Protein AF-A0A1H8AZF9-F1 (afdb_monomer_lite)

Structure (mmCIF, N/CA/C/O backbone):
data_AF-A0A1H8AZF9-F1
#
_entry.id   AF-A0A1H8AZF9-F1
#
loop_
_atom_site.group_PDB
_atom_site.id
_atom_site.type_symbol
_atom_site.label_atom_id
_atom_site.label_alt_id
_atom_site.label_comp_id
_atom_site.label_asym_id
_atom_site.label_entity_id
_atom_site.label_seq_id
_atom_site.pdbx_PDB_ins_code
_atom_site.Cartn_x
_atom_site.Cartn_y
_atom_site.Cartn_z
_atom_site.occupancy
_atom_site.B_iso_or_equiv
_atom_site.auth_seq_id
_atom_site.auth_comp_id
_atom_site.auth_asym_id
_atom_site.auth_atom_id
_atom_site.pdbx_PDB_model_num
ATOM 1 N N . MET A 1 1 ? -31.827 -8.122 -35.858 1.00 31.12 1 MET A N 1
ATOM 2 C CA . MET A 1 1 ? -30.675 -7.730 -35.025 1.00 31.12 1 MET A CA 1
ATOM 3 C C . MET A 1 1 ? -30.604 -6.220 -35.091 1.00 31.12 1 MET A C 1
ATOM 5 O O . MET A 1 1 ? -30.321 -5.699 -36.161 1.00 31.12 1 MET A O 1
ATOM 9 N N . LEU A 1 2 ? -31.030 -5.536 -34.030 1.00 26.11 2 LEU A N 1
ATOM 10 C CA . LEU A 1 2 ? -30.895 -4.084 -33.925 1.00 26.11 2 LEU A CA 1
ATOM 11 C C . LEU A 1 2 ? -29.420 -3.795 -33.635 1.00 26.11 2 LEU A C 1
ATOM 13 O O . LEU A 1 2 ? -28.835 -4.418 -32.756 1.00 26.11 2 LEU A O 1
ATOM 17 N N . TYR A 1 3 ? -28.828 -2.949 -34.466 1.00 33.41 3 TYR A N 1
ATOM 18 C CA . TYR A 1 3 ? -27.451 -2.486 -34.378 1.00 33.41 3 TYR A CA 1
ATOM 19 C C . TYR A 1 3 ? -27.296 -1.668 -33.091 1.00 33.41 3 TYR A C 1
ATOM 21 O O . TYR A 1 3 ? -28.018 -0.686 -32.938 1.00 33.41 3 TYR A O 1
ATOM 29 N N . ASP A 1 4 ? -26.430 -2.099 -32.170 1.00 44.19 4 ASP A N 1
ATOM 30 C CA . ASP A 1 4 ? -26.100 -1.350 -30.953 1.00 44.19 4 ASP A CA 1
ATOM 31 C C . ASP A 1 4 ? -24.909 -0.426 -31.255 1.00 44.19 4 ASP A C 1
ATOM 33 O O . ASP A 1 4 ? -23.780 -0.911 -31.389 1.00 44.19 4 ASP A O 1
ATOM 37 N N . PRO A 1 5 ? -25.127 0.890 -31.420 1.00 41.91 5 PRO A N 1
ATOM 38 C CA . PRO A 1 5 ? -24.061 1.809 -31.786 1.00 41.91 5 PRO A CA 1
ATOM 39 C C . PRO A 1 5 ? -23.052 2.019 -30.645 1.00 41.91 5 PRO A C 1
ATOM 41 O O . PRO A 1 5 ? -21.943 2.470 -30.918 1.00 41.91 5 PRO A O 1
ATOM 44 N N . ALA A 1 6 ? -23.391 1.678 -29.394 1.00 48.41 6 ALA A N 1
ATOM 45 C CA . ALA A 1 6 ? -22.496 1.842 -28.248 1.00 48.41 6 ALA A CA 1
ATOM 46 C C . ALA A 1 6 ? -21.347 0.819 -28.239 1.00 48.41 6 ALA A C 1
ATOM 48 O O . ALA A 1 6 ? -20.285 1.091 -27.686 1.00 48.41 6 ALA A O 1
ATOM 49 N N . ALA A 1 7 ? -21.520 -0.334 -28.894 1.00 50.53 7 ALA A N 1
ATOM 50 C CA . ALA A 1 7 ? -20.521 -1.404 -28.910 1.00 50.53 7 ALA A CA 1
ATOM 51 C C . ALA A 1 7 ? -19.232 -1.053 -29.686 1.00 50.53 7 ALA A C 1
ATOM 53 O O . ALA A 1 7 ? -18.202 -1.682 -29.459 1.00 50.53 7 ALA A O 1
ATOM 54 N N . ASN A 1 8 ? -19.283 -0.052 -30.575 1.00 52.22 8 ASN A N 1
ATOM 55 C CA . ASN A 1 8 ? -18.155 0.387 -31.412 1.00 52.22 8 ASN A CA 1
ATOM 56 C C . ASN A 1 8 ? -17.677 1.815 -31.081 1.00 52.22 8 ASN A C 1
ATOM 58 O O . ASN A 1 8 ? -16.959 2.423 -31.881 1.00 52.22 8 ASN A O 1
ATOM 62 N N . LEU A 1 9 ? -18.115 2.365 -29.943 1.00 53.88 9 LEU A N 1
ATOM 63 C CA . LEU A 1 9 ? -17.734 3.691 -29.465 1.00 53.88 9 LEU A CA 1
ATOM 64 C C . LEU A 1 9 ? -16.522 3.572 -28.526 1.00 53.88 9 LEU A C 1
ATOM 66 O O . LEU A 1 9 ? -16.617 2.977 -27.454 1.00 53.88 9 LEU A O 1
ATOM 70 N N . GLU A 1 10 ? -15.387 4.145 -28.917 1.00 58.00 10 GLU A N 1
ATOM 71 C CA . GLU A 1 10 ? -14.153 4.166 -28.130 1.00 58.00 10 GLU A CA 1
ATOM 72 C C . GLU A 1 10 ? -13.894 5.578 -27.588 1.00 58.00 10 GLU A C 1
ATOM 74 O O . GLU A 1 10 ? -13.834 6.552 -28.336 1.00 58.00 10 GLU A O 1
ATOM 79 N N . PHE A 1 11 ? -13.740 5.713 -26.272 1.00 46.06 11 PHE A N 1
ATOM 80 C CA . PHE A 1 11 ? -13.428 6.996 -25.644 1.00 46.06 11 PHE A CA 1
ATOM 81 C C . PHE A 1 11 ? -11.937 7.298 -25.795 1.00 46.06 11 PHE A C 1
ATOM 83 O O . PHE A 1 11 ? -11.096 6.546 -25.305 1.00 46.06 11 PHE A O 1
ATOM 90 N N . HIS A 1 12 ? -11.607 8.397 -26.472 1.00 48.69 12 HIS A N 1
ATOM 91 C CA . HIS A 1 12 ? -10.226 8.742 -26.791 1.00 48.69 12 HIS A CA 1
ATOM 92 C C . HIS A 1 12 ? -9.598 9.688 -25.763 1.00 48.69 12 HIS A C 1
ATOM 94 O O . HIS A 1 12 ? -8.475 9.456 -25.314 1.00 48.69 12 HIS A O 1
ATOM 100 N N . SER A 1 13 ? -10.313 10.750 -25.385 1.00 50.00 13 SER A N 1
ATOM 101 C CA . SER A 1 13 ? -9.824 11.753 -24.433 1.00 50.00 13 SER A CA 1
ATOM 102 C C . SER A 1 13 ? -10.966 12.536 -23.784 1.00 50.00 13 SER A C 1
ATOM 104 O O . SER A 1 13 ? -12.079 12.575 -24.306 1.00 50.00 13 SER A O 1
ATOM 106 N N . TYR A 1 14 ? -10.674 13.186 -22.658 1.00 47.38 14 TYR A N 1
ATOM 107 C CA . TYR A 1 14 ? -11.583 14.095 -21.961 1.00 47.38 14 TYR A CA 1
ATOM 108 C C . TYR A 1 14 ? -10.924 15.466 -21.809 1.00 47.38 14 TYR A C 1
ATOM 110 O O . TYR A 1 14 ? -9.783 15.554 -21.352 1.00 47.38 14 TYR A O 1
ATOM 118 N N . ASP A 1 15 ? -11.641 16.515 -22.196 1.00 51.09 15 ASP A N 1
ATOM 119 C CA . ASP A 1 15 ? -11.257 17.906 -21.979 1.00 51.09 15 ASP A CA 1
ATOM 120 C C . ASP A 1 15 ? -11.995 18.435 -20.744 1.00 51.09 15 ASP A C 1
ATOM 122 O O . ASP A 1 15 ? -13.211 18.650 -20.765 1.00 51.09 15 ASP A O 1
ATOM 126 N N . ALA A 1 16 ? -11.241 18.630 -19.661 1.00 37.12 16 ALA A N 1
ATOM 127 C CA . ALA A 1 16 ? -11.769 19.076 -18.380 1.00 37.12 16 ALA A CA 1
ATOM 128 C C . ALA A 1 16 ? -12.192 20.555 -18.369 1.00 37.12 16 ALA A C 1
ATOM 130 O O . ALA A 1 16 ? -13.074 20.907 -17.587 1.00 37.12 16 ALA A O 1
ATOM 131 N N . GLU A 1 17 ? -11.616 21.413 -19.220 1.00 45.00 17 GLU A N 1
ATOM 132 C CA . GLU A 1 17 ? -12.004 22.831 -19.287 1.00 45.00 17 GLU A CA 1
ATOM 133 C C . GLU A 1 17 ? -13.377 22.991 -19.941 1.00 45.00 17 GLU A C 1
ATOM 135 O O . GLU A 1 17 ? -14.200 23.784 -19.484 1.00 45.00 17 GLU A O 1
ATOM 140 N N . ASN A 1 18 ? -13.647 22.195 -20.977 1.00 50.03 18 ASN A N 1
ATOM 141 C CA . ASN A 1 18 ? -14.894 22.262 -21.741 1.00 50.03 18 ASN A CA 1
ATOM 142 C C . ASN A 1 18 ? -15.919 21.190 -21.344 1.00 50.03 18 ASN A C 1
ATOM 144 O O . ASN A 1 18 ? -17.005 21.142 -21.919 1.00 50.03 18 ASN A O 1
ATOM 148 N N . SER A 1 19 ? -15.587 20.334 -20.370 1.00 49.56 19 SER A N 1
ATOM 149 C CA . SER A 1 19 ? -16.420 19.215 -19.904 1.00 49.56 19 SER A CA 1
ATOM 150 C C . SER A 1 19 ? -16.948 18.353 -21.055 1.00 49.56 19 SER A C 1
ATOM 152 O O . SER A 1 19 ? -18.137 18.044 -21.131 1.00 49.56 19 SER A O 1
ATOM 154 N N . SER A 1 20 ? -16.064 17.993 -21.989 1.00 53.97 20 SER A N 1
ATOM 155 C CA . SER A 1 20 ? -16.436 17.269 -23.209 1.00 53.97 20 SER A CA 1
ATOM 156 C C . SER A 1 20 ? -15.528 16.071 -23.467 1.00 53.97 20 SER A C 1
ATOM 158 O O . SER A 1 20 ? -14.345 16.066 -23.122 1.00 53.97 20 SER A O 1
ATOM 160 N N . PHE A 1 21 ? -16.100 15.026 -24.057 1.00 55.09 21 PHE A N 1
ATOM 161 C CA . PHE A 1 21 ? -15.401 13.807 -24.432 1.00 55.09 21 PHE A CA 1
ATOM 162 C C . PHE A 1 21 ? -15.146 13.795 -25.929 1.00 55.09 21 PHE A C 1
ATOM 164 O O . PHE A 1 21 ? -16.057 14.039 -26.719 1.00 55.09 21 PHE A O 1
ATOM 171 N N . THR A 1 22 ? -13.937 13.409 -26.315 1.00 63.44 22 THR A N 1
ATOM 172 C CA . THR A 1 22 ? -13.641 13.016 -27.688 1.00 63.44 22 THR A CA 1
ATOM 173 C C . THR A 1 22 ? -13.821 11.511 -27.807 1.00 63.44 22 THR A C 1
ATOM 175 O O . THR A 1 22 ? -13.131 10.733 -27.140 1.00 63.44 22 THR A O 1
ATOM 178 N N . VAL A 1 23 ? -14.757 11.098 -28.652 1.00 62.88 23 VAL A N 1
ATOM 179 C CA . VAL A 1 23 ? -15.103 9.698 -28.904 1.00 62.88 23 VAL A CA 1
ATOM 180 C C . VAL A 1 23 ? -14.803 9.331 -30.349 1.00 62.88 23 VAL A C 1
ATOM 182 O O . VAL A 1 23 ? -14.933 10.149 -31.259 1.00 62.88 23 VAL A O 1
ATOM 185 N N . ARG A 1 24 ? -14.394 8.084 -30.563 1.00 67.94 24 ARG A N 1
ATOM 186 C CA . ARG A 1 24 ? -14.117 7.504 -31.873 1.00 67.94 24 ARG A CA 1
ATOM 187 C C . ARG A 1 24 ? -15.128 6.423 -32.176 1.00 67.94 24 ARG A C 1
ATOM 189 O O . ARG A 1 24 ? -15.410 5.568 -31.343 1.00 67.94 24 ARG A O 1
ATOM 196 N N . TYR A 1 25 ? -15.661 6.461 -33.383 1.00 59.75 25 TYR A N 1
ATOM 197 C CA . TYR A 1 25 ? -16.605 5.475 -33.870 1.00 59.75 25 TYR A CA 1
ATOM 198 C C . TYR A 1 25 ? -15.962 4.631 -34.961 1.00 59.75 25 TYR A C 1
ATOM 200 O O . TYR A 1 25 ? -15.642 5.162 -36.025 1.00 59.75 25 TYR A O 1
ATOM 208 N N . HIS A 1 26 ? -15.778 3.335 -34.710 1.00 53.84 26 HIS A N 1
ATOM 209 C CA . HIS A 1 26 ? -15.074 2.444 -35.632 1.00 53.84 26 HIS A CA 1
ATOM 210 C C . HIS A 1 26 ? -16.028 1.753 -36.618 1.00 53.84 26 HIS A C 1
ATOM 212 O O . HIS A 1 26 ? -16.939 1.021 -36.225 1.00 53.84 26 HIS A O 1
ATOM 218 N N . GLY A 1 27 ? -15.782 1.951 -37.918 1.00 46.25 27 GLY A N 1
ATOM 219 C CA . GLY A 1 27 ? -16.432 1.220 -39.017 1.00 46.25 27 GLY A CA 1
ATOM 220 C C . GLY A 1 27 ? -15.642 -0.007 -39.499 1.00 46.25 27 GLY A C 1
ATOM 221 O O . GLY A 1 27 ? -16.143 -0.787 -40.309 1.00 46.25 27 GLY A O 1
ATOM 222 N N . GLY A 1 28 ? -14.415 -0.188 -39.000 1.00 40.50 28 GLY A N 1
ATOM 223 C CA . GLY A 1 28 ? -13.481 -1.263 -39.343 1.00 40.50 28 GLY A CA 1
ATOM 224 C C . GLY A 1 28 ? -12.122 -1.079 -38.641 1.00 40.50 28 GLY A C 1
ATOM 225 O O . GLY A 1 28 ? -11.966 -0.116 -37.890 1.00 40.50 28 GLY A O 1
ATOM 226 N N . PRO A 1 29 ? -11.135 -1.975 -38.868 1.00 41.53 29 PRO A N 1
ATOM 227 C CA . PRO A 1 29 ? -9.858 -1.989 -38.137 1.00 41.53 29 PRO A CA 1
ATOM 228 C C . PRO A 1 29 ? -9.042 -0.693 -38.235 1.00 41.53 29 PRO A C 1
ATOM 230 O O . PRO A 1 29 ? -8.302 -0.388 -37.308 1.00 41.53 29 PRO A O 1
ATOM 233 N N . ASP A 1 30 ? -9.218 0.069 -39.320 1.00 43.22 30 ASP A N 1
ATOM 234 C CA . ASP A 1 30 ? -8.417 1.260 -39.630 1.00 43.22 30 ASP A CA 1
ATOM 235 C C . ASP A 1 30 ? -9.265 2.499 -39.992 1.00 43.22 30 ASP A C 1
ATOM 237 O O . ASP A 1 30 ? -8.717 3.493 -40.461 1.00 43.22 30 ASP A O 1
ATOM 241 N N . ASP A 1 31 ? -10.591 2.459 -39.800 1.00 47.38 31 ASP A N 1
ATOM 242 C CA . ASP A 1 31 ? -11.502 3.536 -40.221 1.00 47.38 31 ASP A CA 1
ATOM 243 C C . ASP A 1 31 ? -12.360 3.997 -39.033 1.00 47.38 31 ASP A C 1
ATOM 245 O O . ASP A 1 31 ? -13.184 3.228 -38.516 1.00 47.38 31 ASP A O 1
ATOM 249 N N . TYR A 1 32 ? -12.134 5.233 -38.566 1.00 55.91 32 TYR A N 1
ATOM 250 C CA . TYR A 1 32 ? -12.894 5.827 -37.467 1.00 55.91 32 TYR A CA 1
ATOM 251 C C . TYR A 1 32 ? -13.266 7.291 -37.700 1.00 55.91 32 TYR A C 1
ATOM 253 O O . TYR A 1 32 ? -12.518 8.061 -38.302 1.00 55.91 32 TYR A O 1
ATOM 261 N N . ILE A 1 33 ? -14.430 7.674 -37.175 1.00 55.94 33 ILE A N 1
ATOM 262 C CA . ILE A 1 33 ? -14.895 9.064 -37.119 1.00 55.94 33 ILE A CA 1
ATOM 263 C C . ILE A 1 33 ? -14.707 9.560 -35.689 1.00 55.94 33 ILE A C 1
ATOM 265 O O . ILE A 1 33 ? -15.164 8.912 -34.750 1.00 55.94 33 ILE A O 1
ATOM 269 N N . GLU A 1 34 ? -14.019 10.686 -35.531 1.00 70.31 34 GLU A N 1
ATOM 270 C CA . GLU A 1 34 ? -13.784 11.327 -34.239 1.00 70.31 34 GLU A CA 1
ATOM 271 C C . GLU A 1 34 ? -14.770 12.485 -34.048 1.00 70.31 34 GLU A C 1
ATOM 273 O O . GLU A 1 34 ? -14.902 13.347 -34.919 1.00 70.31 34 GLU A O 1
ATOM 278 N N . GLU A 1 35 ? -15.477 12.494 -32.922 1.00 69.25 35 GLU A N 1
ATOM 279 C CA . GLU A 1 35 ? -16.423 13.547 -32.549 1.00 69.25 35 GLU A CA 1
ATOM 280 C C . GLU A 1 35 ? -16.166 13.989 -31.103 1.00 69.25 35 GLU A C 1
ATOM 282 O O . GLU A 1 35 ? -15.834 13.169 -30.247 1.00 69.25 35 GLU A O 1
ATOM 287 N N . THR A 1 36 ? -16.364 15.278 -30.819 1.00 75.06 36 THR A N 1
ATOM 288 C CA . THR A 1 36 ? -16.323 15.830 -29.458 1.00 75.06 36 THR A CA 1
ATOM 289 C C . THR A 1 36 ? -17.739 16.179 -29.014 1.00 75.06 36 THR A C 1
ATOM 291 O O . THR A 1 36 ? -18.427 16.936 -29.698 1.00 75.06 36 THR A O 1
ATOM 294 N N . LEU A 1 37 ? -18.183 15.604 -27.897 1.00 66.62 37 LEU A N 1
ATOM 295 C CA . LEU A 1 37 ? -19.558 15.686 -27.394 1.00 66.62 37 LEU A CA 1
ATOM 296 C C . LEU A 1 37 ? -19.561 15.874 -25.873 1.00 66.62 37 LEU A C 1
ATOM 298 O O . LEU A 1 37 ? -18.682 15.354 -25.178 1.00 66.62 37 LEU A O 1
ATOM 302 N N . THR A 1 38 ? -20.560 16.571 -25.332 1.00 63.16 38 THR A N 1
ATOM 303 C CA . THR A 1 38 ? -20.752 16.626 -23.872 1.00 63.16 38 THR A CA 1
ATOM 304 C C . THR A 1 38 ? -21.322 15.301 -23.332 1.00 63.16 38 THR A C 1
ATOM 306 O O . THR A 1 38 ? -21.885 14.505 -24.096 1.00 63.16 38 THR A O 1
ATOM 309 N N . PRO A 1 39 ? -21.216 15.030 -22.015 1.00 52.00 39 PRO A N 1
ATOM 310 C CA . PRO A 1 39 ? -21.803 13.840 -21.398 1.00 52.00 39 PRO A CA 1
ATOM 311 C C . PRO A 1 39 ? -23.314 13.708 -21.659 1.00 52.00 39 PRO A C 1
ATOM 313 O O . PRO A 1 39 ? -23.783 12.613 -21.975 1.00 52.00 39 PRO A O 1
ATOM 316 N N . GLU A 1 40 ? -24.080 14.808 -21.596 1.00 53.91 40 GLU A N 1
ATOM 317 C CA . GLU A 1 40 ? -25.520 14.779 -21.896 1.00 53.91 40 GLU A CA 1
ATOM 318 C C . GLU A 1 40 ? -25.820 14.490 -23.377 1.00 53.91 40 GLU A C 1
ATOM 320 O O . GLU A 1 40 ? -26.809 13.823 -23.694 1.00 53.91 40 GLU A O 1
ATOM 325 N N . GLU A 1 41 ? -24.984 14.965 -24.303 1.00 62.66 41 GLU A N 1
ATOM 326 C CA . GLU A 1 41 ? -25.144 14.713 -25.741 1.00 62.66 41 GLU A CA 1
ATOM 327 C C . GLU A 1 41 ? -24.823 13.261 -26.107 1.00 62.66 41 GLU A C 1
ATOM 329 O O . GLU A 1 41 ? -25.537 12.652 -26.912 1.00 62.66 41 GLU A O 1
ATOM 334 N N . LEU A 1 42 ? -23.792 12.691 -25.480 1.00 61.53 42 LEU A N 1
ATOM 335 C CA . LEU A 1 42 ? -23.432 11.280 -25.594 1.00 61.53 42 LEU A CA 1
ATOM 336 C C . LEU A 1 42 ? -24.552 10.371 -25.089 1.00 61.53 42 LEU A C 1
ATOM 338 O O . LEU A 1 4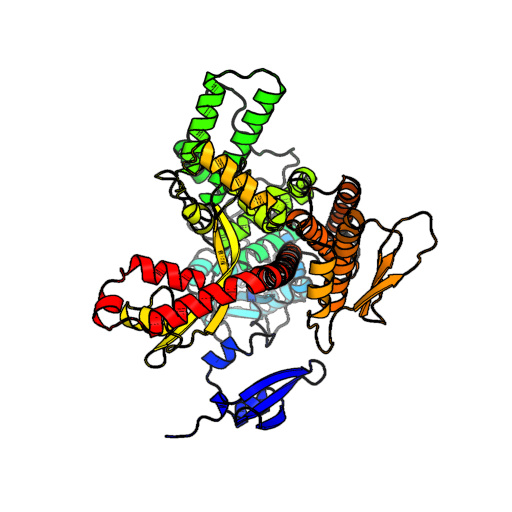2 ? -24.955 9.438 -25.784 1.00 61.53 42 LEU A O 1
ATOM 342 N N . ASP A 1 43 ? -25.098 10.675 -23.916 1.00 55.19 43 ASP A N 1
ATOM 343 C CA . ASP A 1 43 ? -26.184 9.908 -23.313 1.00 55.19 43 ASP A CA 1
ATOM 344 C C . ASP A 1 43 ? -27.459 9.940 -24.162 1.00 55.19 43 ASP A C 1
ATOM 346 O O . ASP A 1 43 ? -28.043 8.903 -24.483 1.00 55.19 43 ASP A O 1
ATOM 350 N N . LYS A 1 44 ? -27.840 11.127 -24.640 1.00 61.81 44 LYS A N 1
ATOM 351 C CA . LYS A 1 44 ? -29.004 11.301 -25.514 1.00 61.81 44 LYS A CA 1
ATOM 352 C C . LYS A 1 44 ? -28.861 10.559 -26.846 1.00 61.81 44 LYS A C 1
ATOM 354 O O . LYS A 1 44 ? -29.867 10.132 -27.415 1.00 61.81 44 LYS A O 1
ATOM 359 N N . ARG A 1 45 ? -27.639 10.434 -27.370 1.00 61.06 45 ARG A N 1
ATOM 360 C CA . ARG A 1 45 ? -27.371 9.852 -28.694 1.00 61.06 45 ARG A CA 1
ATOM 361 C C . ARG A 1 45 ? -27.170 8.340 -28.658 1.00 61.06 45 ARG A C 1
ATOM 363 O O . ARG A 1 45 ? -27.602 7.669 -29.594 1.00 61.06 45 ARG A O 1
ATOM 370 N N . TYR A 1 46 ? -26.561 7.813 -27.598 1.00 57.53 46 TYR A N 1
ATOM 371 C CA . TYR A 1 46 ? -26.180 6.400 -27.501 1.00 57.53 46 TYR A CA 1
ATOM 372 C C . TYR A 1 46 ? -26.956 5.613 -26.433 1.00 57.53 46 TYR A C 1
ATOM 374 O O . TYR A 1 46 ? -26.840 4.394 -26.399 1.00 57.53 46 TYR A O 1
ATOM 382 N N . SER A 1 47 ? -27.817 6.274 -25.645 1.00 49.78 47 SER A N 1
ATOM 383 C CA . SER A 1 47 ? -28.783 5.647 -24.722 1.00 49.78 47 SER A CA 1
ATOM 384 C C . SER A 1 47 ? -28.146 4.626 -23.765 1.00 49.78 47 SER A C 1
ATOM 386 O O . SER A 1 47 ? -28.530 3.455 -23.747 1.00 49.78 47 SER A O 1
ATOM 388 N N . PHE A 1 48 ? -27.153 5.056 -22.979 1.00 51.09 48 PHE A N 1
ATOM 389 C CA . PHE A 1 48 ? -26.395 4.170 -22.087 1.00 51.09 48 PHE A CA 1
ATOM 390 C C . PHE A 1 48 ? -27.247 3.615 -20.931 1.00 51.09 48 PHE A C 1
ATOM 392 O O . PHE A 1 48 ? -28.103 4.305 -20.379 1.00 51.09 48 PHE A O 1
ATOM 399 N N . SER A 1 49 ? -26.983 2.369 -20.517 1.00 46.06 49 SER A N 1
ATOM 400 C CA . SER A 1 49 ? -27.614 1.773 -19.330 1.00 46.06 49 SER A CA 1
ATOM 401 C C . SER A 1 49 ? -27.050 2.357 -18.026 1.00 46.06 49 SER A C 1
ATOM 403 O O . SER A 1 49 ? -25.891 2.772 -17.981 1.00 46.06 49 SER A O 1
ATOM 405 N N . GLU A 1 50 ? -27.836 2.347 -16.939 1.00 41.38 50 GLU A N 1
ATOM 406 C CA . GLU A 1 50 ? -27.384 2.815 -15.612 1.00 41.38 50 GLU A CA 1
ATOM 407 C C . GLU A 1 50 ? -26.108 2.100 -15.132 1.00 41.38 50 GLU A C 1
ATOM 409 O O . GLU A 1 50 ? -25.200 2.741 -14.605 1.00 41.38 50 GLU A O 1
ATOM 414 N N . ASP A 1 51 ? -25.982 0.800 -15.409 1.00 39.34 51 ASP A N 1
ATOM 415 C CA . ASP A 1 51 ? -24.795 0.009 -15.064 1.00 39.34 51 ASP A CA 1
ATOM 416 C C . ASP A 1 51 ? -23.542 0.436 -15.851 1.00 39.34 51 ASP A C 1
ATOM 418 O O . ASP A 1 51 ? -22.432 0.424 -15.314 1.00 39.34 51 ASP A O 1
ATOM 422 N N . PHE A 1 52 ? -23.700 0.839 -17.119 1.00 39.34 52 PHE A N 1
ATOM 423 C CA . PHE A 1 52 ? -22.590 1.344 -17.933 1.00 39.34 52 PHE A CA 1
ATOM 424 C C . PHE A 1 52 ? -22.163 2.742 -17.471 1.00 39.34 52 PHE A C 1
ATOM 426 O O . PHE A 1 52 ? -20.968 3.043 -17.434 1.00 39.34 52 PHE A O 1
ATOM 433 N N . ARG A 1 53 ? -23.118 3.569 -17.019 1.00 44.38 53 ARG A N 1
ATOM 434 C CA . ARG A 1 53 ? -22.817 4.882 -16.431 1.00 44.38 53 ARG A CA 1
ATOM 435 C C . ARG A 1 53 ? -21.964 4.756 -15.171 1.00 44.38 53 ARG A C 1
ATOM 437 O O . ARG A 1 53 ? -20.993 5.494 -15.028 1.00 44.38 53 ARG A O 1
ATOM 444 N N . ALA A 1 54 ? -22.282 3.788 -14.315 1.00 42.22 54 ALA A N 1
ATOM 445 C CA . ALA A 1 54 ? -21.540 3.513 -13.086 1.00 42.22 54 ALA A CA 1
ATOM 446 C C . ALA A 1 54 ? -20.119 2.972 -13.329 1.00 42.22 54 ALA A C 1
ATOM 448 O O . ALA A 1 54 ? -19.252 3.135 -12.480 1.00 42.22 54 ALA A O 1
ATOM 449 N N . GLN A 1 55 ? -19.863 2.322 -14.470 1.00 39.22 55 GLN A N 1
ATOM 450 C CA . GLN A 1 55 ? -18.540 1.770 -14.787 1.00 39.22 55 GLN A CA 1
ATOM 451 C C . GLN A 1 55 ? -17.600 2.757 -15.483 1.00 39.22 55 GLN A C 1
ATOM 453 O O . GLN A 1 55 ? -16.387 2.625 -15.333 1.00 39.22 55 GLN A O 1
ATOM 458 N N . PHE A 1 56 ? -18.135 3.706 -16.257 1.00 35.50 56 PHE A N 1
ATOM 459 C CA . PHE A 1 56 ? -17.324 4.546 -17.147 1.00 35.50 56 PHE A CA 1
ATOM 460 C C . PHE A 1 56 ? -17.364 6.045 -16.835 1.00 35.50 56 PHE A C 1
ATOM 462 O O . PHE A 1 56 ? -16.384 6.727 -17.123 1.00 35.50 56 PHE A O 1
ATOM 469 N N . PHE A 1 57 ? -18.425 6.564 -16.207 1.00 41.72 57 PHE A N 1
ATOM 470 C CA . PHE A 1 57 ? -18.479 7.969 -15.773 1.00 41.72 57 PHE A CA 1
ATOM 471 C C . PHE A 1 57 ? -18.049 8.167 -14.311 1.00 41.72 57 PHE A C 1
ATOM 473 O O . PHE A 1 57 ? -18.180 9.264 -13.773 1.00 41.72 57 PHE A O 1
ATOM 480 N N . ASP A 1 58 ? -17.453 7.147 -13.682 1.00 37.38 58 ASP A N 1
ATOM 481 C CA . ASP A 1 58 ? -16.890 7.214 -12.322 1.00 37.38 58 ASP A CA 1
ATOM 482 C C . ASP A 1 58 ? -15.503 7.903 -12.281 1.00 37.38 58 ASP A C 1
ATOM 484 O O . ASP A 1 58 ? -14.587 7.532 -11.550 1.00 37.38 58 ASP A O 1
ATOM 488 N N . MET A 1 59 ? -15.349 8.936 -13.111 1.00 31.64 59 MET A N 1
ATOM 489 C CA . MET A 1 59 ? -14.376 10.013 -12.969 1.00 31.64 59 MET A CA 1
ATOM 490 C C . MET A 1 59 ? -15.192 11.280 -12.680 1.00 31.64 59 MET A C 1
ATOM 492 O O . MET A 1 59 ? -15.600 11.994 -13.589 1.00 31.64 59 MET A O 1
ATOM 496 N N . ASN A 1 60 ? -15.463 11.528 -11.396 1.00 34.75 60 ASN A N 1
ATOM 497 C CA . ASN A 1 60 ? -16.005 12.784 -10.860 1.00 34.75 60 ASN A CA 1
ATOM 498 C C . ASN A 1 60 ? -17.288 13.349 -11.510 1.00 34.75 60 ASN A C 1
ATOM 500 O O . ASN A 1 60 ? -17.391 14.558 -11.702 1.00 34.75 60 ASN A O 1
ATOM 504 N N . TYR A 1 61 ? -18.333 12.540 -11.692 1.00 30.28 61 TYR A N 1
ATOM 505 C CA . TYR A 1 61 ? -19.697 13.070 -11.548 1.00 30.28 61 TYR A CA 1
ATOM 506 C C . TYR A 1 61 ? -20.192 12.791 -10.125 1.00 30.28 61 TYR A C 1
ATOM 508 O O . TYR A 1 61 ? -20.840 11.789 -9.863 1.00 30.28 61 TYR A O 1
ATOM 516 N N . ILE A 1 62 ? -19.797 13.683 -9.206 1.00 36.84 62 ILE A N 1
ATOM 517 C CA . ILE A 1 62 ? -20.318 13.882 -7.842 1.00 36.84 62 ILE A CA 1
ATOM 518 C C . ILE A 1 62 ? -20.740 12.576 -7.148 1.00 36.84 62 ILE A C 1
ATOM 520 O O . ILE A 1 62 ? -21.911 12.201 -7.160 1.00 36.84 62 ILE A O 1
ATOM 524 N N . ASN A 1 63 ? -19.801 11.931 -6.448 1.00 40.09 63 ASN A N 1
ATOM 525 C CA . ASN A 1 63 ? -20.165 11.025 -5.359 1.00 40.09 63 ASN A CA 1
ATOM 526 C C . ASN A 1 63 ? -21.141 11.812 -4.456 1.00 40.09 63 ASN A C 1
ATOM 528 O O . ASN A 1 63 ? -20.746 12.887 -3.984 1.00 40.09 63 ASN A O 1
ATOM 532 N N . PRO A 1 64 ? -22.420 11.407 -4.298 1.00 53.75 64 PRO A N 1
ATOM 533 C CA . PRO A 1 64 ? -23.374 12.214 -3.554 1.00 53.75 64 PRO A CA 1
ATOM 534 C C . PRO A 1 64 ? -22.800 12.418 -2.159 1.00 53.75 64 PRO A C 1
ATOM 536 O O . PRO A 1 64 ? -22.413 11.442 -1.509 1.00 53.75 64 PRO A O 1
ATOM 539 N N . LYS A 1 65 ? -22.689 13.688 -1.744 1.00 68.75 65 LYS A N 1
ATOM 540 C CA . LYS A 1 65 ? -22.103 14.058 -0.454 1.00 68.75 65 LYS A CA 1
ATOM 541 C C . LYS A 1 65 ? -22.660 13.144 0.632 1.00 68.75 65 LYS A C 1
ATOM 543 O O . LYS A 1 65 ? -23.866 12.886 0.673 1.00 68.75 65 LYS A O 1
ATOM 548 N N . GLN A 1 66 ? -21.787 12.626 1.491 1.00 86.81 66 GLN A N 1
ATOM 549 C CA . GLN A 1 66 ? -22.261 11.899 2.664 1.00 86.81 66 GLN A CA 1
ATOM 550 C C . GLN A 1 66 ? -23.080 12.870 3.512 1.00 86.81 66 GLN A C 1
ATOM 552 O O . GLN A 1 66 ? -22.659 14.009 3.694 1.00 86.81 66 GLN A O 1
ATOM 557 N N . ARG A 1 67 ? -24.234 12.451 4.032 1.00 94.12 67 ARG A N 1
ATOM 558 C CA . ARG A 1 67 ? -25.074 13.340 4.841 1.00 94.12 67 ARG A CA 1
ATOM 559 C C . ARG A 1 67 ? -24.910 13.024 6.320 1.00 94.12 67 ARG A C 1
ATOM 561 O O . ARG A 1 67 ? -25.085 11.876 6.735 1.00 94.12 67 ARG A O 1
ATOM 568 N N . LEU A 1 68 ? -24.585 14.044 7.105 1.00 97.19 68 LEU A N 1
ATOM 569 C CA . LEU A 1 68 ? -24.582 13.999 8.562 1.00 97.19 68 LEU A CA 1
ATOM 570 C C . LEU A 1 68 ? -25.811 14.741 9.081 1.00 97.19 68 LEU A C 1
ATOM 572 O O . LEU A 1 68 ? -25.906 15.957 8.960 1.00 97.19 68 LEU A O 1
ATOM 576 N N . PHE A 1 69 ? -26.730 14.014 9.697 1.00 97.94 69 PHE A N 1
ATOM 577 C CA . PHE A 1 69 ? -27.875 14.566 10.403 1.00 97.94 69 PHE A CA 1
ATOM 578 C C . PHE A 1 69 ? -27.513 14.725 11.877 1.00 97.94 69 PHE A C 1
ATOM 580 O O . PHE A 1 69 ? -27.078 13.771 12.520 1.00 97.94 69 PHE A O 1
ATOM 587 N N . VAL A 1 70 ? -27.680 15.927 12.414 1.00 97.56 70 VAL A N 1
ATOM 588 C CA . VAL A 1 70 ? -27.307 16.270 13.787 1.00 97.56 70 VAL A CA 1
ATOM 589 C C . VAL A 1 70 ? -28.561 16.648 14.560 1.00 97.56 70 VAL A C 1
ATOM 591 O O . VAL A 1 70 ? -29.309 17.542 14.156 1.00 97.56 70 VAL A O 1
ATOM 594 N N . ASP A 1 71 ? -28.808 15.957 15.667 1.00 96.62 71 ASP A N 1
ATOM 595 C CA . ASP A 1 71 ? -29.877 16.328 16.586 1.00 96.62 71 ASP A CA 1
ATOM 596 C C . ASP A 1 71 ? -29.551 17.625 17.354 1.00 96.62 71 ASP A C 1
ATOM 598 O O . ASP A 1 71 ? -28.399 18.050 17.443 1.00 96.62 71 ASP A O 1
ATOM 602 N N . GLN A 1 72 ? -30.571 18.281 17.909 1.00 93.38 72 GLN A N 1
ATOM 603 C CA . GLN A 1 72 ? -30.392 19.521 18.665 1.00 93.38 72 GLN A CA 1
ATOM 604 C C . GLN A 1 72 ? -30.382 19.295 20.178 1.00 93.38 72 GLN A C 1
ATOM 606 O O . GLN A 1 72 ? -29.401 19.643 20.836 1.00 93.38 72 GLN A O 1
ATOM 611 N N . ASP A 1 73 ? -31.460 18.753 20.745 1.00 90.00 73 ASP A N 1
ATOM 612 C CA . ASP A 1 73 ? -31.681 18.772 22.192 1.00 90.00 73 ASP A CA 1
ATOM 613 C C . ASP A 1 73 ? -30.983 17.578 22.845 1.00 90.00 73 ASP A C 1
ATOM 615 O O . ASP A 1 73 ? -31.325 16.438 22.578 1.00 90.00 73 ASP A O 1
ATOM 619 N N . GLY A 1 74 ? -30.017 17.824 23.726 1.00 87.19 74 GLY A N 1
ATOM 620 C CA . GLY A 1 74 ? -29.169 16.764 24.278 1.00 87.19 74 GLY A CA 1
ATOM 621 C C . GLY A 1 74 ? -27.952 16.441 23.410 1.00 87.19 74 GLY A C 1
ATOM 622 O O . GLY A 1 74 ? -27.112 15.653 23.853 1.00 87.19 74 GLY A O 1
ATOM 623 N N . THR A 1 75 ? -27.829 17.096 22.246 1.00 93.12 75 THR A N 1
ATOM 624 C CA . THR A 1 75 ? -26.735 16.930 21.277 1.00 93.12 75 THR A CA 1
ATOM 625 C C . THR A 1 75 ? -25.981 18.242 21.016 1.00 93.12 75 THR A C 1
ATOM 627 O O . THR A 1 75 ? -24.827 18.373 21.411 1.00 93.12 75 THR A O 1
ATOM 630 N N . LEU A 1 76 ? -26.609 19.242 20.384 1.00 93.19 76 LEU A N 1
ATOM 631 C CA . LEU A 1 76 ? -26.014 20.574 20.168 1.00 93.19 76 LEU A CA 1
ATOM 632 C C . LEU A 1 76 ? -26.219 21.510 21.359 1.00 93.19 76 LEU A C 1
ATOM 634 O O . LEU A 1 76 ? -25.400 22.396 21.603 1.00 93.19 76 LEU A O 1
ATOM 638 N N . VAL A 1 77 ? -27.312 21.332 22.096 1.00 90.44 77 VAL A N 1
ATOM 639 C CA . VAL A 1 77 ? -27.626 22.074 23.320 1.00 90.44 77 VAL A CA 1
ATOM 640 C C . VAL A 1 77 ? -27.912 21.101 24.455 1.00 90.44 77 VAL A C 1
ATOM 642 O O . VAL A 1 77 ? -28.332 19.970 24.226 1.00 90.44 77 VAL A O 1
ATOM 645 N N . GLU A 1 78 ? -27.689 21.522 25.694 1.00 85.88 78 GLU A N 1
ATOM 646 C CA . GLU A 1 78 ? -28.007 20.717 26.875 1.00 85.88 78 GLU A CA 1
ATOM 647 C C . GLU A 1 78 ? -29.495 20.337 26.903 1.00 85.88 78 GLU A C 1
ATOM 649 O O . GLU A 1 78 ? -30.365 21.195 26.745 1.00 85.88 78 GLU A O 1
ATOM 654 N N . PHE A 1 79 ? -29.799 19.067 27.186 1.00 77.00 79 PHE A N 1
ATOM 655 C CA . PHE A 1 79 ? -31.155 18.663 27.544 1.00 77.00 79 PHE A CA 1
ATOM 656 C C . PHE A 1 79 ? -31.345 18.817 29.053 1.00 77.00 79 PHE A C 1
ATOM 658 O O . PHE A 1 79 ? -30.707 18.123 29.848 1.00 77.00 79 PHE A O 1
ATOM 665 N N . LYS A 1 80 ? -32.230 19.726 29.466 1.00 72.25 80 LYS A N 1
ATOM 666 C CA . LYS A 1 80 ? -32.622 19.862 30.872 1.00 72.25 80 LYS A CA 1
ATOM 667 C C . LYS A 1 80 ? -33.828 18.974 31.133 1.00 72.25 80 LYS A C 1
ATOM 669 O O . LYS A 1 80 ? -34.851 19.107 30.472 1.00 72.25 80 LYS A O 1
ATOM 674 N N . HIS A 1 81 ? -33.706 18.068 32.100 1.00 64.25 81 HIS A N 1
ATOM 675 C CA . HIS A 1 81 ? -34.850 17.279 32.539 1.00 64.25 81 HIS A CA 1
ATOM 676 C C . HIS A 1 81 ? -35.926 18.220 33.090 1.00 64.25 81 HIS A C 1
ATOM 678 O O . HIS A 1 81 ? -35.633 19.066 33.936 1.00 64.25 81 HIS A O 1
ATOM 684 N N . VAL A 1 82 ? -37.156 18.065 32.609 1.00 67.31 82 VAL A N 1
ATOM 685 C CA . VAL A 1 82 ? -38.324 18.795 33.102 1.00 67.31 82 VAL A CA 1
ATOM 686 C C . VAL A 1 82 ? -39.205 17.850 33.905 1.00 67.31 82 VAL A C 1
ATOM 688 O O . VAL A 1 82 ? -39.432 16.708 33.509 1.00 67.31 82 VAL A O 1
ATOM 691 N N . ASP A 1 83 ? -39.692 18.319 35.050 1.00 55.88 83 ASP A N 1
ATOM 692 C CA . ASP A 1 83 ? -40.562 17.521 35.920 1.00 55.88 83 ASP A CA 1
ATOM 693 C C . ASP A 1 83 ? -42.007 17.464 35.394 1.00 55.88 83 ASP A C 1
ATOM 695 O O . ASP A 1 83 ? -42.749 16.532 35.711 1.00 55.88 83 ASP A O 1
ATOM 699 N N . CYS A 1 84 ? -42.405 18.424 34.550 1.00 67.94 84 CYS A N 1
ATOM 700 C CA . CYS A 1 84 ? -43.671 18.415 33.824 1.00 67.94 84 CYS A CA 1
ATOM 701 C C . CYS A 1 84 ? -43.481 18.797 32.347 1.00 67.94 84 CYS A C 1
ATOM 703 O O . CYS A 1 84 ? -42.615 19.595 31.992 1.00 67.94 84 CYS A O 1
ATOM 705 N N . LEU A 1 85 ? -44.318 18.227 31.474 1.00 68.12 85 LEU A N 1
ATOM 706 C CA . LEU A 1 85 ? -44.297 18.532 30.039 1.00 68.12 85 LEU A CA 1
ATOM 707 C C . LEU A 1 85 ? -44.681 19.990 29.742 1.00 68.12 85 LEU A C 1
ATOM 709 O O . LEU A 1 85 ? -44.197 20.538 28.757 1.00 68.12 85 LEU A O 1
ATOM 713 N N . ASP A 1 86 ? -45.489 20.626 30.600 1.00 74.12 86 ASP A N 1
ATOM 714 C CA . ASP A 1 86 ? -45.929 22.020 30.434 1.00 74.12 86 ASP A CA 1
ATOM 715 C C . ASP A 1 86 ? -44.747 23.004 30.385 1.00 74.12 86 ASP A C 1
ATOM 717 O O . ASP A 1 86 ? -44.802 23.986 29.649 1.00 74.12 86 ASP A O 1
ATOM 721 N N . THR A 1 87 ? -43.638 22.707 31.076 1.00 77.25 87 THR A N 1
ATOM 722 C CA . THR A 1 87 ? -42.416 23.530 31.043 1.00 77.25 87 THR A CA 1
ATOM 723 C C . THR A 1 87 ? -41.807 23.628 29.640 1.00 77.25 87 THR A C 1
ATOM 725 O O . THR A 1 87 ? -41.210 24.646 29.302 1.00 77.25 87 THR A O 1
ATOM 728 N N . LEU A 1 88 ? -41.994 22.620 28.778 1.00 77.44 88 LEU A N 1
ATOM 729 C CA . LEU A 1 88 ? -41.516 22.667 27.389 1.00 77.44 88 LEU A CA 1
ATOM 730 C C . LEU A 1 88 ? -42.329 23.635 26.507 1.00 77.44 88 LEU A C 1
ATOM 732 O O . LEU A 1 88 ? -41.894 23.971 25.406 1.00 77.44 88 LEU A O 1
ATOM 736 N N . TYR A 1 89 ? -43.507 24.074 26.965 1.00 81.19 89 TYR A N 1
ATOM 737 C CA . TYR A 1 89 ? -44.356 25.052 26.274 1.00 81.19 89 TYR A CA 1
ATOM 738 C C . TYR A 1 89 ? -44.112 26.492 26.745 1.00 81.19 89 TYR A C 1
ATOM 740 O O . TYR A 1 89 ? -44.671 27.424 26.160 1.00 81.19 89 TYR A O 1
ATOM 748 N N . GLU A 1 90 ? -43.298 26.692 27.785 1.00 84.06 90 GLU A N 1
ATOM 749 C CA . GLU A 1 90 ? -43.008 28.019 28.321 1.00 84.06 90 GLU A CA 1
ATOM 750 C C . GLU A 1 90 ? -42.145 28.841 27.346 1.00 84.06 90 GLU A C 1
ATOM 752 O O . GLU A 1 90 ? -41.139 28.338 26.832 1.00 84.06 90 GLU A O 1
ATOM 757 N N . PRO A 1 91 ? -42.490 30.122 27.104 1.00 86.69 91 PRO A N 1
ATOM 758 C CA . PRO A 1 91 ? -41.659 31.009 26.302 1.00 86.69 91 PRO A CA 1
ATOM 759 C C . PRO A 1 91 ? -40.246 31.131 26.880 1.00 86.69 91 PRO A C 1
ATOM 761 O O . PRO A 1 91 ? -40.054 31.396 28.068 1.00 86.69 91 PRO A O 1
ATOM 764 N N . GLY A 1 92 ? -39.251 30.998 26.017 1.00 84.81 92 GLY A N 1
ATOM 765 C CA . GLY A 1 92 ? -37.834 31.080 26.325 1.00 84.81 92 GLY A CA 1
ATOM 766 C C . GLY A 1 92 ? -37.207 29.757 26.757 1.00 84.81 92 GLY A C 1
ATOM 767 O O . GLY A 1 92 ? -36.004 29.748 27.021 1.00 84.81 92 GLY A O 1
ATOM 768 N N . TYR A 1 93 ? -37.955 28.654 26.851 1.00 87.06 93 TYR A N 1
ATOM 769 C CA . TYR A 1 93 ? -37.380 27.370 27.255 1.00 87.06 93 TYR A CA 1
ATOM 770 C C . TYR A 1 93 ? -36.258 26.928 26.302 1.00 87.06 93 TYR A C 1
ATOM 772 O O . TYR A 1 93 ? -35.117 26.748 26.737 1.00 87.06 93 TYR A O 1
ATOM 780 N N . PHE A 1 94 ? -36.550 26.814 25.002 1.00 86.31 94 PHE A N 1
ATOM 781 C CA . PHE A 1 94 ? -35.583 26.339 24.006 1.00 86.31 94 PHE A CA 1
ATOM 782 C C . PHE A 1 94 ? -34.520 27.400 23.699 1.00 86.31 94 PHE A C 1
ATOM 784 O O . PHE A 1 94 ? -33.357 27.059 23.481 1.00 86.31 94 PHE A O 1
ATOM 791 N N . ALA A 1 95 ? -34.883 28.686 23.752 1.00 84.69 95 ALA A N 1
ATOM 792 C CA . ALA A 1 95 ? -33.944 29.788 23.520 1.00 84.69 95 ALA A CA 1
ATOM 793 C C . ALA A 1 95 ? -32.843 29.894 24.596 1.00 84.69 95 ALA A C 1
ATOM 795 O O . ALA A 1 95 ? -31.751 30.392 24.315 1.00 84.69 95 ALA A O 1
ATOM 796 N N . ASN A 1 96 ? -33.116 29.435 25.824 1.00 85.56 96 ASN A N 1
ATOM 797 C CA . ASN A 1 96 ? -32.199 29.533 26.965 1.00 85.56 96 ASN A CA 1
ATOM 798 C C . ASN A 1 96 ? -31.389 28.250 27.234 1.00 85.56 96 ASN A C 1
ATOM 800 O O . ASN A 1 96 ? -30.647 28.188 28.227 1.00 85.56 96 ASN A O 1
ATOM 804 N N . LEU A 1 97 ? -31.522 27.214 26.399 1.00 87.12 97 LEU A N 1
ATOM 805 C CA . LEU A 1 97 ? -30.671 26.027 26.493 1.00 87.12 97 LEU A CA 1
ATOM 806 C C . LEU A 1 97 ? -29.227 26.400 26.145 1.00 87.12 97 LEU A C 1
ATOM 808 O O . LEU A 1 97 ? -28.963 27.141 25.198 1.00 87.12 97 LEU A O 1
ATOM 812 N N . LYS A 1 98 ? -28.280 25.916 26.951 1.00 89.44 98 LYS A N 1
ATOM 813 C CA . LYS A 1 98 ? -26.863 26.220 26.746 1.00 89.44 98 LYS A CA 1
ATOM 814 C C . LYS A 1 98 ? -26.307 25.343 25.624 1.00 89.44 98 LYS A C 1
ATOM 816 O O . LYS A 1 98 ? -26.621 24.153 25.606 1.00 89.44 98 LYS A O 1
ATOM 821 N N . PRO A 1 99 ? -25.473 25.885 24.724 1.00 92.12 99 PRO A N 1
ATOM 822 C CA . PRO A 1 99 ? -24.808 25.080 23.711 1.00 92.12 99 PRO A CA 1
ATOM 823 C C . PRO A 1 99 ? -23.806 24.112 24.350 1.00 92.12 99 PRO A C 1
ATOM 825 O O . PRO A 1 99 ? -23.083 24.470 25.282 1.00 92.12 99 PRO A O 1
ATOM 828 N N . MET A 1 100 ? -23.718 22.902 23.803 1.00 90.44 100 MET A N 1
ATOM 829 C CA . MET A 1 100 ? -22.584 22.012 24.025 1.00 90.44 100 MET A CA 1
ATOM 830 C C . MET A 1 100 ? -21.427 22.504 23.154 1.00 90.44 100 MET A C 1
ATOM 832 O O . MET A 1 100 ? -21.286 22.090 22.005 1.00 90.44 100 MET A O 1
ATOM 836 N N . GLU A 1 101 ? -20.626 23.434 23.682 1.00 91.31 101 GLU A N 1
ATOM 837 C CA . GLU A 1 101 ? -19.658 24.211 22.890 1.00 91.31 101 GLU A CA 1
ATOM 838 C C . GLU A 1 101 ? -18.709 23.328 22.064 1.00 91.31 101 GLU A C 1
ATOM 840 O O . GLU A 1 101 ? -18.523 23.575 20.877 1.00 91.31 101 GLU A O 1
ATOM 845 N N . ASN A 1 102 ? -18.184 22.243 22.641 1.00 88.69 102 ASN A N 1
ATOM 846 C CA . ASN A 1 102 ? -17.315 21.312 21.916 1.00 88.69 102 ASN A CA 1
ATOM 847 C C . ASN A 1 102 ? -18.017 20.650 20.723 1.00 88.69 102 ASN A C 1
ATOM 849 O O . ASN A 1 102 ? -17.405 20.492 19.670 1.00 88.69 102 ASN A O 1
ATOM 853 N N . VAL A 1 103 ? -19.297 20.293 20.865 1.00 93.94 103 VAL A N 1
ATOM 854 C CA . VAL A 1 103 ? -20.097 19.679 19.796 1.00 93.94 103 VAL A CA 1
ATOM 855 C C . VAL A 1 103 ? -20.398 20.710 18.713 1.00 93.94 103 VAL A C 1
ATOM 857 O O . VAL A 1 103 ? -20.178 20.438 17.538 1.00 93.94 103 VAL A O 1
ATOM 860 N N . VAL A 1 104 ? -20.822 21.919 19.091 1.00 96.06 104 VAL A N 1
ATOM 861 C CA . VAL A 1 104 ? -21.079 23.015 18.141 1.00 96.06 104 VAL A CA 1
ATOM 862 C C . VAL A 1 104 ? -19.822 23.337 17.332 1.00 96.06 104 VAL A C 1
ATOM 864 O O . VAL A 1 104 ? -19.884 23.407 16.105 1.00 96.06 104 VAL A O 1
ATOM 867 N N . GLN A 1 105 ? -18.672 23.488 17.991 1.00 92.88 105 GLN A N 1
ATOM 868 C CA . GLN A 1 105 ? -17.404 23.752 17.311 1.00 92.88 105 GLN A CA 1
ATOM 869 C C . GLN A 1 105 ? -16.955 22.564 16.452 1.00 92.88 105 GLN A C 1
ATOM 871 O O . GLN A 1 105 ? -16.448 22.780 15.355 1.00 92.88 105 GLN A O 1
ATOM 876 N N . ALA A 1 106 ? -17.204 21.323 16.881 1.00 90.94 106 ALA A N 1
ATOM 877 C CA . ALA A 1 106 ? -16.932 20.140 16.069 1.00 90.94 106 ALA A CA 1
ATOM 878 C C . ALA A 1 106 ? -17.773 20.112 14.784 1.00 90.94 106 ALA A C 1
ATOM 880 O O . ALA A 1 106 ? -17.254 19.813 13.713 1.00 90.94 106 ALA A O 1
ATOM 881 N N . ILE A 1 107 ? -19.058 20.468 14.854 1.00 97.31 107 ILE A N 1
ATOM 882 C CA . ILE A 1 107 ? -19.901 20.546 13.656 1.00 97.31 107 ILE A CA 1
ATOM 883 C C . ILE A 1 107 ? -19.450 21.686 12.735 1.00 97.31 107 ILE A C 1
ATOM 885 O O . ILE A 1 107 ? -19.376 21.485 11.524 1.00 97.31 107 ILE A O 1
ATOM 889 N N . LYS A 1 108 ? -19.070 22.850 13.279 1.00 94.31 108 LYS A N 1
ATOM 890 C CA . LYS A 1 108 ? -18.466 23.937 12.482 1.00 94.31 108 LYS A CA 1
ATOM 891 C C . LYS A 1 108 ? -17.200 23.486 11.770 1.00 94.31 108 LYS A C 1
ATOM 893 O O . LYS A 1 108 ? -17.001 23.828 10.608 1.00 94.31 108 LYS A O 1
ATOM 898 N N . GLU A 1 109 ? -16.366 22.722 12.463 1.00 90.50 109 GLU A N 1
ATOM 899 C CA . GLU A 1 109 ? -15.146 22.142 11.914 1.00 90.50 109 GLU A CA 1
ATOM 900 C C . GLU A 1 109 ? -15.460 21.174 10.764 1.00 90.50 109 GLU A C 1
ATOM 902 O O . GLU A 1 109 ? -14.862 21.286 9.695 1.00 90.50 109 GLU A O 1
ATOM 907 N N . ILE A 1 110 ? -16.465 20.303 10.921 1.00 91.00 110 ILE A N 1
ATOM 908 C CA . ILE A 1 110 ? -16.928 19.401 9.853 1.00 91.00 110 ILE A CA 1
ATOM 909 C C . ILE A 1 110 ? -17.417 20.192 8.637 1.00 91.00 110 ILE A C 1
ATOM 911 O O . ILE A 1 110 ? -16.943 19.951 7.528 1.00 91.00 110 ILE A O 1
ATOM 915 N N . ILE A 1 111 ? -18.314 21.164 8.835 1.00 89.88 111 ILE A N 1
ATOM 916 C CA . ILE A 1 111 ? -18.864 21.987 7.744 1.00 89.88 111 ILE A CA 1
ATOM 917 C C . ILE A 1 111 ? -17.744 22.732 7.005 1.00 89.88 111 ILE A C 1
ATOM 919 O O . ILE A 1 111 ? -17.764 22.835 5.779 1.00 89.88 111 ILE A O 1
ATOM 923 N N . ARG A 1 112 ? -16.755 23.248 7.743 1.00 84.06 112 ARG A N 1
ATOM 924 C CA . ARG A 1 112 ? -15.660 24.043 7.180 1.00 84.06 112 ARG A CA 1
ATOM 925 C C . ARG A 1 112 ? -14.632 23.192 6.435 1.00 84.06 112 ARG A C 1
ATOM 927 O O . ARG A 1 112 ? -14.188 23.600 5.363 1.00 84.06 112 ARG A O 1
ATOM 934 N N . ASN A 1 113 ? -14.248 22.046 6.996 1.00 73.94 113 ASN A N 1
ATOM 935 C CA . ASN A 1 113 ? -13.063 21.300 6.559 1.00 73.94 113 ASN A CA 1
ATOM 936 C C . ASN A 1 113 ? -13.384 19.990 5.826 1.00 73.94 113 ASN A C 1
ATOM 938 O O . ASN A 1 113 ? -12.494 19.409 5.205 1.00 73.94 113 ASN A O 1
ATOM 942 N N . HIS A 1 114 ? -14.646 19.551 5.815 1.00 77.94 114 HIS A N 1
ATOM 943 C CA . HIS A 1 114 ? -15.083 18.335 5.128 1.00 77.94 114 HIS A CA 1
ATOM 944 C C . HIS A 1 114 ? -16.239 18.622 4.150 1.00 77.94 114 HIS A C 1
ATOM 946 O O . HIS A 1 114 ? -17.347 18.137 4.352 1.00 77.94 114 HIS A O 1
ATOM 952 N N . PRO A 1 115 ? -16.006 19.347 3.034 1.00 80.12 115 PRO A N 1
ATOM 953 C CA . PRO A 1 115 ? -17.066 19.775 2.104 1.00 80.12 115 PRO A CA 1
ATOM 954 C C . PRO A 1 115 ? -17.773 18.628 1.358 1.00 80.12 115 PRO A C 1
ATOM 956 O O . PRO A 1 115 ? -18.820 18.841 0.737 1.00 80.12 115 PRO A O 1
ATOM 959 N N . ALA A 1 116 ? -17.198 17.421 1.404 1.00 78.50 116 ALA A N 1
ATOM 960 C CA . ALA A 1 116 ? -17.809 16.181 0.927 1.00 78.50 116 ALA A CA 1
ATOM 961 C C . ALA A 1 116 ? -18.889 15.633 1.883 1.00 78.50 116 ALA A C 1
ATOM 963 O O . ALA A 1 116 ? -19.615 14.710 1.511 1.00 78.50 116 ALA A O 1
ATOM 964 N N . ILE A 1 117 ? -18.993 16.193 3.093 1.00 89.19 117 ILE A N 1
ATOM 965 C CA . ILE A 1 117 ? -20.042 15.917 4.069 1.00 89.19 117 ILE A CA 1
ATOM 966 C C . ILE A 1 117 ? -21.028 17.085 4.058 1.00 89.19 117 ILE A C 1
ATOM 968 O O . ILE A 1 117 ? -20.668 18.238 4.280 1.00 89.19 117 ILE A O 1
ATOM 972 N N . GLU A 1 118 ? -22.287 16.780 3.788 1.00 93.94 118 GLU A N 1
ATOM 973 C CA . GLU A 1 118 ? -23.394 17.719 3.884 1.00 93.94 118 GLU A CA 1
ATOM 974 C C . GLU A 1 118 ? -24.047 17.578 5.260 1.00 93.94 118 GLU A C 1
ATOM 976 O O . GLU A 1 118 ? -24.439 16.479 5.657 1.00 93.94 118 GLU A O 1
ATOM 981 N N . VAL A 1 119 ? -24.128 18.673 6.016 1.00 96.69 119 VAL A N 1
ATOM 982 C CA . VAL A 1 119 ? -24.622 18.645 7.396 1.00 96.69 119 VAL A CA 1
ATOM 983 C C . VAL A 1 119 ? -26.040 19.195 7.459 1.00 96.69 119 VAL A C 1
ATOM 985 O O . VAL A 1 119 ? -26.295 20.329 7.063 1.00 96.69 119 VAL A O 1
ATOM 988 N N . PHE A 1 120 ? -26.944 18.396 8.013 1.00 97.44 120 PHE A N 1
ATOM 989 C CA . PHE A 1 120 ? -28.333 18.746 8.264 1.00 97.44 120 PHE A CA 1
ATOM 990 C C . PHE A 1 120 ? -28.596 18.795 9.763 1.00 97.44 120 PHE A C 1
ATOM 992 O O . PHE A 1 120 ? -28.115 17.954 10.523 1.00 97.44 120 PHE A O 1
ATOM 999 N N . LEU A 1 121 ? -29.443 19.724 10.188 1.00 97.50 121 LEU A N 1
ATOM 1000 C CA . LEU A 1 121 ? -30.116 19.605 11.474 1.00 97.50 121 LEU A CA 1
ATOM 1001 C C . LEU A 1 121 ? -31.312 18.661 11.321 1.00 97.50 121 LEU A C 1
ATOM 1003 O O . LEU A 1 121 ? -32.092 18.801 10.379 1.00 97.50 121 LEU A O 1
ATOM 1007 N N . LEU A 1 122 ? -31.500 17.757 12.282 1.00 96.62 122 LEU A N 1
ATOM 1008 C CA . LEU A 1 122 ? -32.670 16.888 12.364 1.00 96.62 122 LEU A CA 1
ATOM 1009 C C . LEU A 1 122 ? -33.207 16.839 13.798 1.00 96.62 122 LEU A C 1
ATOM 1011 O O . LEU A 1 122 ? -32.840 15.959 14.579 1.00 96.62 122 LEU A O 1
ATOM 1015 N N . SER A 1 123 ? -34.079 17.789 14.147 1.00 94.62 123 SER A N 1
ATOM 1016 C CA . SER A 1 123 ? -34.554 18.000 15.523 1.00 94.62 123 SER A CA 1
ATOM 1017 C C . SER A 1 123 ? -36.058 17.783 15.662 1.00 94.62 123 SER A C 1
ATOM 1019 O O . SER A 1 123 ? -36.843 18.226 14.823 1.00 94.62 123 SER A O 1
ATOM 1021 N N . ALA A 1 124 ? -36.479 17.135 16.750 1.00 90.38 124 ALA A N 1
ATOM 1022 C CA . ALA A 1 124 ? -37.891 17.072 17.104 1.00 90.38 124 ALA A CA 1
ATOM 1023 C C . ALA A 1 124 ? -38.387 18.414 17.678 1.00 90.38 124 ALA A C 1
ATOM 1025 O O . ALA A 1 124 ? -37.647 19.123 18.362 1.00 90.38 124 ALA A O 1
ATOM 1026 N N . TYR A 1 125 ? -39.654 18.758 17.444 1.00 89.31 125 TYR A N 1
ATOM 1027 C CA . TYR A 1 125 ? -40.290 19.934 18.040 1.00 89.31 125 TYR A CA 1
ATOM 1028 C C . TYR A 1 125 ? -41.753 19.674 18.413 1.00 89.31 125 TYR A C 1
ATOM 1030 O O . TYR A 1 125 ? -42.436 18.837 17.819 1.00 89.31 125 TYR A O 1
ATOM 1038 N N . LEU A 1 126 ? -42.240 20.411 19.413 1.00 85.56 126 LEU A N 1
ATOM 1039 C CA . LEU A 1 126 ? -43.645 20.398 19.816 1.00 85.56 126 LEU A CA 1
ATOM 1040 C C . LEU A 1 126 ? -44.466 21.161 18.773 1.00 85.56 126 LEU A C 1
ATOM 1042 O O . LEU A 1 126 ? -44.455 22.391 18.748 1.00 85.56 126 LEU A O 1
ATOM 1046 N N . SER A 1 127 ? -45.140 20.431 17.882 1.00 85.88 127 SER A N 1
ATOM 1047 C CA . SER A 1 127 ? -45.864 21.008 16.739 1.00 85.88 127 SER A CA 1
ATOM 1048 C C . SER A 1 127 ? -47.057 21.887 17.123 1.00 85.88 127 SER A C 1
ATOM 1050 O O . SER A 1 127 ? -47.535 22.667 16.306 1.00 85.88 127 SER A O 1
ATOM 1052 N N . ASP A 1 128 ? -47.541 21.753 18.352 1.00 86.88 128 ASP A N 1
ATOM 1053 C CA . ASP A 1 128 ? -48.613 22.529 18.976 1.00 86.88 128 ASP A CA 1
ATOM 1054 C C . ASP A 1 128 ? -48.099 23.670 19.878 1.00 86.88 128 ASP A C 1
ATOM 1056 O O . ASP A 1 128 ? -48.894 24.474 20.372 1.00 86.88 128 ASP A O 1
ATOM 1060 N N . SER A 1 129 ? -46.778 23.804 20.051 1.00 87.12 129 SER A N 1
ATOM 1061 C CA . SER A 1 129 ? -46.170 24.951 20.728 1.00 87.12 129 SER A CA 1
ATOM 1062 C C . SER A 1 129 ? -46.046 26.147 19.784 1.00 87.12 129 SER A C 1
ATOM 1064 O O . SER A 1 129 ? -45.532 26.043 18.672 1.00 87.12 129 SER A O 1
ATOM 1066 N N . LYS A 1 130 ? -46.453 27.328 20.265 1.00 87.44 130 LYS A N 1
ATOM 1067 C CA . LYS A 1 130 ? -46.326 28.600 19.530 1.00 87.44 130 LYS A CA 1
ATOM 1068 C C . LYS A 1 130 ? -44.901 29.160 19.505 1.00 87.44 130 LYS A C 1
ATOM 1070 O O . LYS A 1 130 ? -44.672 30.151 18.824 1.00 87.44 130 LYS A O 1
ATOM 1075 N N . HIS A 1 131 ? -43.987 28.580 20.281 1.00 88.38 131 HIS A N 1
ATOM 1076 C CA . HIS A 1 131 ? -42.667 29.160 20.542 1.00 88.38 131 HIS A CA 1
ATOM 1077 C C . HIS A 1 131 ? -41.516 28.210 20.190 1.00 88.38 131 HIS A C 1
ATOM 1079 O O . HIS A 1 131 ? -40.461 28.664 19.759 1.00 88.38 131 HIS A O 1
ATOM 1085 N N . ALA A 1 132 ? -41.720 26.891 20.305 1.00 86.44 132 ALA A N 1
ATOM 1086 C CA . ALA A 1 132 ? -40.640 25.907 20.208 1.00 86.44 132 ALA A CA 1
ATOM 1087 C C . ALA A 1 132 ? -39.854 25.961 18.886 1.00 86.44 132 ALA A C 1
ATOM 1089 O O . ALA A 1 132 ? -38.627 25.906 18.902 1.00 86.44 132 ALA A O 1
ATOM 1090 N N . LEU A 1 133 ? -40.542 26.077 17.745 1.00 92.12 133 LEU A N 1
ATOM 1091 C CA . LEU A 1 133 ? -39.889 26.110 16.432 1.00 92.12 133 LEU A CA 1
ATOM 1092 C C . LEU A 1 133 ? -39.069 27.394 16.226 1.00 92.12 133 LEU A C 1
ATOM 1094 O O . LEU A 1 133 ? -37.928 27.331 15.766 1.00 92.12 133 LEU A O 1
ATOM 1098 N N . ASP A 1 134 ? -39.637 28.546 16.587 1.00 93.00 134 ASP A N 1
ATOM 1099 C CA . ASP A 1 134 ? -38.981 29.848 16.436 1.00 93.00 134 ASP A CA 1
ATOM 1100 C C . ASP A 1 134 ? -37.746 29.942 17.335 1.00 93.00 134 ASP A C 1
ATOM 1102 O O . ASP A 1 134 ? -36.675 30.353 16.892 1.00 93.00 134 ASP A O 1
ATOM 1106 N N . GLU A 1 135 ? -37.858 29.495 18.584 1.00 93.50 135 GLU A N 1
ATOM 1107 C CA . GLU A 1 135 ? -36.751 29.504 19.539 1.00 93.50 135 GLU A CA 1
ATOM 1108 C C . GLU A 1 135 ? -35.619 28.552 19.146 1.00 93.50 135 GLU A C 1
ATOM 1110 O O . GLU A 1 135 ? -34.442 28.899 19.283 1.00 93.50 135 GLU A O 1
ATOM 1115 N N . LYS A 1 136 ? -35.948 27.370 18.611 1.00 93.56 136 LYS A N 1
ATOM 1116 C CA . LYS A 1 136 ? -34.944 26.436 18.082 1.00 93.56 136 LYS A CA 1
ATOM 1117 C C . LYS A 1 136 ? -34.176 27.040 16.911 1.00 93.56 136 LYS A C 1
ATOM 1119 O O . LYS A 1 136 ? -32.953 26.917 16.879 1.00 93.56 136 LYS A O 1
ATOM 1124 N N . ASN A 1 137 ? -34.865 27.728 15.999 1.00 94.12 137 ASN A N 1
ATOM 1125 C CA . ASN A 1 137 ? -34.217 28.440 14.896 1.00 94.12 137 ASN A CA 1
ATOM 1126 C C . ASN A 1 137 ? -33.336 29.590 15.393 1.00 94.12 137 ASN A C 1
ATOM 1128 O O . ASN A 1 137 ? -32.183 29.671 14.984 1.00 94.12 137 ASN A O 1
ATOM 1132 N N . GLN A 1 138 ? -33.818 30.409 16.332 1.00 92.44 138 GLN A N 1
ATOM 1133 C CA . GLN A 1 138 ? -33.023 31.492 16.928 1.00 92.44 138 GLN A CA 1
ATOM 1134 C C . GLN A 1 138 ? -31.755 30.973 17.617 1.00 92.44 138 GLN A C 1
ATOM 1136 O O . GLN A 1 138 ? -30.695 31.594 17.527 1.00 92.44 138 GLN A O 1
ATOM 1141 N N . SER A 1 139 ? -31.848 29.827 18.296 1.00 90.44 139 SER A N 1
ATOM 1142 C CA . SER A 1 139 ? -30.695 29.170 18.915 1.00 90.44 139 SER A CA 1
ATOM 1143 C C . SER A 1 139 ? -29.651 28.761 17.867 1.00 90.44 139 SER A C 1
ATOM 1145 O O . SER A 1 139 ? -28.462 29.033 18.040 1.00 90.44 139 SER A O 1
ATOM 1147 N N . LEU A 1 140 ? -30.085 28.197 16.736 1.00 93.25 140 LEU A N 1
ATOM 1148 C CA . LEU A 1 140 ? -29.192 27.830 15.633 1.00 93.25 140 LEU A CA 1
ATOM 1149 C C . LEU A 1 140 ? -28.585 29.047 14.944 1.00 93.25 140 LEU A C 1
ATOM 1151 O O . LEU A 1 140 ? -27.377 29.074 14.746 1.00 93.25 140 LEU A O 1
ATOM 1155 N N . ASP A 1 141 ? -29.371 30.083 14.665 1.00 93.81 141 ASP A N 1
ATOM 1156 C CA . ASP A 1 141 ? -28.866 31.326 14.068 1.00 93.81 141 ASP A CA 1
ATOM 1157 C C . ASP A 1 141 ? -27.782 31.975 14.938 1.00 93.81 141 ASP A C 1
ATOM 1159 O O . ASP A 1 141 ? -26.839 32.586 14.435 1.00 93.81 141 ASP A O 1
ATOM 1163 N N . LYS A 1 142 ? -27.891 31.816 16.260 1.00 91.88 142 LYS A N 1
ATOM 1164 C CA . LYS A 1 142 ? -26.914 32.328 17.218 1.00 91.88 142 LYS A CA 1
ATOM 1165 C C . LYS A 1 142 ? -25.660 31.459 17.323 1.00 91.88 142 LYS A C 1
ATOM 1167 O O . LYS A 1 142 ? -24.563 32.000 17.455 1.00 91.88 142 LYS A O 1
ATOM 1172 N N . HIS A 1 143 ? -25.810 30.135 17.343 1.00 90.44 143 HIS A N 1
ATOM 1173 C CA . HIS A 1 143 ? -24.729 29.223 17.729 1.00 90.44 143 HIS A CA 1
ATOM 1174 C C . HIS A 1 143 ? -24.112 28.446 16.562 1.00 90.44 143 HIS A C 1
ATOM 1176 O O . HIS A 1 143 ? -22.912 28.175 16.612 1.00 90.44 143 HIS A O 1
ATOM 1182 N N . LEU A 1 144 ? -24.877 28.134 15.517 1.00 93.62 144 LEU A N 1
ATOM 1183 C CA . LEU A 1 144 ? -24.460 27.354 14.346 1.00 93.62 144 LEU A CA 1
ATOM 1184 C C . LEU A 1 144 ? -25.129 27.886 13.050 1.00 93.62 144 LEU A C 1
ATOM 1186 O O . LEU A 1 144 ? -25.868 27.148 12.391 1.00 93.62 144 LEU A O 1
ATOM 1190 N N . PRO A 1 145 ? -24.917 29.171 12.686 1.00 94.00 145 PRO A N 1
ATOM 1191 C CA . PRO A 1 145 ? -25.529 29.787 11.502 1.00 94.00 145 PRO A CA 1
ATOM 1192 C C . PRO A 1 145 ? -25.069 29.169 10.173 1.00 94.00 145 PRO A C 1
ATOM 1194 O O . PRO A 1 145 ? -25.665 29.445 9.136 1.00 94.00 145 PRO A O 1
ATOM 1197 N N . GLU A 1 146 ? -24.019 28.346 10.188 1.00 93.62 146 GLU A N 1
ATOM 1198 C CA . GLU A 1 146 ? -23.502 27.628 9.024 1.00 93.62 146 GLU A CA 1
ATOM 1199 C C . GLU A 1 146 ? -24.488 26.581 8.471 1.00 93.62 146 GLU A C 1
ATOM 1201 O O . GLU A 1 146 ? -24.386 26.221 7.301 1.00 93.62 146 GLU A O 1
ATOM 1206 N N . ILE A 1 147 ? -25.455 26.120 9.278 1.00 94.19 147 ILE A N 1
ATOM 1207 C CA . ILE A 1 147 ? -26.582 25.308 8.796 1.00 94.19 147 ILE A CA 1
ATOM 1208 C C . ILE A 1 147 ? -27.717 26.256 8.407 1.00 94.19 147 ILE A C 1
ATOM 1210 O O . ILE A 1 147 ? -28.425 26.794 9.268 1.00 94.19 147 ILE A O 1
ATOM 1214 N N . ASP A 1 148 ? -27.893 26.465 7.104 1.00 92.00 148 ASP A N 1
ATOM 1215 C CA . ASP A 1 148 ? -28.950 27.323 6.571 1.00 92.00 148 ASP A CA 1
ATOM 1216 C C . ASP A 1 148 ? -30.359 26.733 6.786 1.00 92.00 148 ASP A C 1
ATOM 1218 O O . ASP A 1 148 ? -30.532 25.590 7.206 1.00 92.00 148 ASP A O 1
ATOM 1222 N N . ALA A 1 149 ? -31.396 27.517 6.485 1.00 91.44 149 ALA A N 1
ATOM 1223 C CA . ALA A 1 149 ? -32.783 27.099 6.678 1.00 91.44 149 ALA A CA 1
ATOM 1224 C C . ALA A 1 149 ? -33.206 25.885 5.825 1.00 91.44 149 ALA A C 1
ATOM 1226 O O . ALA A 1 149 ? -34.091 25.143 6.246 1.00 91.44 149 ALA A O 1
ATOM 1227 N N . ALA A 1 150 ? -32.597 25.663 4.656 1.00 91.56 150 ALA A N 1
ATOM 1228 C CA . ALA A 1 150 ? -32.916 24.524 3.792 1.00 91.56 150 ALA A CA 1
ATOM 1229 C C . ALA A 1 150 ? -32.353 23.206 4.348 1.00 91.56 150 ALA A C 1
ATOM 1231 O O . ALA A 1 150 ? -32.918 22.141 4.102 1.00 91.56 150 ALA A O 1
ATOM 1232 N N . HIS A 1 151 ? -31.292 23.284 5.152 1.00 94.88 151 HIS A N 1
ATOM 1233 C CA . HIS A 1 151 ? -30.675 22.143 5.827 1.00 94.88 151 HIS A CA 1
ATOM 1234 C C . HIS A 1 151 ? -31.228 21.904 7.243 1.00 94.88 151 HIS A C 1
ATOM 1236 O O . HIS A 1 151 ? -30.705 21.065 7.981 1.00 94.88 151 HIS A O 1
ATOM 1242 N N . ARG A 1 152 ? -32.294 22.612 7.646 1.00 96.88 152 ARG A N 1
ATOM 1243 C CA . ARG A 1 152 ? -32.958 22.430 8.945 1.00 96.88 152 ARG A CA 1
ATOM 1244 C C . ARG A 1 152 ? -34.243 21.628 8.811 1.00 96.88 152 ARG A C 1
ATOM 1246 O O . ARG A 1 152 ? -35.251 22.124 8.317 1.00 96.88 152 ARG A O 1
ATOM 1253 N N . ILE A 1 153 ? -34.221 20.398 9.315 1.00 96.25 153 ILE A N 1
ATOM 1254 C CA . ILE A 1 153 ? -35.363 19.487 9.281 1.00 96.25 153 ILE A CA 1
ATOM 1255 C C . ILE A 1 153 ? -35.952 19.384 10.688 1.00 96.25 153 ILE A C 1
ATOM 1257 O O . ILE A 1 153 ? -35.328 18.860 11.615 1.00 96.25 153 ILE A O 1
ATOM 1261 N N . PHE A 1 154 ? -37.178 19.882 10.842 1.00 95.19 154 PHE A N 1
ATOM 1262 C CA . PHE A 1 154 ? -37.927 19.815 12.092 1.00 95.19 154 PHE A CA 1
ATOM 1263 C C . PHE A 1 154 ? -39.012 18.740 12.024 1.00 95.19 154 PHE A C 1
ATOM 1265 O O . PHE A 1 154 ? -39.855 18.736 11.128 1.00 95.19 154 PHE A O 1
ATOM 1272 N N . VAL A 1 155 ? -38.992 17.834 12.998 1.00 92.75 155 VAL A N 1
ATOM 1273 C CA . VAL A 1 155 ? -39.854 16.649 13.058 1.00 92.75 155 VAL A CA 1
ATOM 1274 C C . VAL A 1 155 ? -40.895 16.831 14.167 1.00 92.75 155 VAL A C 1
ATOM 1276 O O . VAL A 1 155 ? -40.512 17.102 15.305 1.00 92.75 155 VAL A O 1
ATOM 1279 N N . PRO A 1 156 ? -42.205 16.688 13.906 1.00 89.62 156 PRO A N 1
ATOM 1280 C CA . PRO A 1 156 ? -43.206 16.731 14.966 1.00 89.62 156 PRO A CA 1
ATOM 1281 C C . PRO A 1 156 ? -42.916 15.689 16.052 1.00 89.62 156 PRO A C 1
ATOM 1283 O O . PRO A 1 156 ? -42.608 14.534 15.750 1.00 89.62 156 PRO A O 1
ATOM 1286 N N . TYR A 1 157 ? -43.020 16.091 17.317 1.00 84.06 157 TYR A N 1
ATOM 1287 C CA . TYR A 1 157 ? -42.745 15.225 18.460 1.00 84.06 157 TYR A CA 1
ATOM 1288 C C . TYR A 1 157 ? -43.495 13.882 18.370 1.00 84.06 157 TYR A C 1
ATOM 1290 O O . TYR A 1 157 ? -44.689 13.831 18.073 1.00 84.06 157 TYR A O 1
ATOM 1298 N N . GLY A 1 158 ? -42.778 12.786 18.632 1.00 79.12 158 GLY A N 1
ATOM 1299 C CA . GLY A 1 158 ? -43.316 11.422 18.594 1.00 79.12 158 GLY A CA 1
ATOM 1300 C C . GLY A 1 158 ? -43.361 10.769 17.207 1.00 79.12 158 GLY A C 1
ATOM 1301 O O . GLY A 1 158 ? -43.794 9.622 17.104 1.00 79.12 158 GLY A O 1
ATOM 1302 N N . ARG A 1 159 ? -42.916 11.458 16.149 1.00 88.06 159 ARG A N 1
ATOM 1303 C CA . ARG A 1 159 ? -42.776 10.891 14.798 1.00 88.06 159 ARG A CA 1
ATOM 1304 C C . ARG A 1 159 ? -41.363 10.371 14.546 1.00 88.06 159 ARG A C 1
ATOM 1306 O O . ARG A 1 159 ? -40.404 10.860 15.138 1.00 88.06 159 ARG A O 1
ATOM 1313 N N . ASP A 1 160 ? -41.244 9.389 13.653 1.00 87.81 160 ASP A N 1
ATOM 1314 C CA . ASP A 1 160 ? -39.948 8.860 13.226 1.00 87.81 160 ASP A CA 1
ATOM 1315 C C . ASP A 1 160 ? -39.210 9.906 12.374 1.00 87.81 160 ASP A C 1
ATOM 1317 O O . ASP A 1 160 ? -39.758 10.449 11.410 1.00 87.81 160 ASP A O 1
ATOM 1321 N N . LYS A 1 161 ? -37.950 10.179 12.727 1.00 92.31 161 LYS A N 1
ATOM 1322 C CA . LYS A 1 161 ? -37.091 11.148 12.038 1.00 92.31 161 LYS A CA 1
ATOM 1323 C C . LYS A 1 161 ? -36.905 10.826 10.552 1.00 92.31 161 LYS A C 1
ATOM 1325 O O . LYS A 1 161 ? -36.783 11.747 9.746 1.00 92.31 161 LYS A O 1
ATOM 1330 N N . LYS A 1 162 ? -36.923 9.546 10.166 1.00 90.50 162 LYS A N 1
ATOM 1331 C CA . LYS A 1 162 ? -36.737 9.111 8.771 1.00 90.50 162 LYS A CA 1
ATOM 1332 C C . LYS A 1 162 ? -37.827 9.601 7.829 1.00 90.50 162 LYS A C 1
ATOM 1334 O O . LYS A 1 162 ? -37.552 9.813 6.653 1.00 90.50 162 LYS A O 1
ATOM 1339 N N . GLU A 1 163 ? -39.051 9.768 8.332 1.00 89.88 163 GLU A N 1
ATOM 1340 C CA . GLU A 1 163 ? -40.215 10.161 7.524 1.00 89.88 163 GLU A CA 1
ATOM 1341 C C . GLU A 1 163 ? -40.077 11.572 6.931 1.00 89.88 163 GLU A C 1
ATOM 1343 O O . GLU A 1 163 ? -40.794 11.917 5.995 1.00 89.88 163 GLU A O 1
ATOM 1348 N N . PHE A 1 164 ? -39.165 12.383 7.474 1.00 90.81 164 PHE A N 1
ATOM 1349 C CA . PHE A 1 164 ? -39.009 13.800 7.146 1.00 90.81 164 PHE A CA 1
ATOM 1350 C C . PHE A 1 164 ? -37.701 14.108 6.409 1.00 90.81 164 PHE A C 1
ATOM 1352 O O . PHE A 1 164 ? -37.453 15.265 6.075 1.00 90.81 164 PHE A O 1
ATOM 1359 N N . VAL A 1 165 ? -36.870 13.097 6.135 1.00 91.62 165 VAL A N 1
ATOM 1360 C CA . VAL A 1 165 ? -35.643 13.258 5.346 1.00 91.62 165 VAL A CA 1
ATOM 1361 C C . VAL A 1 165 ? -36.004 13.328 3.856 1.00 91.62 165 VAL A C 1
ATOM 1363 O O . VAL A 1 165 ? -36.571 12.362 3.335 1.00 91.62 165 VAL A O 1
ATOM 1366 N N . PRO A 1 166 ? -35.664 14.420 3.142 1.00 79.50 166 PRO A N 1
ATOM 1367 C CA . PRO A 1 166 ? -35.874 14.507 1.700 1.00 79.50 166 PRO A CA 1
ATOM 1368 C C . PRO A 1 166 ? -35.178 13.359 0.957 1.00 79.50 166 PRO A C 1
ATOM 1370 O O . PRO A 1 166 ? -34.025 13.020 1.246 1.00 79.50 166 PRO A O 1
ATOM 1373 N N . ASP A 1 167 ? -35.908 12.749 0.019 1.00 80.69 167 ASP A N 1
ATOM 1374 C CA . ASP A 1 167 ? -35.503 11.580 -0.779 1.00 80.69 167 ASP A CA 1
ATOM 1375 C C . ASP A 1 167 ? -35.202 10.303 0.026 1.00 80.69 167 ASP A C 1
ATOM 1377 O O . ASP A 1 167 ? -34.612 9.352 -0.492 1.00 80.69 167 ASP A O 1
ATOM 1381 N N . GLY A 1 168 ? -35.635 10.263 1.290 1.00 86.38 168 GLY A N 1
ATOM 1382 C CA . GLY A 1 168 ? -35.426 9.137 2.190 1.00 86.38 168 GLY A CA 1
ATOM 1383 C C . GLY A 1 168 ? -33.976 8.983 2.655 1.00 86.38 168 GLY A C 1
ATOM 1384 O O . GLY A 1 168 ? -33.059 9.690 2.229 1.00 86.38 168 GLY A O 1
ATOM 1385 N N . ILE A 1 169 ? -33.774 8.039 3.574 1.00 89.88 169 ILE A N 1
ATOM 1386 C CA . ILE A 1 169 ? -32.451 7.727 4.123 1.00 89.88 169 ILE A CA 1
ATOM 1387 C C . ILE A 1 169 ? -31.681 6.722 3.254 1.00 89.88 169 ILE A C 1
ATOM 1389 O O . ILE A 1 169 ? -32.256 5.798 2.674 1.00 89.88 169 ILE A O 1
ATOM 1393 N N . ARG A 1 170 ? -30.360 6.881 3.203 1.00 87.81 170 ARG A N 1
ATOM 1394 C CA . ARG A 1 170 ? -29.414 6.129 2.367 1.00 87.81 170 ARG A CA 1
ATOM 1395 C C . ARG A 1 170 ? -28.413 5.347 3.232 1.00 87.81 170 ARG A C 1
ATOM 1397 O O . ARG A 1 170 ? -28.177 5.718 4.380 1.00 87.81 170 ARG A O 1
ATOM 1404 N N . PRO A 1 171 ? -27.764 4.292 2.700 1.00 83.56 171 PRO A N 1
ATOM 1405 C CA . PRO A 1 171 ? -26.776 3.510 3.456 1.00 83.56 171 PRO A CA 1
ATOM 1406 C C . PRO A 1 171 ? -25.540 4.286 3.948 1.00 83.56 171 PRO A C 1
ATOM 1408 O O . PRO A 1 171 ? -24.839 3.826 4.849 1.00 83.56 171 PRO A O 1
ATOM 1411 N N . ASN A 1 172 ? -25.246 5.437 3.337 1.00 83.44 172 ASN A N 1
ATOM 1412 C CA . ASN A 1 172 ? -24.136 6.327 3.680 1.00 83.44 172 ASN A CA 1
ATOM 1413 C C . ASN A 1 172 ? -24.573 7.571 4.480 1.00 83.44 172 ASN A C 1
ATOM 1415 O O . ASN A 1 172 ? -23.762 8.481 4.643 1.00 83.44 172 ASN A O 1
ATOM 1419 N N . ASP A 1 173 ? -25.817 7.614 4.968 1.00 93.00 173 ASP A N 1
ATOM 1420 C CA . ASP A 1 173 ? -26.290 8.666 5.870 1.00 93.00 173 ASP A CA 1
ATOM 1421 C C . ASP A 1 173 ? -25.979 8.326 7.328 1.00 93.00 173 ASP A C 1
ATOM 1423 O O . ASP A 1 173 ? -26.095 7.171 7.760 1.00 93.00 173 ASP A O 1
ATOM 1427 N N . TYR A 1 174 ? -25.658 9.357 8.105 1.00 96.00 174 TYR A N 1
ATOM 1428 C CA . TYR A 1 174 ? -25.295 9.231 9.511 1.00 96.00 174 TYR A CA 1
ATOM 1429 C C . TYR A 1 174 ? -26.145 10.138 10.394 1.00 96.00 174 TYR A C 1
ATOM 1431 O O . TYR A 1 174 ? -26.401 11.280 10.030 1.00 96.00 174 TYR A O 1
ATOM 1439 N N . LEU A 1 175 ? -26.560 9.642 11.559 1.00 97.44 175 LEU A N 1
ATOM 1440 C CA . LEU A 1 175 ? -27.283 10.414 12.572 1.00 97.44 175 LEU A CA 1
ATOM 1441 C C . LEU A 1 175 ? -26.444 10.541 13.845 1.00 97.44 175 LEU A C 1
ATOM 1443 O O . LEU A 1 175 ? -26.184 9.531 14.493 1.00 97.44 175 LEU A O 1
ATOM 1447 N N . LEU A 1 176 ? -26.062 11.763 14.222 1.00 97.31 176 LEU A N 1
ATOM 1448 C CA . LEU A 1 176 ? -25.501 12.085 15.535 1.00 97.31 176 LEU A CA 1
ATOM 1449 C C . LEU A 1 176 ? -26.636 12.479 16.485 1.00 97.31 176 LEU A C 1
ATOM 1451 O O . LEU A 1 176 ? -27.251 13.531 16.311 1.00 97.31 176 LEU A O 1
ATOM 1455 N N . ASP A 1 177 ? -26.920 11.626 17.467 1.00 95.81 177 ASP A N 1
ATOM 1456 C CA . ASP A 1 177 ? -28.074 11.785 18.361 1.00 95.81 177 ASP A CA 1
ATOM 1457 C C . ASP A 1 177 ? -27.774 11.193 19.746 1.00 95.81 177 ASP A C 1
ATOM 1459 O O . ASP A 1 177 ? -27.049 10.200 19.890 1.00 95.81 177 ASP A O 1
ATOM 1463 N N . ASP A 1 178 ? -28.314 11.801 20.795 1.00 92.19 178 ASP A N 1
ATOM 1464 C CA . ASP A 1 178 ? -28.131 11.356 22.171 1.00 92.19 178 ASP A CA 1
ATOM 1465 C C . ASP A 1 178 ? -29.186 10.308 22.588 1.00 92.19 178 ASP A C 1
ATOM 1467 O O . ASP A 1 178 ? -28.965 9.529 23.527 1.00 92.19 178 ASP A O 1
ATOM 1471 N N . TYR A 1 179 ? -30.305 10.199 21.871 1.00 90.12 179 TYR A N 1
ATOM 1472 C CA . TYR A 1 179 ? -31.427 9.334 22.205 1.00 90.12 179 TYR A CA 1
ATOM 1473 C C . TYR A 1 179 ? -31.373 7.992 21.466 1.00 90.12 179 TYR A C 1
ATOM 1475 O O . TYR A 1 179 ? -31.487 7.879 20.248 1.00 90.12 179 TYR A O 1
ATOM 1483 N N . THR A 1 180 ? -31.242 6.906 22.234 1.00 88.75 180 THR A N 1
ATOM 1484 C CA . THR A 1 180 ? -31.027 5.557 21.678 1.00 88.75 180 THR A CA 1
ATOM 1485 C C . THR A 1 180 ? -32.164 5.080 20.769 1.00 88.75 180 THR A C 1
ATOM 1487 O O . THR A 1 180 ? -31.899 4.351 19.819 1.00 88.75 180 THR A O 1
ATOM 1490 N N . GLN A 1 181 ? -33.416 5.464 21.040 1.00 88.56 181 GLN A N 1
ATOM 1491 C CA . GLN A 1 181 ? -34.549 5.031 20.217 1.00 88.56 181 GLN A CA 1
ATOM 1492 C C . GLN A 1 181 ? -34.466 5.612 18.800 1.00 88.56 181 GLN A C 1
ATOM 1494 O O . GLN A 1 181 ? -34.737 4.881 17.852 1.00 88.56 181 GLN A O 1
ATOM 1499 N N . ASN A 1 182 ? -34.029 6.871 18.658 1.00 92.44 182 ASN A N 1
ATOM 1500 C CA . ASN A 1 182 ? -33.823 7.502 17.353 1.00 92.44 182 ASN A CA 1
ATOM 1501 C C . ASN A 1 182 ? -32.757 6.748 16.559 1.00 92.44 182 ASN A C 1
ATOM 1503 O O . ASN A 1 182 ? -32.969 6.441 15.394 1.00 92.44 182 ASN A O 1
ATOM 1507 N N . LEU A 1 183 ? -31.646 6.381 17.204 1.00 93.31 183 LEU A N 1
ATOM 1508 C CA . LEU A 1 183 ? -30.561 5.636 16.563 1.00 93.31 183 LEU A CA 1
ATOM 1509 C C . LEU A 1 183 ? -30.991 4.220 16.144 1.00 93.31 183 LEU A C 1
ATOM 1511 O O . LEU A 1 183 ? -30.687 3.794 15.035 1.00 93.31 183 LEU A O 1
ATOM 1515 N N . ILE A 1 184 ? -31.736 3.501 16.997 1.00 89.56 184 ILE A N 1
ATOM 1516 C CA . ILE A 1 184 ? -32.289 2.174 16.661 1.00 89.56 184 ILE A CA 1
ATOM 1517 C C . ILE A 1 184 ? -33.270 2.283 15.503 1.00 89.56 184 ILE A C 1
ATOM 1519 O O . ILE A 1 184 ? -33.269 1.429 14.628 1.00 89.56 184 ILE A O 1
ATOM 1523 N N . GLN A 1 185 ? -34.122 3.308 15.505 1.00 90.88 185 GLN A N 1
ATOM 1524 C CA . GLN A 1 185 ? -35.023 3.533 14.390 1.00 90.88 185 GLN A CA 1
ATOM 1525 C C . GLN A 1 185 ? -34.231 3.848 13.137 1.00 90.88 185 GLN A C 1
ATOM 1527 O O . GLN A 1 185 ? -34.597 3.288 12.116 1.00 90.88 185 GLN A O 1
ATOM 1532 N N . TRP A 1 186 ? -33.151 4.644 13.218 1.00 93.31 186 TRP A N 1
ATOM 1533 C CA . TRP A 1 186 ? -32.267 5.057 12.117 1.00 93.31 186 TRP A CA 1
ATOM 1534 C C . TRP A 1 186 ? -31.623 3.884 11.359 1.00 93.31 186 TRP A C 1
ATOM 1536 O O . TRP A 1 186 ? -31.582 3.896 10.124 1.00 93.31 186 TRP A O 1
ATOM 1546 N N . GLU A 1 187 ? -31.225 2.824 12.061 1.00 87.69 187 GLU A N 1
ATOM 1547 C CA . GLU A 1 187 ? -30.601 1.633 11.468 1.00 87.69 187 GLU A CA 1
ATOM 1548 C C . GLU A 1 187 ? -31.596 0.472 11.258 1.00 87.69 187 GLU A C 1
ATOM 1550 O O . GLU A 1 187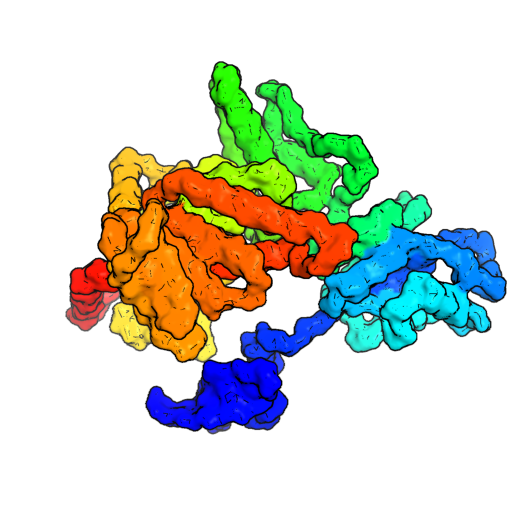 ? -32.389 0.186 12.154 1.00 87.69 187 GLU A O 1
ATOM 1555 N N . PRO A 1 188 ? -31.541 -0.299 10.148 1.00 80.06 188 PRO A N 1
ATOM 1556 C CA . PRO A 1 188 ? -30.915 -0.053 8.833 1.00 80.06 188 PRO A CA 1
ATOM 1557 C C . PRO A 1 188 ? -31.823 0.777 7.878 1.00 80.06 188 PRO A C 1
ATOM 1559 O O . PRO A 1 188 ? -33.005 0.973 8.183 1.00 80.06 188 PRO A O 1
ATOM 1562 N N . PRO A 1 189 ? -31.344 1.255 6.699 1.00 81.31 189 PRO A N 1
ATOM 1563 C CA . PRO A 1 189 ? -30.008 1.079 6.100 1.00 81.31 189 PRO A CA 1
ATOM 1564 C C . PRO A 1 189 ? -28.940 2.107 6.513 1.00 81.31 189 PRO A C 1
ATOM 1566 O O . PRO A 1 189 ? -27.766 1.858 6.256 1.00 81.31 189 PRO A O 1
ATOM 1569 N N . ALA A 1 190 ? -29.328 3.238 7.107 1.00 89.94 190 ALA A N 1
ATOM 1570 C CA . ALA A 1 190 ? -28.413 4.292 7.554 1.00 89.94 190 ALA A CA 1
ATOM 1571 C C . ALA A 1 190 ? -27.724 3.926 8.884 1.00 89.94 190 ALA A C 1
ATOM 1573 O O . ALA A 1 190 ? -28.008 2.863 9.441 1.00 89.94 190 ALA A O 1
ATOM 1574 N N . LYS A 1 191 ? -26.816 4.778 9.382 1.00 93.19 191 LYS A N 1
ATOM 1575 C CA . LYS A 1 191 ? -25.985 4.494 10.570 1.00 93.19 191 LYS A CA 1
ATOM 1576 C C . LYS A 1 191 ? -26.122 5.544 11.672 1.00 93.19 191 LYS A C 1
ATOM 1578 O O . LYS A 1 191 ? -26.206 6.739 11.399 1.00 93.19 191 LYS A O 1
ATOM 1583 N N . GLY A 1 192 ? -26.140 5.108 12.924 1.00 92.50 192 GLY A N 1
ATOM 1584 C CA . GLY A 1 192 ? -26.245 5.960 14.105 1.00 92.50 192 GLY A CA 1
ATOM 1585 C C . GLY A 1 192 ? -24.905 6.174 14.815 1.00 92.50 192 GLY A C 1
ATOM 1586 O O . GLY A 1 192 ? -24.109 5.250 14.981 1.00 92.50 192 GLY A O 1
ATOM 1587 N N . ILE A 1 193 ? -24.679 7.392 15.301 1.00 94.50 193 ILE A N 1
ATOM 1588 C CA . ILE A 1 193 ? -23.574 7.780 16.178 1.00 94.50 193 ILE A CA 1
ATOM 1589 C C . ILE A 1 193 ? -24.191 8.309 17.468 1.00 94.50 193 ILE A C 1
ATOM 1591 O O . ILE A 1 193 ? -24.840 9.353 17.483 1.00 94.50 193 ILE A O 1
ATOM 1595 N N . LYS A 1 194 ? -23.995 7.589 18.572 1.00 93.38 194 LYS A N 1
ATOM 1596 C CA . LYS A 1 194 ? -24.523 8.018 19.862 1.00 93.38 194 LYS A CA 1
ATOM 1597 C C . LYS A 1 194 ? -23.631 9.079 20.487 1.00 93.38 194 LYS A C 1
ATOM 1599 O O . LYS A 1 194 ? -22.477 8.783 20.798 1.00 93.38 194 LYS A O 1
ATOM 1604 N N . LEU A 1 195 ? -24.182 10.252 20.779 1.00 92.56 195 LEU A N 1
ATOM 1605 C CA . LEU A 1 195 ? -23.511 11.216 21.647 1.00 92.56 195 LEU A CA 1
ATOM 1606 C C . LEU A 1 195 ? -23.779 10.869 23.121 1.00 92.56 195 LEU A C 1
ATOM 1608 O O . LEU A 1 195 ? -24.927 10.720 23.544 1.00 92.56 195 LEU A O 1
ATOM 1612 N N . LEU A 1 196 ? -22.724 10.714 23.914 1.00 86.94 196 LEU A N 1
ATOM 1613 C CA . LEU A 1 196 ? -22.788 10.587 25.366 1.00 86.94 196 LEU A CA 1
ATOM 1614 C C . LEU A 1 196 ? -22.698 11.991 25.956 1.00 86.94 196 LEU A C 1
ATOM 1616 O O . LEU A 1 196 ? -21.679 12.649 25.791 1.00 86.94 196 LEU A O 1
ATOM 1620 N N . ASN A 1 197 ? -23.752 12.446 26.632 1.00 81.62 197 ASN A N 1
ATOM 1621 C CA . ASN A 1 197 ? -23.864 13.806 27.180 1.00 81.62 197 ASN A CA 1
ATOM 1622 C C . ASN A 1 197 ? -23.731 13.862 28.715 1.00 81.62 197 ASN A C 1
ATOM 1624 O O . ASN A 1 197 ? -24.169 14.813 29.356 1.00 81.62 197 ASN A O 1
ATOM 1628 N N . GLY A 1 198 ? -23.182 12.805 29.323 1.00 73.44 198 GLY A N 1
ATOM 1629 C CA . GLY A 1 198 ? -22.970 12.698 30.771 1.00 73.44 198 GLY A CA 1
ATOM 1630 C C . GLY A 1 198 ? -24.196 12.277 31.594 1.00 73.44 198 GLY A C 1
ATOM 1631 O O . GLY A 1 198 ? -24.030 11.866 32.740 1.00 73.44 198 GLY A O 1
ATOM 1632 N N . ILE A 1 199 ? -25.410 12.314 31.028 1.00 73.50 199 ILE A N 1
ATOM 1633 C CA . ILE A 1 199 ? -26.653 11.902 31.714 1.00 73.50 199 ILE A CA 1
ATOM 1634 C C . ILE A 1 199 ? -27.361 10.710 31.052 1.00 73.50 199 ILE A C 1
ATOM 1636 O O . ILE A 1 199 ? -28.238 10.090 31.660 1.00 73.50 199 ILE A O 1
ATOM 1640 N N . ASN A 1 200 ? -26.993 10.367 29.815 1.00 76.06 200 ASN A N 1
ATOM 1641 C CA . ASN A 1 200 ? -27.596 9.271 29.062 1.00 76.06 200 ASN A CA 1
ATOM 1642 C C . ASN A 1 200 ? -26.806 7.945 29.183 1.00 76.06 200 ASN A C 1
ATOM 1644 O O . ASN A 1 200 ? -25.865 7.805 29.957 1.00 76.06 200 ASN A O 1
ATOM 1648 N N . HIS A 1 201 ? -27.253 6.917 28.451 1.00 67.38 201 HIS A N 1
ATOM 1649 C CA . HIS A 1 201 ? -26.592 5.602 28.343 1.00 67.38 201 HIS A CA 1
ATOM 1650 C C . HIS A 1 201 ? -26.448 4.778 29.647 1.00 67.38 201 HIS A C 1
ATOM 1652 O O . HIS A 1 201 ? -25.775 3.751 29.656 1.00 67.38 201 HIS A O 1
ATOM 1658 N N . THR A 1 202 ? -27.184 5.109 30.711 1.00 61.12 202 THR A N 1
ATOM 1659 C CA . THR A 1 202 ? -27.148 4.413 32.020 1.00 61.12 202 THR A CA 1
ATOM 1660 C C . THR A 1 202 ? -27.500 2.917 31.987 1.00 61.12 202 THR A C 1
ATOM 1662 O O . THR A 1 202 ? -27.134 2.175 32.894 1.00 61.12 202 THR A O 1
ATOM 1665 N N . LYS A 1 203 ? -28.202 2.454 30.942 1.00 60.78 203 LYS A N 1
ATOM 1666 C CA . LYS A 1 203 ? -28.582 1.042 30.732 1.00 60.78 203 LYS A CA 1
ATOM 1667 C C . LYS A 1 203 ? -27.747 0.323 29.662 1.00 60.78 203 LYS A C 1
ATOM 1669 O O . LYS A 1 203 ? -28.002 -0.849 29.405 1.00 60.78 203 LYS A O 1
ATOM 1674 N N . GLY A 1 204 ? -26.807 1.009 29.001 1.00 65.31 204 GLY A N 1
ATOM 1675 C CA . GLY A 1 204 ? -25.892 0.394 28.029 1.00 65.31 204 GLY A CA 1
ATOM 1676 C C . GLY A 1 204 ? -26.546 -0.230 26.784 1.00 65.31 204 GLY A C 1
ATOM 1677 O O . GLY A 1 204 ? -25.967 -1.119 26.172 1.00 65.31 204 GLY A O 1
ATOM 1678 N N . THR A 1 205 ? -27.760 0.182 26.403 1.00 72.94 205 THR A N 1
ATOM 1679 C CA . THR A 1 205 ? -28.557 -0.516 25.373 1.00 72.94 205 THR A CA 1
ATOM 1680 C C . THR A 1 205 ? -28.071 -0.309 23.935 1.00 72.94 205 THR A C 1
ATOM 1682 O O . THR A 1 205 ? -28.362 -1.135 23.076 1.00 72.94 205 THR A O 1
ATOM 1685 N N . TRP A 1 206 ? -27.321 0.761 23.662 1.00 81.56 206 TRP A N 1
ATOM 1686 C CA . TRP A 1 206 ? -26.766 1.049 22.335 1.00 81.56 206 TRP A CA 1
ATOM 1687 C C . TRP A 1 206 ? -25.425 0.337 22.114 1.00 81.56 206 TRP A C 1
ATOM 1689 O O . TRP A 1 206 ? -24.491 0.523 22.900 1.00 81.56 206 TRP A O 1
ATOM 1699 N N . GLN A 1 207 ? -25.335 -0.443 21.035 1.00 78.50 207 GLN A N 1
ATOM 1700 C CA . GLN A 1 207 ? -24.150 -1.237 20.679 1.00 78.50 207 GLN A CA 1
ATOM 1701 C C . GLN A 1 207 ? -23.331 -0.641 19.518 1.00 78.50 207 GLN A C 1
ATOM 1703 O O . GLN A 1 207 ? -22.238 -1.127 19.256 1.00 78.50 207 GLN A O 1
ATOM 1708 N N . GLY A 1 208 ? -23.838 0.395 18.836 1.00 81.31 208 GLY A N 1
ATOM 1709 C CA . GLY A 1 208 ? -23.124 1.093 17.761 1.00 81.31 208 GLY A CA 1
ATOM 1710 C C . GLY A 1 208 ? -22.104 2.122 18.270 1.00 81.31 208 GLY A C 1
ATOM 1711 O O . GLY A 1 208 ? -21.799 2.185 19.467 1.00 81.31 208 GLY A O 1
ATOM 1712 N N . SER A 1 209 ? -21.604 2.968 17.362 1.00 84.75 209 SER A N 1
ATOM 1713 C CA . SER A 1 209 ? -20.589 3.987 17.671 1.00 84.75 209 SER A CA 1
ATOM 1714 C C . SER A 1 209 ? -21.061 4.971 18.742 1.00 84.75 209 SER A C 1
ATOM 1716 O O . SER A 1 209 ? -22.230 5.368 18.760 1.00 84.75 209 SER A O 1
ATOM 1718 N N . LYS A 1 210 ? -20.147 5.346 19.644 1.00 87.56 210 LYS A N 1
ATOM 1719 C CA . LYS A 1 210 ? -20.389 6.241 20.788 1.00 87.56 210 LYS A CA 1
ATOM 1720 C C . LYS A 1 210 ? -19.274 7.274 20.891 1.00 87.56 210 LYS A C 1
ATOM 1722 O O . LYS A 1 210 ? -18.109 6.891 20.850 1.00 87.56 210 LYS A O 1
ATOM 1727 N N . LEU A 1 211 ? -19.627 8.542 21.073 1.00 87.06 211 LEU A N 1
ATOM 1728 C CA . LEU A 1 211 ? -18.688 9.656 21.237 1.00 87.06 211 LEU A CA 1
ATOM 1729 C C . LEU A 1 211 ? -19.090 10.510 22.433 1.00 87.06 211 LEU A C 1
ATOM 1731 O O . LEU A 1 211 ? -20.278 10.726 22.649 1.00 87.06 211 LEU A O 1
ATOM 1735 N N . SER A 1 212 ? -18.118 10.987 23.207 1.00 85.38 212 SER A N 1
ATOM 1736 C CA . SER A 1 212 ? -18.394 11.813 24.383 1.00 85.38 212 SER A CA 1
ATOM 1737 C C . SER A 1 212 ? -18.418 13.298 24.029 1.00 85.38 212 SER A C 1
ATOM 1739 O O . SER A 1 212 ? -17.564 13.778 23.285 1.00 85.38 212 SER A O 1
ATOM 1741 N N . TYR A 1 213 ? -19.392 14.032 24.567 1.00 85.81 213 TYR A N 1
ATOM 1742 C CA . TYR A 1 213 ? -19.559 15.471 24.332 1.00 85.81 213 TYR A CA 1
ATOM 1743 C C . TYR A 1 213 ? -18.400 16.328 24.877 1.00 85.81 213 TYR A C 1
ATOM 1745 O O . TYR A 1 213 ? -18.191 17.451 24.421 1.00 85.81 213 TYR A O 1
ATOM 1753 N N . ASP A 1 214 ? -17.658 15.813 25.860 1.00 81.38 214 ASP A N 1
ATOM 1754 C CA . ASP A 1 214 ? -16.550 16.498 26.532 1.00 81.38 214 ASP A CA 1
ATOM 1755 C C . ASP A 1 214 ? -15.202 16.340 25.808 1.00 81.38 214 ASP A C 1
ATOM 1757 O O . ASP A 1 214 ? -14.221 16.981 26.191 1.00 81.38 214 ASP A O 1
ATOM 1761 N N . MET A 1 215 ? -15.158 15.563 24.720 1.00 79.75 215 MET A N 1
ATOM 1762 C CA . MET A 1 215 ? -14.024 15.542 23.795 1.00 79.75 215 MET A CA 1
ATOM 1763 C C . MET A 1 215 ? -13.742 16.953 23.269 1.00 79.75 215 MET A C 1
ATOM 1765 O O . MET A 1 215 ? -14.662 17.741 23.054 1.00 79.75 215 MET A O 1
ATOM 1769 N N . SER A 1 216 ? -12.470 17.275 23.011 1.00 83.19 216 SER A N 1
ATOM 1770 C CA . SER A 1 216 ? -12.138 18.541 22.350 1.00 83.19 216 SER A CA 1
ATOM 1771 C C . SER A 1 216 ? -12.808 18.615 20.975 1.00 83.19 216 SER A C 1
ATOM 1773 O O . SER A 1 216 ? -12.946 17.593 20.299 1.00 83.19 216 SER A O 1
ATOM 1775 N N . ALA A 1 217 ? -13.202 19.819 20.548 1.00 76.94 217 ALA A N 1
ATOM 1776 C CA . ALA A 1 217 ? -13.939 20.029 19.299 1.00 76.94 217 ALA A CA 1
ATOM 1777 C C . ALA A 1 217 ? -13.287 19.330 18.090 1.00 76.94 217 ALA A C 1
ATOM 1779 O O . ALA A 1 217 ? -13.959 18.607 17.360 1.00 76.94 217 ALA A O 1
ATOM 1780 N N . ASN A 1 218 ? -11.964 19.449 17.942 1.00 71.25 218 ASN A N 1
ATOM 1781 C CA . ASN A 1 218 ? -11.223 18.818 16.845 1.00 71.25 218 ASN A CA 1
ATOM 1782 C C . ASN A 1 218 ? -11.236 17.286 16.944 1.00 71.25 218 ASN A C 1
ATOM 1784 O O . ASN A 1 218 ? -11.449 16.597 15.950 1.00 71.25 218 ASN A O 1
ATOM 1788 N N . SER A 1 219 ? -11.050 16.737 18.151 1.00 70.06 219 SER A N 1
ATOM 1789 C CA . SER A 1 219 ? -11.069 15.281 18.356 1.00 70.06 219 SER A CA 1
ATOM 1790 C C . SER A 1 219 ? -12.458 14.700 18.110 1.00 70.06 219 SER A C 1
ATOM 1792 O O . SER A 1 219 ? -12.580 13.602 17.564 1.00 70.06 219 SER A O 1
ATOM 1794 N N . LEU A 1 220 ? -13.503 15.429 18.505 1.00 79.88 220 LEU A N 1
ATOM 1795 C CA . LEU A 1 220 ? -14.890 15.050 18.278 1.00 79.88 220 LEU A CA 1
ATOM 1796 C C . LEU A 1 220 ? -15.244 15.115 16.787 1.00 79.88 220 LEU A C 1
ATOM 1798 O O . LEU A 1 220 ? -15.779 14.139 16.266 1.00 79.88 220 LEU A O 1
ATOM 1802 N N . ALA A 1 221 ? -14.879 16.197 16.091 1.00 82.75 221 ALA A N 1
ATOM 1803 C CA . ALA A 1 221 ? -15.069 16.349 14.647 1.00 82.75 221 ALA A CA 1
ATOM 1804 C C . ALA A 1 221 ? -14.405 15.207 13.873 1.00 82.75 221 ALA A C 1
ATOM 1806 O O . ALA A 1 221 ? -15.067 14.510 13.103 1.00 82.75 221 ALA A O 1
ATOM 1807 N N . GLN A 1 222 ? -13.124 14.950 14.156 1.00 76.31 222 GLN A N 1
ATOM 1808 C CA . GLN A 1 222 ? -12.381 13.867 13.522 1.00 76.31 222 GLN A CA 1
ATOM 1809 C C . GLN A 1 222 ? -13.022 12.506 13.809 1.00 76.31 222 GLN A C 1
ATOM 1811 O O . GLN A 1 222 ? -13.192 11.703 12.899 1.00 76.31 222 GLN A O 1
ATOM 1816 N N . SER A 1 223 ? -13.452 12.258 15.048 1.00 79.00 223 SER A N 1
ATOM 1817 C CA . SER A 1 223 ? -14.075 10.981 15.415 1.00 79.00 223 SER A CA 1
ATOM 1818 C C . SER A 1 223 ? -15.435 10.769 14.735 1.00 79.00 223 SER A C 1
ATOM 1820 O O . SER A 1 223 ? -15.749 9.646 14.345 1.00 79.00 223 SER A O 1
ATOM 1822 N N . ILE A 1 224 ? -16.236 11.825 14.546 1.00 87.75 224 ILE A N 1
ATOM 1823 C CA . ILE A 1 224 ? -17.477 11.757 13.755 1.00 87.75 224 ILE A CA 1
ATOM 1824 C C . ILE A 1 224 ? -17.142 11.379 12.307 1.00 87.75 224 ILE A C 1
ATOM 1826 O O . ILE A 1 224 ? -17.717 10.432 11.769 1.00 87.75 224 ILE A O 1
ATOM 1830 N N . VAL A 1 225 ? -16.170 12.062 11.699 1.00 84.75 225 VAL A N 1
ATOM 1831 C CA . VAL A 1 225 ? -15.725 11.803 10.320 1.00 84.75 225 VAL A CA 1
ATOM 1832 C C . VAL A 1 225 ? -15.173 10.381 10.160 1.00 84.75 225 VAL A C 1
ATOM 1834 O O . VAL A 1 225 ? -15.494 9.700 9.186 1.00 84.75 225 VAL A O 1
ATOM 1837 N N . ASP A 1 226 ? -14.401 9.885 11.126 1.00 80.00 226 ASP A N 1
ATOM 1838 C CA . ASP A 1 226 ? -13.845 8.529 11.111 1.00 80.00 226 ASP A CA 1
ATOM 1839 C C . ASP A 1 226 ? -14.953 7.464 11.104 1.00 80.00 226 ASP A C 1
ATOM 1841 O O . ASP A 1 226 ? -14.868 6.483 10.355 1.00 80.00 226 ASP A O 1
ATOM 1845 N N . VAL A 1 227 ? -16.021 7.663 11.887 1.00 82.06 227 VAL A N 1
ATOM 1846 C CA . VAL A 1 227 ? -17.208 6.785 11.877 1.00 82.06 227 VAL A CA 1
ATOM 1847 C C . VAL A 1 227 ? -17.940 6.869 10.537 1.00 82.06 227 VAL A C 1
ATOM 1849 O O . VAL A 1 227 ? -18.329 5.839 9.970 1.00 82.06 227 VAL A O 1
ATOM 1852 N N . MET A 1 228 ? -18.069 8.075 9.978 1.00 84.31 228 MET A N 1
ATOM 1853 C CA . MET A 1 228 ? -18.658 8.293 8.651 1.00 84.31 228 MET A CA 1
ATOM 1854 C C . MET A 1 228 ? -17.878 7.605 7.519 1.00 84.31 228 MET A C 1
ATOM 1856 O O . MET A 1 228 ? -18.451 7.203 6.505 1.00 84.31 228 MET A O 1
ATOM 1860 N N . ARG A 1 229 ? -16.580 7.371 7.728 1.00 78.19 229 ARG A N 1
ATOM 1861 C CA . ARG A 1 229 ? -15.686 6.633 6.821 1.00 78.19 229 ARG A CA 1
ATOM 1862 C C . ARG A 1 229 ? -15.644 5.122 7.074 1.00 78.19 229 ARG A C 1
ATOM 1864 O O . ARG A 1 229 ? -14.959 4.399 6.356 1.00 78.19 229 ARG A O 1
ATOM 1871 N N . GLY A 1 230 ? -16.406 4.623 8.049 1.00 68.81 230 GLY A N 1
ATOM 1872 C CA . GLY A 1 230 ? -16.545 3.191 8.332 1.00 68.81 230 GLY A CA 1
ATOM 1873 C C . GLY A 1 230 ? -15.695 2.668 9.490 1.00 68.81 230 GLY A C 1
ATOM 1874 O O . GLY A 1 230 ? -15.630 1.453 9.682 1.00 68.81 230 GLY A O 1
ATOM 1875 N N . SER A 1 231 ? -15.078 3.545 10.285 1.00 59.12 231 SER A N 1
ATOM 1876 C CA . SER A 1 231 ? -14.411 3.144 11.528 1.00 59.12 231 SER A CA 1
ATOM 1877 C C . SER A 1 231 ? -15.443 2.769 12.593 1.00 59.12 231 SER A C 1
ATOM 1879 O O . SER A 1 231 ? -16.407 3.496 12.822 1.00 59.12 231 SER A O 1
ATOM 1881 N N . THR A 1 232 ? -15.243 1.648 13.289 1.00 51.22 232 THR A N 1
ATOM 1882 C CA . THR A 1 232 ? -16.052 1.313 14.472 1.00 51.22 232 THR A CA 1
ATOM 1883 C C . THR A 1 232 ? -15.364 1.906 15.695 1.00 51.22 232 THR A C 1
ATOM 1885 O O . THR A 1 232 ? -14.373 1.361 16.171 1.00 51.22 232 THR A O 1
ATOM 1888 N N . ILE A 1 233 ? -15.839 3.063 16.168 1.00 51.00 233 ILE A N 1
ATOM 1889 C CA . ILE A 1 233 ? -15.347 3.652 17.419 1.00 51.00 233 ILE A CA 1
ATOM 1890 C C . ILE A 1 233 ? -16.109 3.013 18.566 1.00 51.00 233 ILE A C 1
ATOM 1892 O O . ILE A 1 233 ? -17.234 3.403 18.892 1.00 51.00 233 ILE A O 1
ATOM 1896 N N . SER A 1 234 ? -15.472 2.046 19.198 1.00 37.16 234 SER A N 1
ATOM 1897 C CA . SER A 1 234 ? -15.830 1.650 20.540 1.00 37.16 234 SER A CA 1
ATOM 1898 C C . SER A 1 234 ? -14.555 1.715 21.412 1.00 37.16 234 SER A C 1
ATOM 1900 O O . SER A 1 234 ? -13.445 1.406 20.986 1.00 37.16 234 SER A O 1
ATOM 1902 N N . GLN A 1 235 ? -14.706 2.360 22.577 1.00 38.28 235 GLN A N 1
ATOM 1903 C CA . GLN A 1 235 ? -13.684 2.662 23.596 1.00 38.28 235 GLN A CA 1
ATOM 1904 C C . GLN A 1 235 ? -12.509 3.593 23.204 1.00 38.28 235 GLN A C 1
ATOM 1906 O O . GLN A 1 235 ? -11.345 3.204 23.213 1.00 38.28 235 GLN A O 1
ATOM 1911 N N . ARG A 1 236 ? -12.800 4.894 23.030 1.00 30.69 236 ARG A N 1
ATOM 1912 C CA . ARG A 1 236 ? -11.837 6.004 23.249 1.00 30.69 236 ARG A CA 1
ATOM 1913 C C . ARG A 1 236 ? -12.001 6.667 24.633 1.00 30.69 236 ARG A C 1
ATOM 1915 O O . ARG A 1 236 ? -11.760 7.854 24.791 1.00 30.69 236 ARG A O 1
ATOM 1922 N N . GLU A 1 237 ? -12.371 5.917 25.670 1.00 30.81 237 GLU A N 1
ATOM 1923 C CA . GLU A 1 237 ? -12.504 6.463 27.038 1.00 30.81 237 GLU A CA 1
ATOM 1924 C C . GLU A 1 237 ? -11.164 6.672 27.787 1.00 30.81 237 GLU A C 1
ATOM 1926 O O . GLU A 1 237 ? -11.176 6.844 28.998 1.00 30.81 237 GLU A O 1
ATOM 1931 N N . ASN A 1 238 ? -9.993 6.704 27.130 1.00 31.08 238 ASN A N 1
ATOM 1932 C CA . ASN A 1 238 ? -8.710 6.917 27.836 1.00 31.08 238 ASN A CA 1
ATOM 1933 C C . ASN A 1 238 ? -7.624 7.707 27.078 1.00 31.08 238 ASN A C 1
ATOM 1935 O O . ASN A 1 238 ? -6.441 7.512 27.340 1.00 31.08 238 ASN A O 1
ATOM 1939 N N . ILE A 1 239 ? -7.968 8.628 26.172 1.00 33.16 239 ILE A N 1
ATOM 1940 C CA . ILE A 1 239 ? -6.950 9.495 25.544 1.00 33.16 239 ILE A CA 1
ATOM 1941 C C . ILE A 1 239 ? -7.405 10.952 25.612 1.00 33.16 239 ILE A C 1
ATOM 1943 O O . ILE A 1 239 ? -7.888 11.499 24.635 1.00 33.16 239 ILE A O 1
ATOM 1947 N N . ILE A 1 240 ? -7.363 11.511 26.821 1.00 30.23 240 ILE A N 1
ATOM 1948 C CA . ILE A 1 240 ? -6.769 12.807 27.206 1.00 30.23 240 ILE A CA 1
ATOM 1949 C C . ILE A 1 240 ? -6.660 12.709 28.739 1.00 30.23 240 ILE A C 1
ATOM 1951 O O . ILE A 1 240 ? -7.457 13.225 29.518 1.00 30.23 240 ILE A O 1
ATOM 1955 N N . ARG A 1 241 ? -5.698 11.908 29.191 1.00 26.55 241 ARG A N 1
ATOM 1956 C CA . ARG A 1 241 ? -4.990 12.176 30.439 1.00 26.55 241 ARG A CA 1
ATOM 1957 C C . ARG A 1 241 ? -3.539 12.338 30.047 1.00 26.55 241 ARG A C 1
ATOM 1959 O O . ARG A 1 241 ? -3.060 11.631 29.168 1.00 26.55 241 ARG A O 1
ATOM 1966 N N . ASP A 1 242 ? -2.919 13.315 30.677 1.00 27.97 242 ASP A N 1
ATOM 1967 C CA . ASP A 1 242 ? -1.558 13.814 30.509 1.00 27.97 242 ASP A CA 1
ATOM 1968 C C . ASP A 1 242 ? -0.489 12.772 30.906 1.00 27.97 242 ASP A C 1
ATOM 1970 O O . ASP A 1 242 ? 0.452 13.049 31.646 1.00 27.97 242 ASP A O 1
ATOM 1974 N N . ASP A 1 243 ? -0.644 11.533 30.446 1.00 27.33 243 ASP A N 1
ATOM 1975 C CA . ASP A 1 243 ? 0.213 10.413 30.778 1.00 27.33 243 ASP A CA 1
ATOM 1976 C C . ASP A 1 243 ? 0.848 9.864 29.502 1.00 27.33 243 ASP A C 1
ATOM 1978 O O . ASP A 1 243 ? 0.186 9.464 28.543 1.00 27.33 243 ASP A O 1
ATOM 1982 N N . LYS A 1 244 ? 2.181 9.817 29.544 1.00 26.27 244 LYS A N 1
ATOM 1983 C CA . LYS A 1 244 ? 3.038 8.880 28.810 1.00 26.27 244 LYS A CA 1
ATOM 1984 C C . LYS A 1 244 ? 2.298 7.586 28.442 1.00 26.27 244 LYS A C 1
ATOM 1986 O O . LYS A 1 244 ? 1.551 7.072 29.273 1.00 26.27 244 LYS A O 1
ATOM 1991 N N . PRO A 1 245 ? 2.576 7.014 27.257 1.00 27.36 245 PRO A N 1
ATOM 1992 C CA . PRO A 1 245 ? 1.757 5.986 26.628 1.00 27.36 245 PRO A CA 1
ATOM 1993 C C . PRO A 1 245 ? 1.410 4.864 27.605 1.00 27.36 245 PRO A C 1
ATOM 1995 O O . PRO A 1 245 ? 2.228 4.002 27.921 1.00 27.36 245 PRO A O 1
ATOM 1998 N N . ALA A 1 246 ? 0.159 4.864 28.057 1.00 28.73 246 ALA A N 1
ATOM 1999 C CA . ALA A 1 246 ? -0.442 3.761 28.782 1.00 28.73 246 ALA A CA 1
ATOM 2000 C C . ALA A 1 246 ? -0.938 2.703 27.786 1.00 28.73 246 ALA A C 1
ATOM 2002 O O . ALA A 1 246 ? -2.088 2.278 27.837 1.00 28.73 246 ALA A O 1
ATOM 2003 N N . ASN A 1 247 ? -0.061 2.246 26.889 1.00 33.19 247 ASN A N 1
ATOM 2004 C CA . ASN A 1 247 ? -0.197 0.901 26.357 1.00 33.19 247 ASN A CA 1
ATOM 2005 C C . ASN A 1 247 ? 0.513 0.001 27.361 1.00 33.19 247 ASN A C 1
ATOM 2007 O O . ASN A 1 247 ? 1.728 0.084 27.541 1.00 33.19 247 ASN A O 1
ATOM 2011 N N . LYS A 1 248 ? -0.257 -0.829 28.068 1.00 36.44 248 LYS A N 1
ATOM 2012 C CA . LYS A 1 248 ? 0.308 -1.958 28.800 1.00 36.44 248 LYS A CA 1
ATOM 2013 C C . LYS A 1 248 ? 1.091 -2.796 27.793 1.00 36.44 248 LYS A C 1
ATOM 2015 O O . LYS A 1 248 ? 0.509 -3.580 27.055 1.00 36.44 248 LYS A O 1
ATOM 2020 N N . THR A 1 249 ? 2.403 -2.618 27.805 1.00 41.25 249 THR A N 1
ATOM 2021 C CA . THR A 1 249 ? 3.398 -3.593 27.376 1.00 41.25 249 THR A CA 1
ATOM 2022 C C . THR A 1 249 ? 2.949 -4.961 27.900 1.00 41.25 249 THR A C 1
ATOM 2024 O O . THR A 1 249 ? 2.527 -5.046 29.065 1.00 41.25 249 THR A O 1
ATOM 2027 N N . LEU A 1 250 ? 3.043 -6.035 27.100 1.00 42.81 250 LEU A N 1
ATOM 2028 C CA . LEU A 1 250 ? 3.138 -7.393 27.655 1.00 42.81 250 LEU A CA 1
ATOM 2029 C C . LEU A 1 250 ? 4.025 -7.297 28.905 1.00 42.81 250 LEU A C 1
ATOM 2031 O O . LEU A 1 250 ? 5.110 -6.717 28.804 1.00 42.81 250 LEU A O 1
ATOM 2035 N N . PRO A 1 251 ? 3.575 -7.748 30.092 1.00 43.78 251 PRO A N 1
ATOM 2036 C CA . PRO A 1 251 ? 4.373 -7.595 31.295 1.00 43.78 251 PRO A CA 1
ATOM 2037 C C . PRO A 1 251 ? 5.755 -8.181 31.013 1.00 43.78 251 PRO A C 1
ATOM 2039 O O . PRO A 1 251 ? 5.868 -9.365 30.700 1.00 43.78 251 PRO A O 1
ATOM 2042 N N . LEU A 1 252 ? 6.787 -7.331 31.084 1.00 44.59 252 LEU A N 1
ATOM 2043 C CA . LEU A 1 252 ? 8.201 -7.676 30.927 1.00 44.59 252 LEU A CA 1
ATOM 2044 C C . LEU A 1 252 ? 8.666 -8.515 32.131 1.00 44.59 252 LEU A C 1
ATOM 2046 O O . LEU A 1 252 ? 9.605 -8.163 32.840 1.00 44.59 252 LEU A O 1
ATOM 2050 N N . SER A 1 253 ? 7.983 -9.628 32.399 1.00 48.31 253 SER A N 1
ATOM 2051 C CA . SER A 1 253 ? 8.511 -10.727 33.184 1.00 48.31 253 SER A CA 1
ATOM 2052 C C . SER A 1 253 ? 8.682 -11.927 32.241 1.00 48.31 253 SER A C 1
ATOM 2054 O O . SER A 1 253 ? 7.699 -12.451 31.711 1.00 48.31 253 SER A O 1
ATOM 2056 N N . PRO A 1 254 ? 9.925 -12.390 32.023 1.00 46.44 254 PRO A N 1
ATOM 2057 C CA . PRO A 1 254 ? 10.264 -13.591 31.252 1.00 46.44 254 PRO A CA 1
ATOM 2058 C C . PRO A 1 254 ? 9.503 -14.880 31.613 1.00 46.44 254 PRO A C 1
ATOM 2060 O O . PRO A 1 254 ? 9.686 -15.911 30.977 1.00 46.44 254 PRO A O 1
ATOM 2063 N N . GLU A 1 255 ? 8.658 -14.867 32.642 1.00 52.50 255 GLU A N 1
ATOM 2064 C CA . GLU A 1 255 ? 8.112 -16.068 33.259 1.00 52.50 255 GLU A CA 1
ATOM 2065 C C . GLU A 1 255 ? 6.660 -16.388 32.852 1.00 52.50 255 GLU A C 1
ATOM 2067 O O . GLU A 1 255 ? 6.187 -17.471 33.201 1.00 52.50 255 GLU A O 1
ATOM 2072 N N . LYS A 1 256 ? 5.939 -15.530 32.098 1.00 64.62 256 LYS A N 1
ATOM 2073 C CA . LYS A 1 256 ? 4.541 -15.804 31.664 1.00 64.62 256 LYS A CA 1
ATOM 2074 C C . LYS A 1 256 ? 4.125 -15.173 30.317 1.00 64.62 256 LYS A C 1
ATOM 2076 O O . LYS A 1 256 ? 3.127 -14.459 30.264 1.00 64.62 256 LYS A O 1
ATOM 2081 N N . ILE A 1 257 ? 4.833 -15.454 29.217 1.00 72.44 257 ILE A N 1
ATOM 2082 C CA . ILE A 1 257 ? 4.360 -15.079 27.864 1.00 72.44 257 ILE A CA 1
ATOM 2083 C C . ILE A 1 257 ? 3.055 -15.849 27.562 1.00 72.44 257 ILE A C 1
ATOM 2085 O O . ILE A 1 257 ? 3.088 -17.083 27.529 1.00 72.44 257 ILE A O 1
ATOM 2089 N N . PRO A 1 258 ? 1.900 -15.178 27.369 1.00 79.94 258 PRO A N 1
ATOM 2090 C CA . PRO A 1 258 ? 0.646 -15.859 27.062 1.00 79.94 258 PRO A CA 1
ATOM 2091 C C . PRO A 1 258 ? 0.677 -16.380 25.628 1.00 79.94 258 PRO A C 1
ATOM 2093 O O . PRO A 1 258 ? 1.224 -15.718 24.752 1.00 79.94 258 PRO A O 1
ATOM 2096 N N . MET A 1 259 ? 0.046 -17.524 25.364 1.00 85.38 259 MET A N 1
ATOM 2097 C CA . MET A 1 259 ? -0.212 -17.964 23.989 1.00 85.38 259 MET A CA 1
ATOM 2098 C C . MET A 1 259 ? -1.210 -17.018 23.315 1.00 85.38 259 MET A C 1
ATOM 2100 O O . MET A 1 259 ? -2.052 -16.413 23.987 1.00 85.38 259 MET A O 1
ATOM 2104 N N . PHE A 1 260 ? -1.172 -16.930 21.983 1.00 85.06 260 PHE A N 1
ATOM 2105 C CA . PHE A 1 260 ? -2.000 -15.975 21.245 1.00 85.06 260 PHE A CA 1
ATOM 2106 C C . PHE A 1 260 ? -3.502 -16.105 21.549 1.00 85.06 260 PHE A C 1
ATOM 2108 O O . PHE A 1 260 ? -4.198 -15.103 21.674 1.00 85.06 260 PHE A O 1
ATOM 2115 N N . SER A 1 261 ? -4.009 -17.327 21.746 1.00 83.56 261 SER A N 1
ATOM 2116 C CA . SER A 1 261 ? -5.417 -17.557 22.099 1.00 83.56 261 SER A CA 1
ATOM 2117 C C . SER A 1 261 ? -5.833 -16.902 23.416 1.00 83.56 261 SER A C 1
ATOM 2119 O O . SER A 1 261 ? -6.983 -16.490 23.555 1.00 83.56 261 SER A O 1
ATOM 2121 N N . ASP A 1 262 ? -4.923 -16.829 24.387 1.00 81.44 262 ASP A N 1
ATOM 2122 C CA . ASP A 1 262 ? -5.200 -16.249 25.701 1.00 81.44 262 ASP A CA 1
ATOM 2123 C C . ASP A 1 262 ? -5.031 -14.731 25.672 1.00 81.44 262 ASP A C 1
ATOM 2125 O O . ASP A 1 262 ? -5.849 -14.019 26.253 1.00 81.44 262 ASP A O 1
ATOM 2129 N N . TYR A 1 263 ? -4.042 -14.230 24.923 1.00 82.88 263 TYR A N 1
ATOM 2130 C CA . TYR A 1 263 ? -3.918 -12.803 24.624 1.00 82.88 263 TYR A CA 1
ATOM 2131 C C . TYR A 1 263 ? -5.181 -12.277 23.929 1.00 82.88 263 TYR A C 1
ATOM 2133 O O . TYR A 1 263 ? -5.811 -11.345 24.422 1.00 82.88 263 TYR A O 1
ATOM 2141 N N . LEU A 1 264 ? -5.621 -12.935 22.850 1.00 81.06 264 LEU A N 1
ATOM 2142 C CA . LEU A 1 264 ? -6.794 -12.529 22.075 1.00 81.06 264 LEU A CA 1
ATOM 2143 C C . LEU A 1 264 ? -8.061 -12.467 22.941 1.00 81.06 264 LEU A C 1
ATOM 2145 O O . LEU A 1 264 ? -8.782 -11.475 22.896 1.00 81.06 264 LEU A O 1
ATOM 2149 N N . LYS A 1 265 ? -8.297 -13.475 23.793 1.00 81.00 265 LYS A N 1
ATOM 2150 C CA . LYS A 1 265 ? -9.428 -13.483 24.741 1.00 81.00 265 LYS A CA 1
ATOM 2151 C C . LYS A 1 265 ? -9.387 -12.334 25.746 1.00 81.00 265 LYS A C 1
ATOM 2153 O O . LYS A 1 265 ? -10.443 -11.922 26.219 1.00 81.00 265 LYS A O 1
ATOM 2158 N N . ASN A 1 266 ? -8.200 -11.881 26.140 1.00 73.44 266 ASN A N 1
ATOM 2159 C CA . ASN A 1 266 ? -8.051 -10.781 27.089 1.00 73.44 266 ASN A CA 1
ATOM 2160 C C . ASN A 1 266 ? -8.277 -9.434 26.408 1.00 73.44 266 ASN A C 1
ATOM 2162 O O . ASN A 1 266 ? -8.979 -8.591 26.959 1.00 73.44 266 ASN A O 1
ATOM 2166 N N . VAL A 1 267 ? -7.740 -9.259 25.202 1.00 67.50 267 VAL A N 1
ATOM 2167 C CA . VAL A 1 267 ? -7.848 -7.998 24.467 1.00 67.50 267 VAL A CA 1
ATOM 2168 C C . VAL A 1 267 ? -9.261 -7.782 23.919 1.00 67.50 267 VAL A C 1
ATOM 2170 O O . VAL A 1 267 ? -9.819 -6.709 24.110 1.00 67.50 267 VAL A O 1
ATOM 2173 N N . GLN A 1 268 ? -9.927 -8.826 23.414 1.00 65.62 268 GLN A N 1
ATOM 2174 C CA . GLN A 1 268 ? -11.341 -8.755 23.001 1.00 65.62 268 GLN A CA 1
ATOM 2175 C C . GLN A 1 268 ? -12.318 -8.427 24.147 1.00 65.62 268 GLN A C 1
ATOM 2177 O O . GLN A 1 268 ? -13.471 -8.096 23.895 1.00 65.62 268 GLN A O 1
ATOM 2182 N N . LYS A 1 269 ? -11.894 -8.538 25.414 1.00 60.06 269 LYS A N 1
ATOM 2183 C CA . LYS A 1 269 ? -12.695 -8.111 26.575 1.00 60.06 269 LYS A CA 1
ATOM 2184 C C . LYS A 1 269 ? -12.502 -6.636 26.932 1.00 60.06 269 LYS A C 1
ATOM 2186 O O . LYS A 1 269 ? -13.253 -6.132 27.761 1.00 60.06 269 LYS A O 1
ATOM 2191 N N . GLN A 1 270 ? -11.463 -5.993 26.403 1.00 47.31 270 GLN A N 1
ATOM 2192 C CA . GLN A 1 270 ? -10.947 -4.705 26.876 1.00 47.31 270 GLN A CA 1
ATOM 2193 C C . GLN A 1 270 ? -10.852 -3.639 25.778 1.00 47.31 270 GLN A C 1
ATOM 2195 O O . GLN A 1 270 ? -10.602 -2.488 26.110 1.00 47.31 270 GLN A O 1
ATOM 2200 N N . SER A 1 271 ? -11.021 -3.993 24.503 1.00 54.31 271 SER A N 1
ATOM 2201 C CA . SER A 1 271 ? -10.949 -3.042 23.394 1.00 54.31 271 SER A CA 1
ATOM 2202 C C . SER A 1 271 ? -11.714 -3.524 22.162 1.00 54.31 271 SER A C 1
ATOM 2204 O O . SER A 1 271 ? -11.973 -4.715 21.990 1.00 54.31 271 SER A O 1
ATOM 2206 N N . ASP A 1 272 ? -12.034 -2.582 21.279 1.00 58.47 272 ASP A N 1
ATOM 2207 C CA . ASP A 1 272 ? -12.731 -2.812 20.010 1.00 58.47 272 ASP A CA 1
ATOM 2208 C C . ASP A 1 272 ? -11.780 -3.011 18.825 1.00 58.47 272 ASP A C 1
ATOM 2210 O O . ASP A 1 272 ? -12.112 -2.738 17.671 1.00 58.47 272 ASP A O 1
ATOM 2214 N N . ILE A 1 273 ? -10.570 -3.497 19.106 1.00 65.50 273 ILE A N 1
ATOM 2215 C CA . ILE A 1 273 ? -9.610 -3.825 18.057 1.00 65.50 273 ILE A CA 1
ATOM 2216 C C . ILE A 1 273 ? -10.018 -5.119 17.356 1.00 65.50 273 ILE A C 1
ATOM 2218 O O . ILE A 1 273 ? -10.511 -6.073 17.972 1.00 65.50 273 ILE A O 1
ATOM 2222 N N . THR A 1 274 ? -9.780 -5.184 16.050 1.00 76.56 274 THR A N 1
ATOM 2223 C CA . THR A 1 274 ? -10.083 -6.396 15.284 1.00 76.56 274 THR A CA 1
ATOM 2224 C C . THR A 1 274 ? -9.187 -7.556 15.732 1.00 76.56 274 THR A C 1
ATOM 2226 O O . THR A 1 274 ? -8.093 -7.366 16.269 1.00 76.56 274 THR A O 1
ATOM 2229 N N . ALA A 1 275 ? -9.604 -8.800 15.473 1.00 80.31 275 ALA A N 1
ATOM 2230 C CA . ALA A 1 275 ? -8.748 -9.960 15.745 1.00 80.31 275 ALA A CA 1
ATOM 2231 C C . ALA A 1 275 ? -7.409 -9.880 14.983 1.00 80.31 275 ALA A C 1
ATOM 2233 O O . ALA A 1 275 ? -6.387 -10.372 15.466 1.00 80.31 275 ALA A O 1
ATOM 2234 N N . PHE A 1 276 ? -7.410 -9.238 13.810 1.00 81.62 276 PHE A N 1
ATOM 2235 C CA . PHE A 1 276 ? -6.209 -8.967 13.032 1.00 81.62 276 PHE A CA 1
ATOM 2236 C C . PHE A 1 276 ? -5.275 -7.983 13.743 1.00 81.62 276 PHE A C 1
ATOM 2238 O O . PHE A 1 276 ? -4.093 -8.276 13.909 1.00 81.62 276 PHE A O 1
ATOM 2245 N N . GLU A 1 277 ? -5.805 -6.861 14.222 1.00 74.88 277 GLU A N 1
ATOM 2246 C CA . GLU A 1 277 ? -5.035 -5.855 14.962 1.00 74.88 277 GLU A CA 1
ATOM 2247 C C . GLU A 1 277 ? -4.483 -6.415 16.273 1.00 74.88 277 GLU A C 1
ATOM 2249 O O . GLU A 1 277 ? -3.308 -6.230 16.576 1.00 74.88 277 GLU A O 1
ATOM 2254 N N . ALA A 1 278 ? -5.284 -7.196 17.003 1.00 80.75 278 ALA A N 1
ATOM 2255 C CA . ALA A 1 278 ? -4.818 -7.905 18.191 1.00 80.75 278 ALA A CA 1
ATOM 2256 C C . ALA A 1 278 ? -3.639 -8.837 17.873 1.00 80.75 278 ALA A C 1
ATOM 2258 O O . ALA A 1 278 ? -2.669 -8.901 18.627 1.00 80.75 278 ALA A O 1
ATOM 2259 N N . LYS A 1 279 ? -3.695 -9.552 16.742 1.00 85.06 279 LYS A N 1
ATOM 2260 C CA . LYS A 1 279 ? -2.586 -10.394 16.277 1.00 85.06 279 LYS A CA 1
ATOM 2261 C C . LYS A 1 279 ? -1.354 -9.573 15.914 1.00 85.06 279 LYS A C 1
ATOM 2263 O O . LYS A 1 279 ? -0.257 -9.970 16.299 1.00 85.06 279 LYS A O 1
ATOM 2268 N N . ALA A 1 280 ? -1.519 -8.469 15.194 1.00 79.69 280 ALA A N 1
ATOM 2269 C CA . ALA A 1 280 ? -0.410 -7.611 14.794 1.00 79.69 280 ALA A CA 1
ATOM 2270 C C . ALA A 1 280 ? 0.309 -7.009 16.013 1.00 79.69 280 ALA A C 1
ATOM 2272 O O . ALA A 1 280 ? 1.534 -7.095 16.102 1.00 79.69 280 ALA A O 1
ATOM 2273 N N . ASN A 1 281 ? -0.450 -6.496 16.985 1.00 78.75 281 ASN A N 1
ATOM 2274 C CA . ASN A 1 281 ? 0.089 -5.951 18.233 1.00 78.75 281 ASN A CA 1
ATOM 2275 C C . ASN A 1 281 ? 0.858 -7.020 19.009 1.00 78.75 281 ASN A C 1
ATOM 2277 O O . ASN A 1 281 ? 2.034 -6.840 19.311 1.00 78.75 281 ASN A O 1
ATOM 2281 N N . TYR A 1 282 ? 0.240 -8.185 19.218 1.00 83.25 282 TYR A N 1
ATOM 2282 C CA . TYR A 1 282 ? 0.878 -9.311 19.893 1.00 83.25 282 TYR A CA 1
ATOM 2283 C C . TYR A 1 282 ? 2.198 -9.731 19.236 1.00 83.25 282 TYR A C 1
ATOM 2285 O O . TYR A 1 282 ? 3.203 -9.925 19.915 1.00 83.25 282 TYR A O 1
ATOM 2293 N N . LEU A 1 283 ? 2.214 -9.864 17.906 1.00 83.31 283 LEU A N 1
ATOM 2294 C CA . LEU A 1 283 ? 3.419 -10.221 17.160 1.00 83.31 283 LEU A CA 1
ATOM 2295 C C . LEU A 1 283 ? 4.511 -9.146 17.287 1.00 83.31 283 LEU A C 1
ATOM 2297 O O . LEU A 1 283 ? 5.681 -9.493 17.445 1.00 83.31 283 LEU A O 1
ATOM 2301 N N . SER A 1 284 ? 4.140 -7.864 17.236 1.00 77.62 284 SER A N 1
ATOM 2302 C CA . SER A 1 284 ? 5.072 -6.746 17.423 1.00 77.62 284 SER A CA 1
ATOM 2303 C C . SER A 1 284 ? 5.697 -6.761 18.819 1.00 77.62 284 SER A C 1
ATOM 2305 O O . SER A 1 284 ? 6.912 -6.627 18.947 1.00 77.62 284 SER A O 1
ATOM 2307 N N . GLU A 1 285 ? 4.889 -6.969 19.860 1.00 79.44 285 GLU A N 1
ATOM 2308 C CA . GLU A 1 285 ? 5.362 -7.024 21.246 1.00 79.44 285 GLU A CA 1
ATOM 2309 C C . GLU A 1 285 ? 6.298 -8.230 21.481 1.00 79.44 285 GLU A C 1
ATOM 2311 O O . GLU A 1 285 ? 7.316 -8.106 22.163 1.00 79.44 285 GLU A O 1
ATOM 2316 N N . LEU A 1 286 ? 6.012 -9.395 20.879 1.00 80.94 286 LEU A N 1
ATOM 2317 C CA . LEU A 1 286 ? 6.907 -10.560 20.944 1.00 80.94 286 LEU A CA 1
ATOM 2318 C C . LEU A 1 286 ? 8.283 -10.276 20.324 1.00 80.94 286 LEU A C 1
ATOM 2320 O O . LEU A 1 286 ? 9.306 -10.677 20.886 1.00 80.94 286 LEU A O 1
ATOM 2324 N N . GLU A 1 287 ? 8.314 -9.604 19.172 1.00 79.69 287 GLU A N 1
ATOM 2325 C CA . GLU A 1 287 ? 9.557 -9.255 18.476 1.00 79.69 287 GLU A CA 1
ATOM 2326 C C . GLU A 1 287 ? 10.377 -8.234 19.281 1.00 79.69 287 GLU A C 1
ATOM 2328 O O . GLU A 1 287 ? 11.599 -8.360 19.379 1.00 79.69 287 GLU A O 1
ATOM 2333 N N . GLU A 1 288 ? 9.718 -7.270 19.929 1.00 76.88 288 GLU A N 1
ATOM 2334 C CA . GLU A 1 288 ? 10.373 -6.314 20.825 1.00 76.88 288 GLU A CA 1
ATOM 2335 C C . GLU A 1 288 ? 11.060 -7.034 21.994 1.00 76.88 288 GLU A C 1
ATOM 2337 O O . GLU A 1 288 ? 12.268 -6.871 22.196 1.00 76.88 288 GLU A O 1
ATOM 2342 N N . VAL A 1 289 ? 10.344 -7.925 22.688 1.00 77.00 289 VAL A N 1
ATOM 2343 C CA . VAL A 1 289 ? 10.902 -8.745 23.780 1.00 77.00 289 VAL A CA 1
ATOM 2344 C C . VAL A 1 289 ? 12.076 -9.596 23.287 1.00 77.00 289 VAL A C 1
ATOM 2346 O O . VAL A 1 289 ? 13.127 -9.645 23.934 1.00 77.00 289 VAL A O 1
ATOM 2349 N N . LYS A 1 290 ? 11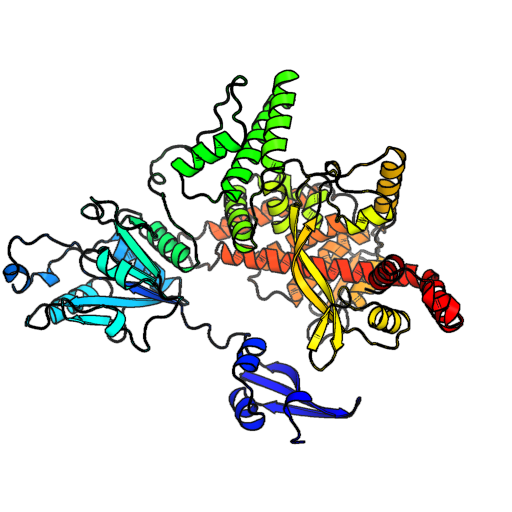.939 -10.238 22.121 1.00 79.00 290 LYS A N 1
ATOM 2350 C CA . LYS A 1 290 ? 13.008 -11.038 21.507 1.00 79.00 290 LYS A CA 1
ATOM 2351 C C . LYS A 1 290 ? 14.246 -10.186 21.219 1.00 79.00 290 LYS A C 1
ATOM 2353 O O . LYS A 1 290 ? 15.363 -10.613 21.519 1.00 79.00 290 LYS A O 1
ATOM 2358 N N . SER A 1 291 ? 14.067 -8.971 20.704 1.00 75.81 291 SER A N 1
ATOM 2359 C CA . SER A 1 291 ? 15.169 -8.052 20.404 1.00 75.81 291 SER A CA 1
ATOM 2360 C C . SER A 1 291 ? 15.937 -7.623 21.662 1.00 75.81 291 SER A C 1
ATOM 2362 O O . SER A 1 291 ? 17.169 -7.686 21.672 1.00 75.81 291 SER A O 1
ATOM 2364 N N . VAL A 1 292 ? 15.234 -7.297 22.753 1.00 74.00 292 VAL A N 1
ATOM 2365 C CA . VAL A 1 292 ? 15.839 -6.918 24.042 1.00 74.00 292 VAL A CA 1
ATOM 2366 C C . VAL A 1 292 ? 16.675 -8.067 24.608 1.00 74.00 292 VAL A C 1
ATOM 2368 O O . VAL A 1 292 ? 17.840 -7.877 24.957 1.00 74.00 292 VAL A O 1
ATOM 2371 N N . LEU A 1 293 ? 16.127 -9.286 24.626 1.00 71.81 293 LEU A N 1
ATOM 2372 C CA . LEU A 1 293 ? 16.826 -10.470 25.145 1.00 71.81 293 LEU A CA 1
ATOM 2373 C C . LEU A 1 293 ? 18.104 -10.799 24.369 1.00 71.81 293 LEU A C 1
ATOM 2375 O O . LEU A 1 293 ? 19.098 -11.233 24.958 1.00 71.81 293 LEU A O 1
ATOM 2379 N N . THR A 1 294 ? 18.070 -10.602 23.050 1.00 71.56 294 THR A N 1
ATOM 2380 C CA . THR A 1 294 ? 19.205 -10.890 22.166 1.00 71.56 294 THR A CA 1
ATOM 2381 C C . THR A 1 294 ? 20.312 -9.848 22.342 1.00 71.56 294 THR A C 1
ATOM 2383 O O . THR A 1 294 ? 21.486 -10.211 22.424 1.00 71.56 294 THR A O 1
ATOM 2386 N N . ASN A 1 295 ? 19.947 -8.568 22.473 1.00 67.94 295 ASN A N 1
ATOM 2387 C CA . ASN A 1 295 ? 20.893 -7.462 22.644 1.00 67.94 295 ASN A CA 1
ATOM 2388 C C . ASN A 1 295 ? 21.580 -7.464 24.018 1.00 67.94 295 ASN A C 1
ATOM 2390 O O . ASN A 1 295 ? 22.763 -7.148 24.110 1.00 67.94 295 ASN A O 1
ATOM 2394 N N . GLU A 1 296 ? 20.879 -7.858 25.083 1.00 67.94 296 GLU A N 1
ATOM 2395 C CA . GLU A 1 296 ? 21.443 -7.877 26.441 1.00 67.94 296 GLU A CA 1
ATOM 2396 C C . GLU A 1 296 ? 22.273 -9.136 26.760 1.00 67.94 296 GLU A C 1
ATOM 2398 O O . GLU A 1 296 ? 22.701 -9.311 27.900 1.00 67.94 296 GLU A O 1
ATOM 2403 N N . GLN A 1 297 ? 22.480 -10.047 25.797 1.00 60.22 297 GLN A N 1
ATOM 2404 C CA . GLN A 1 297 ? 23.081 -11.378 26.017 1.00 60.22 297 GLN A CA 1
ATOM 2405 C C . GLN A 1 297 ? 22.388 -12.202 27.128 1.00 60.22 297 GLN A C 1
ATOM 2407 O O . GLN A 1 297 ? 22.937 -13.188 27.618 1.00 60.22 297 GLN A O 1
ATOM 2412 N N . LYS A 1 298 ? 21.146 -11.855 27.495 1.00 59.41 298 LYS A N 1
ATOM 2413 C CA . LYS A 1 298 ? 20.302 -12.565 28.477 1.00 59.41 298 LYS A CA 1
ATOM 2414 C C . LYS A 1 298 ? 19.460 -13.665 27.819 1.00 59.41 298 LYS A C 1
ATOM 2416 O O . LYS A 1 298 ? 18.337 -13.939 28.236 1.00 59.41 298 LYS A O 1
ATOM 2421 N N . ALA A 1 299 ? 19.978 -14.276 26.758 1.00 60.66 299 ALA A N 1
ATOM 2422 C CA . ALA A 1 299 ? 19.264 -15.257 25.955 1.00 60.66 299 ALA A CA 1
ATOM 2423 C C . ALA A 1 299 ? 19.088 -16.585 26.716 1.00 60.66 299 ALA A C 1
ATOM 2425 O O . ALA A 1 299 ? 19.863 -17.528 26.549 1.00 60.66 299 ALA A O 1
ATOM 2426 N N . ASP A 1 300 ? 18.046 -16.684 27.542 1.00 73.00 300 ASP A N 1
ATOM 2427 C CA . ASP A 1 300 ? 17.575 -17.977 28.033 1.00 73.00 300 ASP A CA 1
ATOM 2428 C C . ASP A 1 300 ? 17.002 -18.770 26.846 1.00 73.00 300 ASP A C 1
ATOM 2430 O O . ASP A 1 300 ? 15.996 -18.404 26.233 1.00 73.00 300 ASP A O 1
ATOM 2434 N N . LYS A 1 301 ? 17.654 -19.887 26.512 1.00 77.56 301 LYS A N 1
ATOM 2435 C CA . LYS A 1 301 ? 17.259 -20.775 25.411 1.00 77.56 301 LYS A CA 1
ATOM 2436 C C . LYS A 1 301 ? 15.809 -21.256 25.541 1.00 77.56 301 LYS A C 1
ATOM 2438 O O . LYS A 1 301 ? 15.143 -21.445 24.525 1.00 77.56 301 LYS A O 1
ATOM 2443 N N . LYS A 1 302 ? 15.315 -21.454 26.765 1.00 77.25 302 LYS A N 1
ATOM 2444 C CA . LYS A 1 302 ? 13.934 -21.876 27.033 1.00 77.25 302 LYS A CA 1
ATOM 2445 C C . LYS A 1 302 ? 12.944 -20.744 26.757 1.00 77.25 302 LYS A C 1
ATOM 2447 O O . LYS A 1 302 ? 11.866 -20.995 26.226 1.00 77.25 302 LYS A O 1
ATOM 2452 N N . LEU A 1 303 ? 13.324 -19.508 27.066 1.00 77.06 303 LEU A N 1
ATOM 2453 C CA . LEU A 1 303 ? 12.522 -18.317 26.798 1.00 77.06 303 LEU A CA 1
ATOM 2454 C C . LEU A 1 303 ? 12.417 -18.022 25.300 1.00 77.06 303 LEU A C 1
ATOM 2456 O O . LEU A 1 303 ? 11.325 -17.767 24.803 1.00 77.06 303 LEU A O 1
ATOM 2460 N N . LEU A 1 304 ? 13.526 -18.138 24.565 1.00 79.50 304 LEU A N 1
ATOM 2461 C CA . LEU A 1 304 ? 13.524 -18.015 23.104 1.00 79.50 304 LEU A CA 1
ATOM 2462 C C . LEU A 1 304 ? 12.628 -19.076 22.446 1.00 79.50 304 LEU A C 1
ATOM 2464 O O . LEU A 1 304 ? 11.843 -18.750 21.563 1.00 79.50 304 LEU A O 1
ATOM 2468 N N . GLN A 1 305 ? 12.667 -20.320 22.935 1.00 83.12 305 GLN A N 1
ATOM 2469 C CA . GLN A 1 305 ? 11.756 -21.374 22.472 1.00 83.12 305 GLN A CA 1
ATOM 2470 C C . GLN A 1 305 ? 10.282 -21.053 22.757 1.00 83.12 305 GLN A C 1
ATOM 2472 O O . GLN A 1 305 ? 9.426 -21.346 21.924 1.00 83.12 305 GLN A O 1
ATOM 2477 N N . LEU A 1 306 ? 9.969 -20.455 23.912 1.00 82.56 306 LEU A N 1
ATOM 2478 C CA . LEU A 1 306 ? 8.606 -20.024 24.239 1.00 82.56 306 LEU A CA 1
ATOM 2479 C C . LEU A 1 306 ? 8.133 -18.875 23.341 1.00 82.56 306 LEU A C 1
ATOM 2481 O O . LEU A 1 306 ? 6.994 -18.917 22.883 1.00 82.56 306 LEU A O 1
ATOM 2485 N N . LEU A 1 307 ? 8.994 -17.896 23.050 1.00 82.69 307 LEU A N 1
ATOM 2486 C CA . LEU A 1 307 ? 8.702 -16.811 22.105 1.00 82.69 307 LEU A CA 1
ATOM 2487 C C . LEU A 1 307 ? 8.426 -17.357 20.699 1.00 82.69 307 LEU A C 1
ATOM 2489 O O . LEU A 1 307 ? 7.438 -16.971 20.077 1.00 82.69 307 LEU A O 1
ATOM 2493 N N . ASP A 1 308 ? 9.235 -18.308 20.229 1.00 84.00 308 ASP A N 1
ATOM 2494 C CA . ASP A 1 308 ? 9.035 -18.938 18.922 1.00 84.00 308 ASP A CA 1
ATOM 2495 C C . ASP A 1 308 ? 7.714 -19.733 18.871 1.00 84.00 308 ASP A C 1
ATOM 2497 O O . ASP A 1 308 ? 6.982 -19.665 17.881 1.00 84.00 308 ASP A O 1
ATOM 2501 N N . LEU A 1 309 ? 7.355 -20.451 19.944 1.00 84.50 309 LEU A N 1
ATOM 2502 C CA . LEU A 1 309 ? 6.069 -21.157 20.057 1.00 84.50 309 LEU A CA 1
ATOM 2503 C C . LEU A 1 309 ? 4.875 -20.190 20.086 1.00 84.50 309 LEU A C 1
ATOM 2505 O O . LEU A 1 309 ? 3.868 -20.422 19.410 1.00 84.50 309 LEU A O 1
ATOM 2509 N N . ALA A 1 310 ? 4.987 -19.101 20.845 1.00 84.88 310 ALA A N 1
ATOM 2510 C CA . ALA A 1 310 ? 3.995 -18.035 20.926 1.00 84.88 310 ALA A CA 1
ATOM 2511 C C . ALA A 1 310 ? 3.759 -17.396 19.546 1.00 84.88 310 ALA A C 1
ATOM 2513 O O . ALA A 1 310 ? 2.616 -17.331 19.077 1.00 84.88 310 ALA A O 1
ATOM 2514 N N . GLN A 1 311 ? 4.835 -17.046 18.841 1.00 85.12 311 GLN A N 1
ATOM 2515 C CA . GLN A 1 311 ? 4.791 -16.505 17.484 1.00 85.12 311 GLN A CA 1
ATOM 2516 C C . GLN A 1 311 ? 4.175 -17.498 16.488 1.00 85.12 311 GLN A C 1
ATOM 2518 O O . GLN A 1 311 ? 3.286 -17.136 15.713 1.00 85.12 311 GLN A O 1
ATOM 2523 N N . GLN A 1 312 ? 4.567 -18.776 16.541 1.00 82.88 312 GLN A N 1
ATOM 2524 C CA . GLN A 1 312 ? 3.963 -19.825 15.712 1.00 82.88 312 GLN A CA 1
ATOM 2525 C C . GLN A 1 312 ? 2.458 -19.961 15.964 1.00 82.88 312 GLN A C 1
ATOM 2527 O O . GLN A 1 312 ? 1.690 -20.115 15.012 1.00 82.88 312 GLN A O 1
ATOM 2532 N N . SER A 1 313 ? 2.012 -19.861 17.219 1.00 84.38 313 SER A N 1
ATOM 2533 C CA . SER A 1 313 ? 0.588 -19.945 17.555 1.00 84.38 313 SER A CA 1
ATOM 2534 C C . SER A 1 313 ? -0.233 -18.802 16.957 1.00 84.38 313 SER A C 1
ATOM 2536 O O . SER A 1 313 ? -1.313 -19.045 16.417 1.00 84.38 313 SER A O 1
ATOM 2538 N N . ALA A 1 314 ? 0.302 -17.578 16.969 1.00 84.12 314 ALA A N 1
ATOM 2539 C CA . ALA A 1 314 ? -0.310 -16.432 16.306 1.00 84.12 314 ALA A CA 1
ATOM 2540 C C . ALA A 1 314 ? -0.325 -16.614 14.782 1.00 84.12 314 ALA A C 1
ATOM 2542 O O . ALA A 1 314 ? -1.352 -16.399 14.133 1.00 84.12 314 ALA A O 1
ATOM 2543 N N . ASN A 1 315 ? 0.785 -17.070 14.196 1.00 79.19 315 ASN A N 1
ATOM 2544 C CA . ASN A 1 315 ? 0.911 -17.276 12.752 1.00 79.19 315 ASN A CA 1
ATOM 2545 C C . ASN A 1 315 ? -0.059 -18.337 12.214 1.00 79.19 315 ASN A C 1
ATOM 2547 O O . ASN A 1 315 ? -0.606 -18.162 11.125 1.00 79.19 315 ASN A O 1
ATOM 2551 N N . LEU A 1 316 ? -0.329 -19.395 12.983 1.00 78.50 316 LEU A N 1
ATOM 2552 C CA . LEU A 1 316 ? -1.256 -20.468 12.609 1.00 78.50 316 LEU A CA 1
ATOM 2553 C C . LEU A 1 316 ? -2.735 -20.135 12.867 1.00 78.50 316 LEU A C 1
ATOM 2555 O O . LEU A 1 316 ? -3.608 -20.804 12.302 1.00 78.50 316 LEU A O 1
ATOM 2559 N N . ALA A 1 317 ? -3.032 -19.117 13.682 1.00 79.50 317 ALA A N 1
ATOM 2560 C CA . ALA A 1 317 ? -4.399 -18.737 14.024 1.00 79.50 317 ALA A CA 1
ATOM 2561 C C . ALA A 1 317 ? -5.222 -18.384 12.764 1.00 79.50 317 ALA A C 1
ATOM 2563 O O . ALA A 1 317 ? -4.756 -17.610 11.919 1.00 79.50 317 ALA A O 1
ATOM 2564 N N . PRO A 1 318 ? -6.444 -18.934 12.606 1.00 74.81 318 PRO A N 1
ATOM 2565 C CA . PRO A 1 318 ? -7.275 -18.727 11.424 1.00 74.81 318 PRO A CA 1
ATOM 2566 C C . PRO A 1 318 ? -8.015 -17.387 11.507 1.00 74.81 318 PRO A C 1
ATOM 2568 O O . PRO A 1 318 ? -9.232 -17.352 11.655 1.00 74.81 318 PRO A O 1
ATOM 2571 N N . ILE A 1 319 ? -7.274 -16.285 11.426 1.00 78.25 319 ILE A N 1
ATOM 2572 C CA . ILE A 1 319 ? -7.854 -14.942 11.379 1.00 78.25 319 ILE A CA 1
ATOM 2573 C C . ILE A 1 319 ? -8.041 -14.574 9.904 1.00 78.25 319 ILE A C 1
ATOM 2575 O O . ILE A 1 319 ? -7.038 -14.471 9.191 1.00 78.25 319 ILE A O 1
ATOM 2579 N N . PRO A 1 320 ? -9.285 -14.458 9.404 1.00 72.44 320 PRO A N 1
ATOM 2580 C CA . PRO A 1 320 ? -9.516 -13.937 8.065 1.00 72.44 320 PRO A CA 1
ATOM 2581 C C . PRO A 1 320 ? -9.024 -12.489 7.999 1.00 72.44 320 PRO A C 1
ATOM 2583 O O . PRO A 1 320 ? -9.150 -11.748 8.966 1.00 72.44 320 PRO A O 1
ATOM 2586 N N . ILE A 1 321 ? -8.426 -12.122 6.867 1.00 74.38 321 ILE A N 1
ATOM 2587 C CA . ILE A 1 321 ? -7.940 -10.767 6.608 1.00 74.38 321 ILE A CA 1
ATOM 2588 C C . ILE A 1 321 ? -8.672 -10.275 5.370 1.00 74.38 321 ILE A C 1
ATOM 2590 O O . ILE A 1 321 ? -8.525 -10.853 4.287 1.00 74.38 321 ILE A O 1
ATOM 2594 N N . THR A 1 322 ? -9.477 -9.235 5.535 1.00 73.69 322 THR A N 1
ATOM 2595 C CA . THR A 1 322 ? -10.112 -8.523 4.426 1.00 73.69 322 THR A CA 1
ATOM 2596 C C . THR A 1 322 ? -9.255 -7.336 3.978 1.00 73.69 322 THR A C 1
ATOM 2598 O O . THR A 1 322 ? -8.391 -6.854 4.711 1.00 73.69 322 THR A O 1
ATOM 2601 N N . LEU A 1 323 ? -9.487 -6.852 2.752 1.00 69.12 323 LEU A N 1
ATOM 2602 C CA . LEU A 1 323 ? -8.808 -5.663 2.227 1.00 69.12 323 LEU A CA 1
ATOM 2603 C C . LEU A 1 323 ? -9.028 -4.422 3.125 1.00 69.12 323 LEU A C 1
ATOM 2605 O O . LEU A 1 323 ? -8.036 -3.760 3.422 1.00 69.12 323 LEU A O 1
ATOM 2609 N N . PRO A 1 324 ? -10.254 -4.122 3.610 1.00 69.38 324 PRO A N 1
ATOM 2610 C CA . PRO A 1 324 ? -10.471 -2.987 4.510 1.00 69.38 324 PRO A CA 1
ATOM 2611 C C 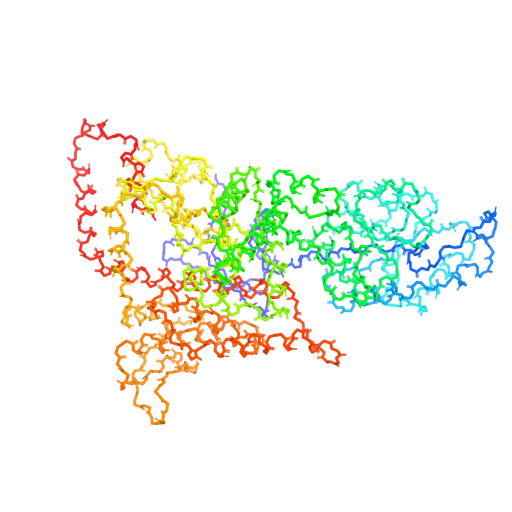. PRO A 1 324 ? -9.757 -3.130 5.858 1.00 69.38 324 PRO A C 1
ATOM 2613 O O . PRO A 1 324 ? -9.167 -2.167 6.334 1.00 69.38 324 PRO A O 1
ATOM 2616 N N . GLU A 1 325 ? -9.755 -4.323 6.463 1.00 72.94 325 GLU A N 1
ATOM 2617 C CA . GLU A 1 325 ? -9.069 -4.554 7.745 1.00 72.94 325 GLU A CA 1
ATOM 2618 C C . GLU A 1 325 ? -7.556 -4.356 7.628 1.00 72.94 325 GLU A C 1
ATOM 2620 O O . GLU A 1 325 ? -6.956 -3.689 8.471 1.00 72.94 325 GLU A O 1
ATOM 2625 N N . LEU A 1 326 ? -6.937 -4.901 6.573 1.00 77.00 326 LEU A N 1
ATOM 2626 C CA . LEU A 1 326 ? -5.505 -4.715 6.345 1.00 77.00 326 LEU A CA 1
ATOM 2627 C C . LEU A 1 326 ? -5.179 -3.244 6.076 1.00 77.00 326 LEU A C 1
ATOM 2629 O O . LEU A 1 326 ? -4.166 -2.758 6.574 1.00 77.00 326 LEU A O 1
ATOM 2633 N N . ARG A 1 327 ? -6.032 -2.534 5.324 1.00 74.75 327 ARG A N 1
ATOM 2634 C CA . ARG A 1 327 ? -5.824 -1.114 5.009 1.00 74.75 327 ARG A CA 1
ATOM 2635 C C . ARG A 1 327 ? -5.858 -0.286 6.279 1.00 74.75 327 ARG A C 1
ATOM 2637 O O . ARG A 1 327 ? -4.869 0.359 6.595 1.00 74.75 327 ARG A O 1
ATOM 2644 N N . ASN A 1 328 ? -6.919 -0.427 7.067 1.00 73.62 328 ASN A N 1
ATOM 2645 C CA . ASN A 1 328 ? -7.084 0.301 8.322 1.00 73.62 328 ASN A CA 1
ATOM 2646 C C . ASN A 1 328 ? -5.912 0.077 9.290 1.00 73.62 328 ASN A C 1
ATOM 2648 O O . ASN A 1 328 ? -5.445 1.019 9.930 1.00 73.62 328 ASN A O 1
ATOM 2652 N N . ALA A 1 329 ? -5.417 -1.158 9.397 1.00 77.00 329 ALA A N 1
ATOM 2653 C CA . ALA A 1 329 ? -4.277 -1.472 10.251 1.00 77.00 329 ALA A CA 1
ATOM 2654 C C . ALA A 1 329 ? -2.959 -0.873 9.728 1.00 77.00 329 ALA A C 1
ATOM 2656 O O . ALA A 1 329 ? -2.157 -0.378 10.520 1.00 77.00 329 ALA A O 1
ATOM 2657 N N . VAL A 1 330 ? -2.734 -0.893 8.408 1.00 79.25 330 VAL A N 1
ATOM 2658 C CA . VAL A 1 330 ? -1.567 -0.255 7.776 1.00 79.25 330 VAL A CA 1
ATOM 2659 C C . VAL A 1 330 ? -1.586 1.250 8.005 1.00 79.25 330 VAL A C 1
ATOM 2661 O O . VAL A 1 330 ? -0.571 1.798 8.424 1.00 79.25 330 VAL A O 1
ATOM 2664 N N . THR A 1 331 ? -2.731 1.896 7.804 1.00 74.81 331 THR A N 1
ATOM 2665 C CA . THR A 1 331 ? -2.914 3.337 8.007 1.00 74.81 331 THR A CA 1
ATOM 2666 C C . THR A 1 331 ? -2.566 3.758 9.423 1.00 74.81 331 THR A C 1
ATOM 2668 O O . THR A 1 331 ? -1.730 4.637 9.611 1.00 74.81 331 THR A O 1
ATOM 2671 N N . ARG A 1 332 ? -3.141 3.092 10.432 1.00 73.00 332 ARG A N 1
ATOM 2672 C CA . ARG A 1 332 ? -2.835 3.400 11.837 1.00 73.00 332 ARG A CA 1
ATOM 2673 C C . ARG A 1 332 ? -1.362 3.183 12.151 1.00 73.00 332 ARG A C 1
ATOM 2675 O O . ARG A 1 332 ? -0.749 3.995 12.828 1.00 73.00 332 ARG A O 1
ATOM 2682 N N . ARG A 1 333 ? -0.768 2.113 11.618 1.00 76.75 333 ARG A N 1
ATOM 2683 C CA . ARG A 1 333 ? 0.648 1.841 11.860 1.00 76.75 333 ARG A CA 1
ATOM 2684 C C . ARG A 1 333 ? 1.568 2.858 11.188 1.00 76.75 333 ARG A C 1
ATOM 2686 O O . ARG A 1 333 ? 2.627 3.155 11.731 1.00 76.75 333 ARG A O 1
ATOM 2693 N N . LEU A 1 334 ? 1.200 3.362 10.013 1.00 74.94 334 LEU A N 1
ATOM 2694 C CA . LEU A 1 334 ? 1.917 4.455 9.361 1.00 74.94 334 LEU A CA 1
ATOM 2695 C C . LEU A 1 334 ? 1.850 5.726 10.205 1.00 74.94 334 LEU A C 1
ATOM 2697 O O . LEU A 1 334 ? 2.885 6.359 10.373 1.00 74.94 334 LEU A O 1
ATOM 2701 N N . ASP A 1 335 ? 0.686 6.043 10.773 1.00 69.25 335 ASP A N 1
ATOM 2702 C CA . ASP A 1 335 ? 0.508 7.179 11.683 1.00 69.25 335 ASP A CA 1
ATOM 2703 C C . ASP A 1 335 ? 1.441 7.076 12.903 1.00 69.25 335 ASP A C 1
ATOM 2705 O O . ASP A 1 335 ? 2.243 7.975 13.150 1.00 69.25 335 ASP A O 1
ATOM 2709 N N . ASP A 1 336 ? 1.470 5.920 13.580 1.00 68.12 336 ASP A N 1
ATOM 2710 C CA . ASP A 1 336 ? 2.388 5.674 14.705 1.00 68.12 336 ASP A CA 1
ATOM 2711 C C . ASP A 1 336 ? 3.863 5.869 14.304 1.00 68.12 336 ASP A C 1
ATOM 2713 O O . ASP A 1 336 ? 4.644 6.528 14.992 1.00 68.12 336 ASP A O 1
ATOM 2717 N N . LEU A 1 337 ? 4.271 5.291 13.167 1.00 69.19 337 LEU A N 1
ATOM 2718 C CA . LEU A 1 337 ? 5.650 5.386 12.676 1.00 69.19 337 LEU A CA 1
ATOM 2719 C C . LEU A 1 337 ? 6.023 6.824 12.303 1.00 69.19 337 LEU A C 1
ATOM 2721 O O . LEU A 1 337 ? 7.176 7.231 12.497 1.00 69.19 337 LEU A O 1
ATOM 2725 N N . LEU A 1 338 ? 5.054 7.578 11.783 1.00 62.75 338 LEU A N 1
ATOM 2726 C CA . LEU A 1 338 ? 5.176 8.998 11.498 1.00 62.75 338 LEU A CA 1
ATOM 2727 C C . LEU A 1 338 ? 5.207 9.844 12.761 1.00 62.75 338 LEU A C 1
ATOM 2729 O O . LEU A 1 338 ? 5.779 10.920 12.692 1.00 62.75 338 LEU A O 1
ATOM 2733 N N . LEU A 1 339 ? 4.688 9.409 13.903 1.00 58.66 339 LEU A N 1
ATOM 2734 C CA . LEU A 1 339 ? 4.814 10.145 15.165 1.00 58.66 339 LEU A CA 1
ATOM 2735 C C . LEU A 1 339 ? 6.140 9.828 15.867 1.00 58.66 339 LEU A C 1
ATOM 2737 O O . LEU A 1 339 ? 6.877 10.737 16.247 1.00 58.66 339 LEU A O 1
ATOM 2741 N N . ASP A 1 340 ? 6.526 8.555 15.912 1.00 56.56 340 ASP A N 1
ATOM 2742 C CA . ASP A 1 340 ? 7.670 8.094 16.709 1.00 56.56 340 ASP A CA 1
ATOM 2743 C C . ASP A 1 340 ? 9.024 8.177 15.979 1.00 56.56 340 ASP A C 1
ATOM 2745 O O . ASP A 1 340 ? 10.076 7.961 16.580 1.00 56.56 340 ASP A O 1
ATOM 2749 N N . GLY A 1 341 ? 9.039 8.454 14.668 1.00 55.09 341 GLY A N 1
ATOM 2750 C CA . GLY A 1 341 ? 10.273 8.584 13.870 1.00 55.09 341 GLY A CA 1
ATOM 2751 C C . GLY A 1 341 ? 10.986 7.257 13.577 1.00 55.09 341 GLY A C 1
ATOM 2752 O O . GLY A 1 341 ? 12.082 7.238 13.020 1.00 55.09 341 GLY A O 1
ATOM 2753 N N . ASN A 1 342 ? 10.356 6.128 13.906 1.00 61.75 342 ASN A N 1
ATOM 2754 C CA . ASN A 1 342 ? 10.925 4.785 13.767 1.00 61.75 342 ASN A CA 1
ATOM 2755 C C . ASN A 1 342 ? 10.810 4.191 12.348 1.00 61.75 342 ASN A C 1
ATOM 2757 O O . ASN A 1 342 ? 11.219 3.049 12.116 1.00 61.75 342 ASN A O 1
ATOM 2761 N N . ILE A 1 343 ? 10.289 4.949 11.377 1.00 66.69 343 ILE A N 1
ATOM 2762 C CA . ILE A 1 343 ? 10.102 4.496 9.989 1.00 66.69 343 ILE A CA 1
ATOM 2763 C C . ILE A 1 343 ? 11.422 4.177 9.272 1.00 66.69 343 ILE A C 1
ATOM 2765 O O . ILE A 1 343 ? 11.456 3.332 8.378 1.00 66.69 343 ILE A O 1
ATOM 2769 N N . ASN A 1 344 ? 12.531 4.773 9.718 1.00 63.09 344 ASN A N 1
ATOM 2770 C CA . ASN A 1 344 ? 13.853 4.619 9.108 1.00 63.09 344 ASN A CA 1
ATOM 2771 C C . ASN A 1 344 ? 14.288 3.156 9.004 1.00 63.09 344 ASN A C 1
ATOM 2773 O O . ASN A 1 344 ? 14.831 2.742 7.983 1.00 63.09 344 ASN A O 1
ATOM 2777 N N . ARG A 1 345 ? 13.990 2.328 10.014 1.00 68.81 345 ARG A N 1
ATOM 2778 C CA . ARG A 1 345 ? 14.316 0.894 9.958 1.00 68.81 345 ARG A CA 1
ATOM 2779 C C . ARG A 1 345 ? 13.576 0.179 8.827 1.00 68.81 345 ARG A C 1
ATOM 2781 O O . ARG A 1 345 ? 14.133 -0.737 8.231 1.00 68.81 345 ARG A O 1
ATOM 2788 N N . LEU A 1 346 ? 12.339 0.584 8.546 1.00 72.25 346 LEU A N 1
ATOM 2789 C CA . LEU A 1 346 ? 11.532 0.000 7.481 1.00 72.25 346 LEU A CA 1
ATOM 2790 C C . LEU A 1 346 ? 12.006 0.470 6.104 1.00 72.25 346 LEU A C 1
ATOM 2792 O O . LEU A 1 346 ? 12.145 -0.354 5.209 1.00 72.25 346 LEU A O 1
ATOM 2796 N N . LEU A 1 347 ? 12.332 1.758 5.964 1.00 67.06 347 LEU A N 1
ATOM 2797 C CA . LEU A 1 347 ? 12.883 2.330 4.728 1.00 67.06 347 LEU A CA 1
ATOM 2798 C C . LEU A 1 347 ? 14.230 1.706 4.339 1.00 67.06 347 LEU A C 1
ATOM 2800 O O . LEU A 1 347 ? 14.539 1.573 3.158 1.00 67.06 347 LEU A O 1
ATOM 2804 N N . LEU A 1 348 ? 15.021 1.287 5.328 1.00 65.56 348 LEU A N 1
ATOM 2805 C CA . LEU A 1 348 ? 16.298 0.606 5.111 1.00 65.56 348 LEU A CA 1
ATOM 2806 C C . LEU A 1 348 ? 16.145 -0.895 4.820 1.00 65.56 348 LEU A C 1
ATOM 2808 O O . LEU A 1 348 ? 17.123 -1.560 4.461 1.00 65.56 348 LEU A O 1
ATOM 2812 N N . ASP A 1 349 ? 14.942 -1.457 4.952 1.00 75.25 349 ASP A N 1
ATOM 2813 C CA . ASP A 1 349 ? 14.710 -2.864 4.658 1.00 75.25 349 ASP A CA 1
ATOM 2814 C C . ASP A 1 349 ? 14.450 -3.102 3.172 1.00 75.25 349 ASP A C 1
ATOM 2816 O O . ASP A 1 349 ? 13.313 -3.175 2.697 1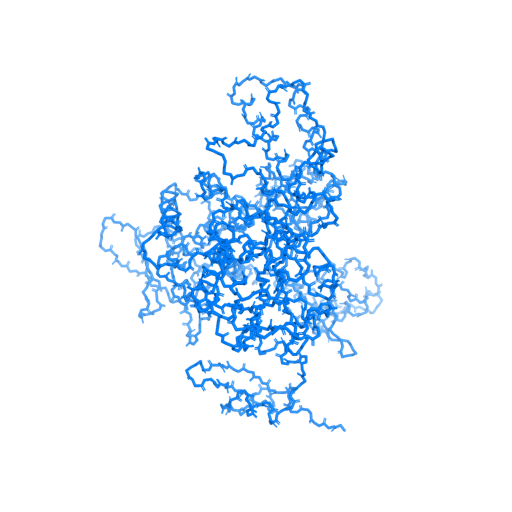.00 75.25 349 ASP A O 1
ATOM 2820 N N . LYS A 1 350 ? 15.543 -3.311 2.438 1.00 73.44 350 LYS A N 1
ATOM 2821 C CA . LYS A 1 350 ? 15.517 -3.602 1.001 1.00 73.44 350 LYS A CA 1
ATOM 2822 C C . LYS A 1 350 ? 14.613 -4.771 0.610 1.00 73.44 350 LYS A C 1
ATOM 2824 O O . LYS A 1 350 ? 14.086 -4.786 -0.498 1.00 73.44 350 LYS A O 1
ATOM 2829 N N . ASN A 1 351 ? 14.449 -5.774 1.476 1.00 79.81 351 ASN A N 1
ATOM 2830 C CA . ASN A 1 351 ? 13.682 -6.952 1.090 1.00 79.81 351 ASN A CA 1
ATOM 2831 C C . ASN A 1 351 ? 12.178 -6.674 1.093 1.00 79.81 351 ASN A C 1
ATOM 2833 O O . ASN A 1 351 ? 11.427 -7.409 0.451 1.00 79.81 351 ASN A O 1
ATOM 2837 N N . LEU A 1 352 ? 11.756 -5.632 1.813 1.00 84.56 352 LEU A N 1
ATOM 2838 C CA . LEU A 1 352 ? 10.364 -5.227 1.937 1.00 84.56 352 LEU A CA 1
ATOM 2839 C C . LEU A 1 352 ? 10.053 -3.986 1.102 1.00 84.56 352 LEU A C 1
ATOM 2841 O O . LEU A 1 352 ? 9.007 -3.940 0.462 1.00 84.56 352 LEU A O 1
ATOM 2845 N N . MET A 1 353 ? 10.968 -3.015 1.051 1.00 81.31 353 MET A N 1
ATOM 2846 C CA . MET A 1 353 ? 10.758 -1.753 0.335 1.00 81.31 353 MET A CA 1
ATOM 2847 C C . MET A 1 353 ? 10.605 -1.912 -1.175 1.00 81.31 353 MET A C 1
ATOM 2849 O O . MET A 1 353 ? 9.922 -1.094 -1.782 1.00 81.31 353 MET A O 1
ATOM 2853 N N . LYS A 1 354 ? 11.100 -3.006 -1.767 1.00 80.19 354 LYS A N 1
ATOM 2854 C CA . LYS A 1 354 ? 10.820 -3.358 -3.170 1.00 80.19 354 LYS A CA 1
ATOM 2855 C C . LYS A 1 354 ? 9.327 -3.576 -3.471 1.00 80.19 354 LYS A C 1
ATOM 2857 O O . LYS A 1 354 ? 8.917 -3.560 -4.624 1.00 80.19 354 LYS A O 1
ATOM 2862 N N . TYR A 1 355 ? 8.500 -3.790 -2.443 1.00 82.69 355 TYR A N 1
ATOM 2863 C CA . TYR A 1 355 ? 7.040 -3.876 -2.565 1.00 82.69 355 TYR A CA 1
ATOM 2864 C C . TYR A 1 355 ? 6.337 -2.529 -2.307 1.00 82.69 355 TYR A C 1
ATOM 2866 O O . TYR A 1 355 ? 5.108 -2.471 -2.363 1.00 82.69 355 TYR A O 1
ATOM 2874 N N . GLY A 1 356 ? 7.087 -1.466 -2.007 1.00 83.38 356 GLY A N 1
ATOM 2875 C CA . GLY A 1 356 ? 6.579 -0.169 -1.564 1.00 83.38 356 GLY A CA 1
ATOM 2876 C C . GLY A 1 356 ? 6.305 -0.112 -0.057 1.00 83.38 356 GLY A C 1
ATOM 2877 O O . GLY A 1 356 ? 6.113 -1.134 0.605 1.00 83.38 356 GLY A O 1
ATOM 2878 N N . LEU A 1 357 ? 6.261 1.105 0.494 1.00 81.62 357 LEU A N 1
ATOM 2879 C CA . LEU A 1 357 ? 6.125 1.339 1.939 1.00 81.62 357 LEU A CA 1
ATOM 2880 C C . LEU A 1 357 ? 4.834 0.759 2.534 1.00 81.62 357 LEU A C 1
ATOM 2882 O O . LEU A 1 357 ? 4.877 0.128 3.587 1.00 81.62 357 LEU A O 1
ATOM 2886 N N . GLU A 1 358 ? 3.698 0.936 1.855 1.00 82.81 358 GLU A N 1
ATOM 2887 C CA . GLU A 1 358 ? 2.397 0.423 2.310 1.00 82.81 358 GLU A CA 1
ATOM 2888 C C . GLU A 1 358 ? 2.439 -1.103 2.491 1.00 82.81 358 GLU A C 1
ATOM 2890 O O . GLU A 1 358 ? 2.035 -1.638 3.525 1.00 82.81 358 GLU A O 1
ATOM 2895 N N . ASN A 1 359 ? 3.025 -1.812 1.521 1.00 87.12 359 ASN A N 1
ATOM 2896 C CA . ASN A 1 359 ? 3.229 -3.251 1.621 1.00 87.12 359 ASN A CA 1
ATOM 2897 C C . ASN A 1 359 ? 4.281 -3.614 2.661 1.00 87.12 359 ASN A C 1
ATOM 2899 O O . ASN A 1 359 ? 4.089 -4.594 3.371 1.00 87.12 359 ASN A O 1
ATOM 2903 N N . ALA A 1 360 ? 5.367 -2.851 2.791 1.00 87.56 360 ALA A N 1
ATOM 2904 C CA . ALA A 1 360 ? 6.380 -3.099 3.812 1.00 87.56 360 ALA A CA 1
ATOM 2905 C C . ALA A 1 360 ? 5.763 -3.070 5.224 1.00 87.56 360 ALA A C 1
ATOM 2907 O O . ALA A 1 360 ? 6.014 -3.975 6.025 1.00 87.56 360 ALA A O 1
ATOM 2908 N N . VAL A 1 361 ? 4.880 -2.103 5.499 1.00 86.62 361 VAL A N 1
ATOM 2909 C CA . VAL A 1 361 ? 4.096 -2.049 6.744 1.00 86.62 361 VAL A CA 1
ATOM 2910 C C . VAL A 1 361 ? 3.128 -3.231 6.832 1.00 86.62 361 VAL A C 1
ATOM 2912 O O . VAL A 1 361 ? 3.117 -3.929 7.847 1.00 86.62 361 VAL A O 1
ATOM 2915 N N . ALA A 1 362 ? 2.365 -3.516 5.770 1.00 88.19 362 ALA A N 1
ATOM 2916 C CA . ALA A 1 362 ? 1.413 -4.633 5.736 1.00 88.19 362 ALA A CA 1
ATOM 2917 C C . ALA A 1 362 ? 2.079 -5.986 6.036 1.00 88.19 362 ALA A C 1
ATOM 2919 O O . ALA A 1 362 ? 1.526 -6.819 6.759 1.00 88.19 362 ALA A O 1
ATOM 2920 N N . ILE A 1 363 ? 3.281 -6.201 5.500 1.00 90.69 363 ILE A N 1
ATOM 2921 C CA . ILE A 1 363 ? 4.091 -7.398 5.714 1.00 90.69 363 ILE A CA 1
ATOM 2922 C C . ILE A 1 363 ? 4.517 -7.478 7.177 1.00 90.69 363 ILE A C 1
ATOM 2924 O O . ILE A 1 363 ? 4.306 -8.516 7.802 1.00 90.69 363 ILE A O 1
ATOM 2928 N N . ARG A 1 364 ? 5.070 -6.397 7.744 1.00 86.62 364 ARG A N 1
ATOM 2929 C CA . ARG A 1 364 ? 5.523 -6.375 9.144 1.00 86.62 364 ARG A CA 1
ATOM 2930 C C . ARG A 1 364 ? 4.380 -6.577 10.137 1.00 86.62 364 ARG A C 1
ATOM 2932 O O . ARG A 1 364 ? 4.582 -7.270 11.127 1.00 86.62 364 ARG A O 1
ATOM 2939 N N . LEU A 1 365 ? 3.187 -6.053 9.854 1.00 85.44 365 LEU A N 1
ATOM 2940 C CA . LEU A 1 365 ? 1.990 -6.289 10.673 1.00 85.44 365 LEU A CA 1
ATOM 2941 C C . LEU A 1 365 ? 1.586 -7.771 10.708 1.00 85.44 365 LEU A C 1
ATOM 2943 O O . LEU A 1 365 ? 1.136 -8.275 11.734 1.00 85.44 365 LEU A O 1
ATOM 2947 N N . GLN A 1 366 ? 1.744 -8.481 9.590 1.00 88.94 366 GLN A N 1
ATOM 2948 C CA . GLN A 1 366 ? 1.378 -9.897 9.474 1.00 88.94 366 GLN A CA 1
ATOM 2949 C C . GLN A 1 366 ? 2.487 -10.846 9.935 1.00 88.94 366 GLN A C 1
ATOM 2951 O O . GLN A 1 366 ? 2.195 -11.934 10.435 1.00 88.94 366 GLN A O 1
ATOM 2956 N N . ASN A 1 367 ? 3.744 -10.455 9.735 1.00 87.12 367 ASN A N 1
ATOM 2957 C CA . ASN A 1 367 ? 4.934 -11.202 10.110 1.00 87.12 367 ASN A CA 1
ATOM 2958 C C . ASN A 1 367 ? 6.102 -10.229 10.393 1.00 87.12 367 ASN A C 1
ATOM 2960 O O . ASN A 1 367 ? 6.836 -9.855 9.470 1.00 87.12 367 ASN A O 1
ATOM 2964 N N . PRO A 1 368 ? 6.327 -9.850 11.666 1.00 83.62 368 PRO A N 1
ATOM 2965 C CA . PRO A 1 368 ? 7.396 -8.929 12.042 1.00 83.62 368 PRO A CA 1
ATOM 2966 C C . PRO A 1 368 ? 8.796 -9.439 11.745 1.00 83.62 368 PRO A C 1
ATOM 2968 O O . PRO A 1 368 ? 9.701 -8.621 11.645 1.00 83.62 368 PRO A O 1
ATOM 2971 N N . SER A 1 369 ? 8.983 -10.747 11.567 1.00 82.12 369 SER A N 1
ATOM 2972 C CA . SER A 1 369 ? 10.280 -11.360 11.270 1.00 82.12 369 SER A CA 1
ATOM 2973 C C . SER A 1 369 ? 10.448 -11.681 9.780 1.00 82.12 369 SER A C 1
ATOM 2975 O O . SER A 1 369 ? 11.439 -12.299 9.409 1.00 82.12 369 SER A O 1
ATOM 2977 N N . ALA A 1 370 ? 9.512 -11.263 8.913 1.00 88.06 370 ALA A N 1
ATOM 2978 C CA . ALA A 1 370 ? 9.618 -11.478 7.471 1.00 88.06 370 ALA A CA 1
ATOM 2979 C C . ALA A 1 370 ? 10.951 -10.942 6.926 1.00 88.06 370 ALA A C 1
ATOM 2981 O O . ALA A 1 370 ? 11.385 -9.834 7.263 1.00 88.06 370 ALA A O 1
ATOM 2982 N N . THR A 1 371 ? 11.590 -11.749 6.087 1.00 85.31 371 THR A N 1
ATOM 2983 C CA . THR A 1 371 ? 12.892 -11.468 5.486 1.00 85.31 371 THR A CA 1
ATOM 2984 C C . THR A 1 371 ? 12.828 -11.493 3.975 1.00 85.31 371 THR A C 1
ATOM 2986 O O . THR A 1 371 ? 13.307 -10.558 3.354 1.00 85.31 371 THR A O 1
ATOM 2989 N N . LYS A 1 372 ? 12.257 -12.528 3.356 1.00 87.88 372 LYS A N 1
ATOM 2990 C CA . LYS A 1 372 ? 12.187 -12.652 1.897 1.00 87.88 372 LYS A CA 1
ATOM 2991 C C . LYS A 1 372 ? 10.887 -13.306 1.505 1.00 87.88 372 LYS A C 1
ATOM 2993 O O . LYS A 1 372 ? 10.587 -14.400 1.968 1.00 87.88 372 LYS A O 1
ATOM 2998 N N . LEU A 1 373 ? 10.146 -12.645 0.627 1.00 90.06 373 LEU A N 1
ATOM 2999 C CA . LEU A 1 373 ? 8.815 -13.077 0.244 1.00 90.06 373 LEU A CA 1
ATOM 3000 C C . LEU A 1 373 ? 8.804 -13.661 -1.160 1.00 90.06 373 LEU A C 1
ATOM 3002 O O . LEU A 1 373 ? 9.386 -13.090 -2.082 1.00 90.06 373 LEU A O 1
ATOM 3006 N N . TYR A 1 374 ? 8.083 -14.766 -1.303 1.00 88.62 374 TYR A N 1
ATOM 3007 C CA . TYR A 1 374 ? 7.809 -15.403 -2.582 1.00 88.62 374 TYR A CA 1
ATOM 3008 C C . TYR A 1 374 ? 6.370 -15.903 -2.613 1.00 88.62 374 TYR A C 1
ATOM 3010 O O . TYR A 1 374 ? 5.803 -16.360 -1.617 1.00 88.62 374 TYR A O 1
ATOM 3018 N N . THR A 1 375 ? 5.766 -15.865 -3.783 1.00 87.75 375 THR A N 1
ATOM 3019 C CA . THR A 1 375 ? 4.564 -16.625 -4.085 1.00 87.75 375 THR A CA 1
ATOM 3020 C C . THR A 1 375 ? 4.895 -18.121 -4.122 1.00 87.75 375 THR A C 1
ATOM 3022 O O . THR A 1 375 ? 5.994 -18.549 -4.482 1.00 87.75 375 THR A O 1
ATOM 3025 N N . GLN A 1 376 ? 3.906 -18.960 -3.805 1.00 86.25 376 GLN A N 1
ATOM 3026 C CA . GLN A 1 376 ? 4.035 -20.410 -4.000 1.00 86.25 376 GLN A CA 1
ATOM 3027 C C . GLN A 1 376 ? 4.316 -20.759 -5.471 1.00 86.25 376 GLN A C 1
ATOM 3029 O O . GLN A 1 376 ? 4.988 -21.750 -5.748 1.00 86.25 376 GLN A O 1
ATOM 3034 N N . MET A 1 377 ? 3.811 -19.955 -6.408 1.00 82.62 377 MET A N 1
ATOM 3035 C CA . MET A 1 377 ? 4.010 -20.165 -7.838 1.00 82.62 377 MET A CA 1
ATOM 3036 C C . MET A 1 377 ? 5.486 -20.014 -8.224 1.00 82.62 377 MET A C 1
ATOM 3038 O O . MET A 1 377 ? 6.027 -20.912 -8.865 1.00 82.62 377 MET A O 1
ATOM 3042 N N . GLU A 1 378 ? 6.156 -18.951 -7.773 1.00 82.62 378 GLU A N 1
ATOM 3043 C CA . GLU A 1 378 ? 7.576 -18.699 -8.063 1.00 82.62 378 GLU A CA 1
ATOM 3044 C C . GLU A 1 378 ? 8.466 -19.866 -7.625 1.00 82.62 378 GLU A C 1
ATOM 3046 O O . GLU A 1 378 ? 9.233 -20.391 -8.431 1.00 82.62 378 GLU A O 1
ATOM 3051 N N . LEU A 1 379 ? 8.319 -20.336 -6.382 1.00 86.62 379 LEU A N 1
ATOM 3052 C CA . LEU A 1 379 ? 9.194 -21.388 -5.853 1.00 86.62 379 LEU A CA 1
ATOM 3053 C C . LEU A 1 379 ? 8.767 -22.810 -6.248 1.00 86.62 379 LEU A C 1
ATOM 3055 O O . LEU A 1 379 ? 9.595 -23.725 -6.234 1.00 86.62 379 LEU A O 1
ATOM 3059 N N . SER A 1 380 ? 7.516 -23.018 -6.676 1.00 84.62 380 SER A N 1
ATOM 3060 C CA . SER A 1 380 ? 7.072 -24.329 -7.177 1.00 84.62 380 SER A CA 1
ATOM 3061 C C . SER A 1 380 ? 7.861 -24.795 -8.404 1.00 84.62 380 SER A C 1
ATOM 3063 O O . SER A 1 380 ? 8.099 -25.995 -8.544 1.00 84.62 380 SER A O 1
ATOM 3065 N N . LYS A 1 381 ? 8.358 -23.855 -9.223 1.00 82.00 381 LYS A N 1
ATOM 3066 C CA . LYS A 1 381 ? 9.234 -24.118 -10.378 1.00 82.00 381 LYS A CA 1
ATOM 3067 C C . LYS A 1 381 ? 10.550 -24.801 -9.982 1.00 82.00 381 LYS A C 1
ATOM 3069 O O . LYS A 1 381 ? 11.142 -25.510 -10.785 1.00 82.00 381 LYS A O 1
ATOM 3074 N N . LEU A 1 382 ? 10.984 -24.624 -8.732 1.00 84.06 382 LEU A N 1
ATOM 3075 C CA . LEU A 1 382 ? 12.176 -25.247 -8.145 1.00 84.06 382 LEU A CA 1
ATOM 3076 C C . LEU A 1 382 ? 11.838 -26.502 -7.310 1.00 84.06 382 LEU A C 1
ATOM 3078 O O . LEU A 1 382 ? 12.672 -27.007 -6.552 1.00 84.06 382 LEU A O 1
ATOM 3082 N N . GLY A 1 383 ? 10.595 -26.991 -7.391 1.00 87.19 383 GLY A N 1
ATOM 3083 C CA . GLY A 1 383 ? 10.099 -28.116 -6.594 1.00 87.19 383 GLY A CA 1
ATOM 3084 C C . GLY A 1 383 ? 9.898 -27.789 -5.110 1.00 87.19 383 GLY A C 1
ATOM 3085 O O . GLY A 1 383 ? 9.832 -28.703 -4.289 1.00 87.19 383 GLY A O 1
ATOM 3086 N N . ILE A 1 384 ? 9.822 -26.507 -4.745 1.00 91.81 384 ILE A N 1
ATOM 3087 C CA . ILE A 1 384 ? 9.724 -26.043 -3.356 1.00 91.81 384 ILE A CA 1
ATOM 3088 C C . ILE A 1 384 ? 8.255 -25.784 -2.999 1.00 91.81 384 ILE A C 1
ATOM 3090 O O . ILE A 1 384 ? 7.492 -25.192 -3.769 1.00 91.81 384 ILE A O 1
ATOM 3094 N N . ARG A 1 385 ? 7.838 -26.225 -1.808 1.00 92.25 385 ARG A N 1
ATOM 3095 C CA . ARG A 1 385 ? 6.452 -26.101 -1.330 1.00 92.25 385 ARG A CA 1
ATOM 3096 C C . ARG A 1 385 ? 6.390 -25.422 0.029 1.00 92.25 385 ARG A C 1
ATOM 3098 O O . ARG A 1 385 ? 7.279 -25.592 0.861 1.00 92.25 385 ARG A O 1
ATOM 3105 N N . VAL A 1 386 ? 5.318 -24.674 0.260 1.00 92.44 386 VAL A N 1
ATOM 3106 C CA . VAL A 1 386 ? 4.986 -24.122 1.574 1.00 92.44 386 VAL A CA 1
ATOM 3107 C C . VAL A 1 386 ? 4.752 -25.271 2.564 1.00 92.44 386 VAL A C 1
ATOM 3109 O O . VAL A 1 386 ? 4.059 -26.247 2.261 1.00 92.44 386 VAL A O 1
ATOM 3112 N N . LYS A 1 387 ? 5.327 -25.156 3.765 1.00 91.88 387 LYS A N 1
ATOM 3113 C CA . LYS A 1 387 ? 5.149 -26.113 4.862 1.00 91.88 387 LYS A CA 1
ATOM 3114 C C . LYS A 1 387 ? 3.666 -26.236 5.214 1.00 91.88 387 LYS A C 1
ATOM 3116 O O . LYS A 1 387 ? 2.917 -25.257 5.234 1.00 91.88 387 LYS A O 1
ATOM 3121 N N . LYS A 1 388 ? 3.232 -27.451 5.550 1.00 88.50 388 LYS A N 1
ATOM 3122 C CA . LYS A 1 388 ? 1.832 -27.734 5.891 1.00 88.50 388 LYS A CA 1
ATOM 3123 C C . LYS A 1 388 ? 1.338 -26.820 7.025 1.00 88.50 388 LYS A C 1
ATOM 3125 O O . LYS A 1 388 ? 1.969 -26.734 8.072 1.00 88.50 388 LYS A O 1
ATOM 3130 N N . GLY A 1 389 ? 0.185 -26.181 6.819 1.00 84.31 389 GLY A N 1
ATOM 3131 C CA . GLY A 1 389 ? -0.493 -25.348 7.822 1.00 84.31 389 GLY A CA 1
ATOM 3132 C C . GLY A 1 389 ? -0.083 -23.872 7.844 1.00 84.31 389 GLY A C 1
ATOM 3133 O O . GLY A 1 389 ? -0.786 -23.077 8.467 1.00 84.31 389 GLY A O 1
ATOM 3134 N N . GLN A 1 390 ? 0.986 -23.491 7.138 1.00 85.00 390 GLN A N 1
ATOM 3135 C CA . GLN A 1 390 ? 1.421 -22.096 7.045 1.00 85.00 390 GLN A CA 1
ATOM 3136 C C . GLN A 1 390 ? 0.356 -21.208 6.392 1.00 85.00 390 GLN A C 1
ATOM 3138 O O . GLN A 1 390 ? -0.358 -21.626 5.475 1.00 85.00 390 GLN A O 1
ATOM 3143 N N . LYS A 1 391 ? 0.250 -19.970 6.880 1.00 86.75 391 LYS A N 1
ATOM 3144 C CA . LYS A 1 391 ? -0.690 -18.963 6.378 1.00 86.75 391 LYS A CA 1
ATOM 3145 C C . LYS A 1 391 ? 0.032 -17.967 5.465 1.00 86.75 391 LYS A C 1
ATOM 3147 O O . LYS A 1 391 ? 1.188 -17.651 5.743 1.00 86.75 391 LYS A O 1
ATOM 3152 N N . PRO A 1 392 ? -0.621 -17.492 4.391 1.00 89.81 392 PRO A N 1
ATOM 3153 C CA . PRO A 1 392 ? -0.039 -16.479 3.522 1.00 89.81 392 PRO A CA 1
ATOM 3154 C C . PRO A 1 392 ? 0.048 -15.124 4.230 1.00 89.81 392 PRO A C 1
ATOM 3156 O O . PRO A 1 392 ? -0.782 -14.807 5.082 1.00 89.81 392 PRO A O 1
ATOM 3159 N N . ILE A 1 393 ? 1.018 -14.329 3.801 1.00 89.81 393 ILE A N 1
ATOM 3160 C CA . ILE A 1 393 ? 1.112 -12.889 4.022 1.00 89.81 393 ILE A CA 1
ATOM 3161 C C . ILE A 1 393 ? 0.441 -12.215 2.819 1.00 89.81 393 ILE A C 1
ATOM 3163 O O . ILE A 1 393 ? 0.706 -12.573 1.668 1.00 89.81 393 ILE A O 1
ATOM 3167 N N . TYR A 1 394 ? -0.459 -11.275 3.072 1.00 88.25 394 TYR A N 1
ATOM 3168 C CA . TYR A 1 394 ? -1.177 -10.545 2.033 1.00 88.25 394 TYR A CA 1
ATOM 3169 C C . TYR A 1 394 ? -0.500 -9.214 1.716 1.00 88.25 394 TYR A C 1
ATOM 3171 O O . TYR A 1 394 ? -0.161 -8.461 2.625 1.00 88.25 394 TYR A O 1
ATOM 3179 N N . ILE A 1 395 ? -0.342 -8.924 0.425 1.00 85.44 395 ILE A N 1
ATOM 3180 C CA . ILE A 1 395 ? 0.195 -7.656 -0.085 1.00 85.44 395 ILE A CA 1
ATOM 3181 C C . ILE A 1 395 ? -0.745 -7.057 -1.136 1.00 85.44 395 ILE A C 1
ATOM 3183 O O . ILE A 1 395 ? -1.373 -7.791 -1.907 1.00 85.44 395 ILE A O 1
ATOM 3187 N N . TYR A 1 396 ? -0.808 -5.731 -1.205 1.00 77.75 396 TYR A N 1
ATOM 3188 C CA . TYR A 1 396 ? -1.474 -4.983 -2.267 1.00 77.75 396 TYR A CA 1
ATOM 3189 C C . TYR A 1 396 ? -0.627 -5.045 -3.529 1.00 77.75 396 TYR A C 1
ATOM 3191 O O . TYR A 1 396 ? 0.476 -4.503 -3.585 1.00 77.75 396 TYR A O 1
ATOM 3199 N N . SER A 1 397 ? -1.112 -5.714 -4.567 1.00 70.75 397 SER A N 1
ATOM 3200 C CA . SER A 1 397 ? -0.396 -5.716 -5.842 1.00 70.75 397 SER A CA 1
ATOM 3201 C C . SER A 1 397 ? -1.319 -5.941 -7.025 1.00 70.75 397 SER A C 1
ATOM 3203 O O . SER A 1 397 ? -2.403 -6.519 -6.928 1.00 70.75 397 SER A O 1
ATOM 3205 N N . ALA A 1 398 ? -0.861 -5.461 -8.176 1.00 61.72 398 ALA A N 1
ATOM 3206 C CA . ALA A 1 398 ? -1.470 -5.758 -9.456 1.00 61.72 398 ALA A CA 1
ATOM 3207 C C . ALA A 1 398 ? -1.291 -7.246 -9.788 1.00 61.72 398 ALA A C 1
ATOM 3209 O O . ALA A 1 398 ? -0.194 -7.788 -9.685 1.00 61.72 398 ALA A O 1
ATOM 3210 N N . SER A 1 399 ? -2.326 -7.901 -10.288 1.00 59.88 399 SER A N 1
ATOM 3211 C CA . SER A 1 399 ? -2.243 -9.220 -10.916 1.00 59.88 399 SER A CA 1
ATOM 3212 C C . SER A 1 399 ? -2.756 -9.125 -12.344 1.00 59.88 399 SER A C 1
ATOM 3214 O O . SER A 1 399 ? -3.727 -8.421 -12.610 1.00 59.88 399 SER A O 1
ATOM 3216 N N . VAL A 1 400 ? -2.093 -9.801 -13.279 1.00 61.19 400 VAL A N 1
ATOM 3217 C CA . VAL A 1 400 ? -2.623 -9.941 -14.636 1.00 61.19 400 VAL A CA 1
ATOM 3218 C C . VAL A 1 400 ? -3.597 -11.111 -14.627 1.00 61.19 400 VAL A C 1
ATOM 3220 O O . VAL A 1 400 ? -3.273 -12.204 -14.160 1.00 61.19 400 VAL A O 1
ATOM 3223 N N . LYS A 1 401 ? -4.812 -10.878 -15.108 1.00 66.31 401 LYS A N 1
ATOM 3224 C CA . LYS A 1 401 ? -5.818 -11.909 -15.336 1.00 66.31 401 LYS A CA 1
ATOM 3225 C C . LYS A 1 401 ? -6.048 -12.039 -16.832 1.00 66.31 401 LYS A C 1
ATOM 3227 O O . LYS A 1 401 ? -6.385 -11.062 -17.496 1.00 66.31 401 LYS A O 1
ATOM 3232 N N . ALA A 1 402 ? -5.868 -13.247 -17.349 1.00 70.56 402 ALA A N 1
ATOM 3233 C CA . ALA A 1 402 ? -6.211 -13.586 -18.720 1.00 70.56 402 ALA A CA 1
ATOM 3234 C C . ALA A 1 402 ? -7.648 -14.113 -18.786 1.00 70.56 402 ALA A C 1
ATOM 3236 O O . ALA A 1 402 ? -8.037 -14.962 -17.980 1.00 70.56 402 ALA A O 1
ATOM 3237 N N . TYR A 1 403 ? -8.409 -13.627 -19.759 1.00 81.31 403 TYR A N 1
ATOM 3238 C CA . TYR A 1 403 ? -9.797 -13.994 -20.010 1.00 81.31 403 TYR A CA 1
ATOM 3239 C C . TYR A 1 403 ? -9.990 -14.417 -21.459 1.00 81.31 403 TYR A C 1
ATOM 3241 O O . TYR A 1 403 ? -9.339 -13.870 -22.340 1.00 81.31 403 TYR A O 1
ATOM 3249 N N . PHE A 1 404 ? -10.931 -15.313 -21.715 1.00 82.62 404 PHE A N 1
ATOM 3250 C CA . PHE A 1 404 ? -11.464 -15.573 -23.050 1.00 82.62 404 PHE A CA 1
ATOM 3251 C C . PHE A 1 404 ? -12.984 -15.415 -23.026 1.00 82.62 404 PHE A C 1
ATOM 3253 O O . PHE A 1 404 ? -13.606 -15.475 -21.959 1.00 82.62 404 PHE A O 1
ATOM 3260 N N . GLU A 1 405 ? -13.582 -15.181 -24.189 1.00 85.50 405 GLU A N 1
ATOM 3261 C CA . GLU A 1 405 ? -15.036 -15.151 -24.311 1.00 85.50 405 GLU A CA 1
ATOM 3262 C C . GLU A 1 405 ? -15.597 -16.538 -24.595 1.00 85.50 405 GLU A C 1
ATOM 3264 O O . GLU A 1 405 ? -15.095 -17.278 -25.443 1.00 85.50 405 GLU A O 1
ATOM 3269 N N . LYS A 1 406 ? -16.674 -16.869 -23.888 1.00 82.38 406 LYS A N 1
ATOM 3270 C CA . LYS A 1 406 ? -17.466 -18.073 -24.097 1.00 82.38 406 LYS A CA 1
ATOM 3271 C C . LYS A 1 406 ? -18.933 -17.742 -23.886 1.00 82.38 406 LYS A C 1
ATOM 3273 O O . LYS A 1 406 ? -19.306 -17.275 -22.813 1.00 82.38 406 LYS A O 1
ATOM 3278 N N . ASP A 1 407 ? -19.757 -17.982 -24.903 1.00 84.06 407 ASP A N 1
ATOM 3279 C CA . ASP A 1 407 ? -21.209 -17.761 -24.853 1.00 84.06 407 ASP A CA 1
ATOM 3280 C C . ASP A 1 407 ? -21.592 -16.339 -24.380 1.00 84.06 407 ASP A C 1
ATOM 3282 O O . ASP A 1 407 ? -22.512 -16.158 -23.581 1.00 84.06 407 ASP A O 1
ATOM 3286 N N . GLY A 1 408 ? -20.834 -15.324 -24.819 1.00 77.94 408 GLY A N 1
ATOM 3287 C CA . GLY A 1 408 ? -21.020 -13.922 -24.414 1.00 77.94 408 GLY A CA 1
ATOM 3288 C C . GLY A 1 408 ? -20.597 -13.603 -22.973 1.00 77.94 408 GLY A C 1
ATOM 3289 O O . GLY A 1 408 ? -20.910 -12.531 -22.463 1.00 77.94 408 GLY A O 1
ATOM 3290 N N . LYS A 1 409 ? -19.906 -14.522 -22.287 1.00 80.88 409 LYS A N 1
ATOM 3291 C CA . LYS A 1 409 ? -19.378 -14.329 -20.930 1.00 80.88 409 LYS A CA 1
ATOM 3292 C C . LYS A 1 409 ? -17.858 -14.361 -20.927 1.00 80.88 409 LYS A C 1
ATOM 3294 O O . LYS A 1 409 ? -17.232 -15.170 -21.610 1.00 80.88 409 LYS A O 1
ATOM 3299 N N . ARG A 1 410 ? -17.261 -13.519 -20.084 1.00 83.25 410 ARG A N 1
ATOM 3300 C CA . ARG A 1 410 ? -15.817 -13.525 -19.835 1.00 83.25 410 ARG A CA 1
ATOM 3301 C C . ARG A 1 410 ? -15.473 -14.635 -18.846 1.00 83.25 410 ARG A C 1
ATOM 3303 O O . ARG A 1 410 ? -15.946 -14.624 -17.711 1.00 83.25 410 ARG A O 1
ATOM 3310 N N . VAL A 1 411 ? -14.634 -15.572 -19.271 1.00 85.62 411 VAL A N 1
ATOM 3311 C CA . VAL A 1 411 ? -14.157 -16.698 -18.459 1.00 85.62 411 VAL A CA 1
ATOM 3312 C C . VAL A 1 411 ? -12.662 -16.537 -18.218 1.00 85.62 411 VAL A C 1
ATOM 3314 O O . VAL A 1 411 ? -11.914 -16.186 -19.127 1.00 85.62 411 VAL A O 1
ATOM 3317 N N . LEU A 1 412 ? -12.209 -16.773 -16.986 1.00 80.06 412 LEU A N 1
ATOM 3318 C CA . LEU A 1 412 ? -10.785 -16.764 -16.656 1.00 80.06 412 LEU A CA 1
ATOM 3319 C C . LEU A 1 412 ? -10.079 -17.922 -17.366 1.00 80.06 412 LEU A C 1
ATOM 3321 O O . LEU A 1 412 ? -10.480 -19.074 -17.232 1.00 80.06 412 LEU A O 1
ATOM 3325 N N . ALA A 1 413 ? -8.974 -17.639 -18.053 1.00 78.69 413 ALA A N 1
ATOM 3326 C CA . ALA A 1 413 ? -8.221 -18.643 -18.807 1.00 78.69 413 ALA A CA 1
ATOM 3327 C C . ALA A 1 413 ? -7.700 -19.791 -17.923 1.00 78.69 413 ALA A C 1
ATOM 3329 O O . ALA A 1 413 ? -7.627 -20.931 -18.367 1.00 78.69 413 ALA A O 1
ATOM 3330 N N . LYS A 1 414 ? -7.386 -19.515 -16.650 1.00 76.31 414 LYS A N 1
ATOM 3331 C CA . LYS A 1 414 ? -7.001 -20.547 -15.668 1.00 76.31 414 LYS A CA 1
ATOM 3332 C C . LYS A 1 414 ? -8.136 -21.511 -15.294 1.00 76.31 414 LYS A C 1
ATOM 3334 O O . LYS A 1 414 ? -7.861 -22.602 -14.812 1.00 76.31 414 LYS A O 1
ATOM 3339 N N . ASP A 1 415 ? -9.384 -21.102 -15.504 1.00 83.94 415 ASP A N 1
ATOM 3340 C CA . ASP A 1 415 ? -10.583 -21.874 -15.178 1.00 83.94 415 ASP A CA 1
ATOM 3341 C C . ASP A 1 415 ? -11.176 -22.524 -16.456 1.00 83.94 415 ASP A C 1
ATOM 3343 O O . ASP A 1 415 ? -12.277 -23.072 -16.425 1.00 83.94 415 ASP A O 1
ATOM 3347 N N . ALA A 1 416 ? -10.448 -22.471 -17.583 1.00 82.25 416 ALA A N 1
ATOM 3348 C CA . ALA A 1 416 ? -10.823 -23.087 -18.854 1.00 82.25 416 ALA A CA 1
ATOM 3349 C C . ALA A 1 416 ? -10.913 -24.617 -18.738 1.00 82.25 416 ALA A C 1
ATOM 3351 O O . ALA A 1 416 ? -10.060 -25.256 -18.114 1.00 82.25 416 ALA A O 1
ATOM 3352 N N . ALA A 1 417 ? -11.906 -25.220 -19.392 1.00 85.75 417 ALA A N 1
ATOM 3353 C CA . ALA A 1 417 ? -12.004 -26.671 -19.524 1.00 85.75 417 ALA A CA 1
ATOM 3354 C C . ALA A 1 417 ? -10.873 -27.217 -20.411 1.00 85.75 417 ALA A C 1
ATOM 3356 O O . ALA A 1 417 ? -10.361 -26.506 -21.270 1.00 85.75 417 ALA A O 1
ATOM 3357 N N . THR A 1 418 ? -10.524 -28.501 -20.291 1.00 80.69 418 THR A N 1
ATOM 3358 C CA . THR A 1 418 ? -9.409 -29.120 -21.040 1.00 80.69 418 THR A CA 1
ATOM 3359 C C . THR A 1 418 ? -9.456 -28.843 -22.552 1.00 80.69 418 THR A C 1
ATOM 3361 O O . THR A 1 418 ? -8.436 -28.536 -23.158 1.00 80.69 418 THR A O 1
ATOM 3364 N N . ALA A 1 419 ? -10.639 -28.875 -23.175 1.00 80.81 419 ALA A N 1
ATOM 3365 C CA . ALA A 1 419 ? -10.791 -28.566 -24.601 1.00 80.81 419 ALA A CA 1
ATOM 3366 C C . ALA A 1 419 ? -10.486 -27.094 -24.944 1.00 80.81 419 ALA A C 1
ATOM 3368 O O . ALA A 1 419 ? -9.902 -26.807 -25.985 1.00 80.81 419 ALA A O 1
ATOM 3369 N N . GLU A 1 420 ? -10.858 -26.164 -24.068 1.00 84.50 420 GLU A N 1
ATOM 3370 C CA . GLU A 1 420 ? -10.595 -24.728 -24.218 1.00 84.50 420 GLU A CA 1
ATOM 3371 C C . GLU A 1 420 ? -9.126 -24.425 -23.942 1.00 84.50 420 GLU A C 1
ATOM 3373 O O . GLU A 1 420 ? -8.501 -23.680 -24.689 1.00 84.50 420 GLU A O 1
ATOM 3378 N N . GLN A 1 421 ? -8.547 -25.080 -22.933 1.00 76.62 421 GLN A N 1
ATOM 3379 C CA . GLN A 1 421 ? -7.120 -25.029 -22.644 1.00 76.62 421 GLN A CA 1
ATOM 3380 C C . GLN A 1 421 ? -6.303 -25.395 -23.888 1.00 76.62 421 GLN A C 1
ATOM 3382 O O . GLN A 1 421 ? -5.436 -24.632 -24.303 1.00 76.62 421 GLN A O 1
ATOM 3387 N N . LEU A 1 422 ? -6.650 -26.498 -24.556 1.00 76.56 422 LEU A N 1
ATOM 3388 C CA . LEU A 1 422 ? -6.022 -26.924 -25.811 1.00 76.56 422 LEU A CA 1
ATOM 3389 C C . LEU A 1 422 ? -6.143 -25.878 -26.933 1.00 76.56 422 LEU A C 1
ATOM 3391 O O . LEU A 1 422 ? -5.212 -25.687 -27.723 1.00 76.56 422 LEU A O 1
ATOM 3395 N N . GLN A 1 423 ? -7.273 -25.176 -27.021 1.00 78.06 423 GLN A N 1
ATOM 3396 C CA . GLN A 1 423 ? -7.464 -24.112 -28.009 1.00 78.06 423 GLN A CA 1
ATOM 3397 C C . GLN A 1 423 ? -6.670 -22.844 -27.673 1.00 78.06 423 GLN A C 1
ATOM 3399 O O . GLN A 1 423 ? -6.131 -22.221 -28.586 1.00 78.06 423 GLN A O 1
ATOM 3404 N N . ILE A 1 424 ? -6.540 -22.499 -26.391 1.00 74.50 424 ILE A N 1
ATOM 3405 C CA . ILE A 1 424 ? -5.691 -21.398 -25.912 1.00 74.50 424 ILE A CA 1
ATOM 3406 C C . ILE A 1 424 ? -4.223 -21.711 -26.222 1.00 74.50 424 ILE A C 1
ATOM 3408 O O . ILE A 1 424 ? -3.539 -20.910 -26.854 1.00 74.50 424 ILE A O 1
ATOM 3412 N N . VAL A 1 425 ? -3.759 -22.912 -25.861 1.00 67.62 425 VAL A N 1
ATOM 3413 C CA . VAL A 1 425 ? -2.392 -23.402 -26.115 1.00 67.62 425 VAL A CA 1
ATOM 3414 C C . VAL A 1 425 ? -2.044 -23.401 -27.604 1.00 67.62 425 VAL A C 1
ATOM 3416 O O . VAL A 1 425 ? -0.948 -22.996 -27.989 1.00 67.62 425 VAL A O 1
ATOM 3419 N N . SER A 1 426 ? -2.980 -23.824 -28.458 1.00 68.62 426 SER A N 1
ATOM 3420 C CA . SER A 1 426 ? -2.777 -23.855 -29.912 1.00 68.62 426 SER A CA 1
ATOM 3421 C C . SER A 1 426 ? -2.956 -22.499 -30.606 1.00 68.62 426 SER A C 1
ATOM 3423 O O . SER A 1 426 ? -2.751 -22.426 -31.820 1.00 68.62 426 SER A O 1
ATOM 3425 N N . GLY A 1 427 ? -3.320 -21.443 -29.867 1.00 68.62 427 GLY A N 1
ATOM 3426 C CA . GLY A 1 427 ? -3.543 -20.091 -30.390 1.00 68.62 427 GLY A CA 1
ATOM 3427 C C . GLY A 1 427 ? -4.866 -19.905 -31.142 1.00 68.62 427 GLY A C 1
ATOM 3428 O O . GLY A 1 427 ? -5.057 -18.884 -31.794 1.00 68.62 427 GLY A O 1
ATOM 3429 N N . LYS A 1 428 ? -5.779 -20.882 -31.077 1.00 76.00 428 LYS A N 1
ATOM 3430 C CA . LYS A 1 428 ? -7.094 -20.840 -31.741 1.00 76.00 428 LYS A CA 1
ATOM 3431 C C . LYS A 1 428 ? -8.144 -20.068 -30.945 1.00 76.00 428 LYS A C 1
ATOM 3433 O O . LYS A 1 428 ? -9.084 -19.555 -31.541 1.00 76.00 428 LYS A O 1
ATOM 3438 N N . LEU A 1 429 ? -7.992 -20.003 -29.623 1.00 78.62 429 LEU A N 1
ATOM 3439 C CA . LEU A 1 429 ? -8.864 -19.243 -28.731 1.00 78.62 429 LEU A CA 1
ATOM 3440 C C . LEU A 1 429 ? -8.068 -18.068 -28.144 1.00 78.62 429 LEU A C 1
ATOM 3442 O O . LEU A 1 429 ? -7.187 -18.299 -27.311 1.00 78.62 429 LEU A O 1
ATOM 3446 N N . PRO A 1 430 ? -8.314 -16.825 -28.598 1.00 74.38 430 PRO A N 1
ATOM 3447 C CA . PRO A 1 430 ? -7.572 -15.666 -28.120 1.00 74.38 430 PRO A CA 1
ATOM 3448 C C . PRO A 1 430 ? -7.908 -15.353 -26.659 1.00 74.38 430 PRO A C 1
ATOM 3450 O O . PRO A 1 430 ? -9.041 -15.529 -26.208 1.00 74.38 430 PRO A O 1
ATOM 3453 N N . ILE A 1 431 ? -6.910 -14.847 -25.931 1.00 69.88 431 ILE A N 1
ATOM 3454 C CA . ILE A 1 431 ? -7.057 -14.392 -24.547 1.00 69.88 431 ILE A CA 1
ATOM 3455 C C . ILE A 1 431 ? -6.807 -12.885 -24.448 1.00 69.88 431 ILE A C 1
ATOM 3457 O O . ILE A 1 431 ? -5.830 -12.366 -24.984 1.00 69.88 431 ILE A O 1
ATOM 3461 N N . ASN A 1 432 ? -7.672 -12.186 -23.720 1.00 65.44 432 ASN A N 1
ATOM 3462 C CA . ASN A 1 432 ? -7.519 -10.787 -23.345 1.00 65.44 432 ASN A CA 1
ATOM 3463 C C . ASN A 1 432 ? -6.940 -10.697 -21.925 1.00 65.44 432 ASN A C 1
ATOM 3465 O O . ASN A 1 432 ? -7.464 -11.310 -20.991 1.00 65.44 432 ASN A O 1
ATOM 3469 N N . ARG A 1 433 ? -5.858 -9.936 -21.749 1.00 57.84 433 ARG A N 1
ATOM 3470 C CA . ARG A 1 433 ? -5.186 -9.744 -20.459 1.00 57.84 433 ARG A CA 1
ATOM 3471 C C . ARG A 1 433 ? -5.615 -8.419 -19.844 1.00 57.84 433 ARG A C 1
ATOM 3473 O O . ARG A 1 433 ? -5.479 -7.372 -20.463 1.00 57.84 433 ARG A O 1
ATOM 3480 N N . GLN A 1 434 ? -6.069 -8.460 -18.598 1.00 53.69 434 GLN A N 1
ATOM 3481 C CA . GLN A 1 434 ? -6.397 -7.268 -17.821 1.00 53.69 434 GLN A CA 1
ATOM 3482 C C . GLN A 1 434 ? -5.621 -7.237 -16.514 1.00 53.69 434 GLN A C 1
ATOM 3484 O O . GLN A 1 434 ? -5.448 -8.260 -15.851 1.00 53.69 434 GLN A O 1
ATOM 3489 N N . ILE A 1 435 ? -5.174 -6.046 -16.129 1.00 51.50 435 ILE A N 1
ATOM 3490 C CA . ILE A 1 435 ? -4.543 -5.813 -14.835 1.00 51.50 435 ILE A CA 1
ATOM 3491 C C . ILE A 1 435 ? -5.649 -5.585 -13.801 1.00 51.50 435 ILE A C 1
ATOM 3493 O O . ILE A 1 435 ? -6.515 -4.739 -13.990 1.00 51.50 435 ILE A O 1
ATOM 3497 N N . GLN A 1 436 ? -5.617 -6.338 -12.707 1.00 57.25 436 GLN A N 1
ATOM 3498 C CA . GLN A 1 436 ? -6.508 -6.173 -11.561 1.00 57.25 436 GLN A CA 1
ATOM 3499 C C . GLN A 1 436 ? -5.695 -5.936 -10.296 1.00 57.25 436 GLN A C 1
ATOM 3501 O O . GLN A 1 436 ? -4.781 -6.705 -9.996 1.00 57.25 436 GLN A O 1
ATOM 3506 N N . TYR A 1 437 ? -6.050 -4.908 -9.533 1.00 59.72 437 TYR A N 1
ATOM 3507 C CA . TYR A 1 437 ? -5.428 -4.606 -8.247 1.00 59.72 437 TYR A CA 1
ATOM 3508 C C . TYR A 1 437 ? -6.200 -5.279 -7.111 1.00 59.72 437 TYR A C 1
ATOM 3510 O O . TYR A 1 437 ? -7.428 -5.244 -7.082 1.00 59.72 437 TYR A O 1
ATOM 3518 N N . GLY A 1 438 ? -5.488 -5.908 -6.177 1.00 70.62 438 GLY A N 1
ATOM 3519 C CA . GLY A 1 438 ? -6.105 -6.565 -5.028 1.00 70.62 438 GLY A CA 1
ATOM 3520 C C . GLY A 1 438 ? -5.085 -7.175 -4.070 1.00 70.62 438 GLY A C 1
ATOM 3521 O O . GLY A 1 438 ? -3.890 -6.884 -4.146 1.00 70.62 438 GLY A O 1
ATOM 3522 N N . LEU A 1 439 ? -5.569 -8.033 -3.167 1.00 80.06 439 LEU A N 1
ATOM 3523 C CA . LEU A 1 439 ? -4.717 -8.789 -2.250 1.00 80.06 439 LEU A CA 1
ATOM 3524 C C . LEU A 1 439 ? -4.116 -10.010 -2.951 1.00 80.06 439 LEU A C 1
ATOM 3526 O O . LEU A 1 439 ? -4.835 -10.940 -3.324 1.00 80.06 439 LEU A O 1
ATOM 3530 N N . ASN A 1 440 ? -2.790 -10.043 -3.053 1.00 79.88 440 ASN A N 1
ATOM 3531 C CA . ASN A 1 440 ? -2.047 -11.224 -3.479 1.00 79.88 440 ASN A CA 1
ATOM 3532 C C . ASN A 1 440 ? -1.396 -11.923 -2.286 1.00 79.88 440 ASN A C 1
ATOM 3534 O O . ASN A 1 440 ? -1.092 -11.311 -1.264 1.00 79.88 440 ASN A O 1
ATOM 3538 N N . ARG A 1 441 ? -1.207 -13.238 -2.430 1.00 87.12 441 ARG A N 1
ATOM 3539 C CA . ARG A 1 441 ? -0.652 -14.117 -1.398 1.00 87.12 441 ARG A CA 1
ATOM 3540 C C . ARG A 1 441 ? 0.832 -14.342 -1.641 1.00 87.12 441 ARG A C 1
ATOM 3542 O O . ARG A 1 441 ? 1.205 -14.909 -2.668 1.00 87.12 441 ARG A O 1
ATOM 3549 N N . VAL A 1 442 ? 1.639 -13.989 -0.655 1.00 90.50 442 VAL A N 1
ATOM 3550 C CA . VAL A 1 442 ? 3.066 -14.300 -0.588 1.00 90.50 442 VAL A CA 1
ATOM 3551 C C . VAL A 1 442 ? 3.371 -15.042 0.709 1.00 90.50 442 VAL A C 1
ATOM 3553 O O . VAL A 1 442 ? 2.543 -15.116 1.615 1.00 90.50 442 VAL A O 1
ATOM 3556 N N . PHE A 1 443 ? 4.542 -15.649 0.782 1.00 92.12 443 PHE A N 1
ATOM 3557 C CA . PHE A 1 443 ? 5.012 -16.401 1.934 1.00 92.12 443 PHE A CA 1
ATOM 3558 C C . PHE A 1 443 ? 6.459 -16.020 2.196 1.00 92.12 443 PHE A C 1
ATOM 3560 O O . PHE A 1 443 ? 7.230 -15.828 1.255 1.00 92.12 443 PHE A O 1
ATOM 3567 N N . ASP A 1 444 ? 6.825 -15.927 3.466 1.00 93.12 444 ASP A N 1
ATOM 3568 C CA . ASP A 1 444 ? 8.219 -15.776 3.846 1.00 93.12 444 ASP A CA 1
ATOM 3569 C C . ASP A 1 444 ? 9.013 -17.052 3.531 1.00 93.12 444 ASP A C 1
ATOM 3571 O O . ASP A 1 444 ? 8.489 -18.165 3.611 1.00 93.12 444 ASP A O 1
ATOM 3575 N N . ILE A 1 445 ? 10.287 -16.895 3.176 1.00 91.12 445 ILE A N 1
ATOM 3576 C CA . ILE A 1 445 ? 11.208 -17.981 2.837 1.00 91.12 445 ILE A CA 1
ATOM 3577 C C . ILE A 1 445 ? 11.254 -19.071 3.917 1.00 91.12 445 ILE A C 1
ATOM 3579 O O . ILE A 1 445 ? 11.356 -20.257 3.596 1.00 91.12 445 ILE A O 1
ATOM 3583 N N . GLU A 1 446 ? 11.116 -18.711 5.194 1.00 90.12 446 GLU A N 1
ATOM 3584 C CA . GLU A 1 446 ? 11.105 -19.663 6.305 1.00 90.12 446 GLU A CA 1
ATOM 3585 C C . GLU A 1 446 ? 9.833 -20.521 6.350 1.00 90.12 446 GLU A C 1
ATOM 3587 O O . GLU A 1 446 ? 9.818 -21.589 6.975 1.00 90.12 446 GLU A O 1
ATOM 3592 N N . GLN A 1 447 ? 8.771 -20.116 5.652 1.00 91.69 447 GLN A N 1
ATOM 3593 C CA . GLN A 1 447 ? 7.524 -20.871 5.538 1.00 91.69 447 GLN A CA 1
ATOM 3594 C C . GLN A 1 447 ? 7.601 -21.993 4.495 1.00 91.69 447 GLN A C 1
ATOM 3596 O O . GLN A 1 447 ? 6.681 -22.808 4.429 1.00 91.69 447 GLN A O 1
ATOM 3601 N N . PHE A 1 448 ? 8.679 -22.088 3.715 1.00 93.31 448 PHE A N 1
ATOM 3602 C CA . PHE A 1 448 ? 8.879 -23.134 2.711 1.00 93.31 448 PHE A CA 1
ATOM 3603 C C . PHE A 1 448 ? 9.742 -24.289 3.224 1.00 93.31 448 PHE A C 1
ATOM 3605 O O . PHE A 1 448 ? 10.620 -24.118 4.074 1.00 93.31 448 PHE A O 1
ATOM 3612 N N . ASP A 1 449 ? 9.494 -25.484 2.693 1.00 92.25 449 ASP A N 1
ATOM 3613 C CA . ASP A 1 449 ? 10.347 -26.654 2.885 1.00 92.25 449 ASP A CA 1
ATOM 3614 C C . ASP A 1 449 ? 11.494 -26.621 1.864 1.00 92.25 449 ASP A C 1
ATOM 3616 O O . ASP A 1 449 ? 11.289 -26.879 0.676 1.00 92.25 449 ASP A O 1
ATOM 3620 N N . ILE A 1 450 ? 12.681 -26.198 2.314 1.00 92.00 450 ILE A N 1
ATOM 3621 C CA . ILE A 1 450 ? 13.827 -25.885 1.449 1.00 92.00 450 ILE A CA 1
ATOM 3622 C C . ILE A 1 450 ? 15.021 -26.758 1.821 1.00 92.00 450 ILE A C 1
ATOM 3624 O O . ILE A 1 450 ? 15.561 -26.674 2.928 1.00 92.00 450 ILE A O 1
ATOM 3628 N N . THR A 1 451 ? 15.507 -27.526 0.850 1.00 91.12 451 THR A N 1
ATOM 3629 C CA . THR A 1 451 ? 16.769 -28.269 0.965 1.00 91.12 451 THR A CA 1
ATOM 3630 C C . THR A 1 451 ? 17.991 -27.368 0.739 1.00 91.12 451 THR A C 1
ATOM 3632 O O . THR A 1 451 ? 17.906 -26.276 0.173 1.00 91.12 451 THR A O 1
ATOM 3635 N N . LYS A 1 452 ? 19.182 -27.829 1.144 1.00 87.88 452 LYS A N 1
ATOM 3636 C CA . LYS A 1 452 ? 20.432 -27.068 0.957 1.00 87.88 452 LYS A CA 1
ATOM 3637 C C . LYS A 1 452 ? 20.719 -26.743 -0.518 1.00 87.88 452 LYS A C 1
ATOM 3639 O O . LYS A 1 452 ? 21.166 -25.639 -0.806 1.00 87.88 452 LYS A O 1
ATOM 3644 N N . SER A 1 453 ? 20.456 -27.675 -1.437 1.00 87.25 453 SER A N 1
ATOM 3645 C CA . SER A 1 453 ? 20.647 -27.462 -2.880 1.00 87.25 453 SER A CA 1
ATOM 3646 C C . SER A 1 453 ? 19.654 -26.444 -3.441 1.00 87.25 453 SER A C 1
ATOM 3648 O O . SER A 1 453 ? 20.054 -25.534 -4.161 1.00 87.25 453 SER A O 1
ATOM 3650 N N . GLN A 1 454 ? 18.381 -26.531 -3.050 1.00 91.06 454 GLN A N 1
ATOM 3651 C CA . GLN A 1 454 ? 17.351 -25.570 -3.453 1.00 91.06 454 GLN A CA 1
ATOM 3652 C C . GLN A 1 454 ? 17.644 -24.150 -2.960 1.00 91.06 454 GLN A C 1
ATOM 3654 O O . GLN A 1 454 ? 17.374 -23.190 -3.672 1.00 91.06 454 GLN A O 1
ATOM 3659 N N . ARG A 1 455 ? 18.258 -23.994 -1.779 1.00 88.69 455 ARG A N 1
ATOM 3660 C CA . ARG A 1 455 ? 18.699 -22.677 -1.295 1.00 88.69 455 ARG A CA 1
ATOM 3661 C C . ARG A 1 455 ? 19.694 -22.017 -2.251 1.00 88.69 455 ARG A C 1
ATOM 3663 O O . ARG A 1 455 ? 19.579 -20.820 -2.482 1.00 88.69 455 ARG A O 1
ATOM 3670 N N . GLN A 1 456 ? 20.632 -22.783 -2.812 1.00 85.19 456 GLN A N 1
ATOM 3671 C CA . GLN A 1 456 ? 21.569 -22.252 -3.802 1.00 85.19 456 GLN A CA 1
ATOM 3672 C C . GLN A 1 456 ? 20.839 -21.842 -5.085 1.00 85.19 456 GLN A C 1
ATOM 3674 O O . GLN A 1 456 ? 21.060 -20.744 -5.571 1.00 85.19 456 GLN A O 1
ATOM 3679 N N . MET A 1 457 ? 19.888 -22.653 -5.557 1.00 86.69 457 MET A N 1
ATOM 3680 C CA . MET A 1 457 ? 19.077 -22.315 -6.735 1.00 86.69 457 MET A CA 1
ATOM 3681 C C . MET A 1 457 ? 18.295 -21.004 -6.560 1.00 86.69 457 MET A C 1
ATOM 3683 O O . MET A 1 457 ? 18.182 -20.235 -7.509 1.00 86.69 457 MET A O 1
ATOM 3687 N N . ILE A 1 458 ? 17.776 -20.727 -5.357 1.00 84.88 458 ILE A N 1
ATOM 3688 C CA . ILE A 1 458 ? 17.117 -19.445 -5.052 1.00 84.88 458 ILE A CA 1
ATOM 3689 C C . ILE A 1 458 ? 18.118 -18.289 -5.131 1.00 84.88 458 ILE A C 1
ATOM 3691 O O . ILE A 1 458 ? 17.805 -17.261 -5.721 1.00 84.88 458 ILE A O 1
ATOM 3695 N N . LEU A 1 459 ? 19.318 -18.447 -4.565 1.00 82.12 459 LEU A N 1
ATOM 3696 C CA . LEU A 1 459 ? 20.356 -17.413 -4.640 1.00 82.12 459 LEU A CA 1
ATOM 3697 C C . LEU A 1 459 ? 20.782 -17.148 -6.088 1.00 82.12 459 LEU A C 1
ATOM 3699 O O . LEU A 1 459 ? 20.946 -15.994 -6.468 1.00 82.12 459 LEU A O 1
ATOM 3703 N N . ASP A 1 460 ? 20.915 -18.196 -6.897 1.00 79.19 460 ASP A N 1
ATOM 3704 C CA . ASP A 1 460 ? 21.265 -18.080 -8.313 1.00 79.19 460 ASP A CA 1
ATOM 3705 C C . ASP A 1 460 ? 20.134 -17.403 -9.112 1.00 79.19 460 ASP A C 1
ATOM 3707 O O . ASP A 1 460 ? 20.399 -16.611 -10.013 1.00 79.19 460 ASP A O 1
ATOM 3711 N N . MET A 1 461 ? 18.869 -17.677 -8.765 1.00 76.62 461 MET A N 1
ATOM 3712 C CA . MET A 1 461 ? 17.694 -17.003 -9.334 1.00 76.62 461 MET A CA 1
ATOM 3713 C C . MET A 1 461 ? 17.687 -15.506 -9.000 1.00 76.62 461 MET A C 1
ATOM 3715 O O . MET A 1 461 ? 17.419 -14.693 -9.875 1.00 76.62 461 MET A O 1
ATOM 3719 N N . GLU A 1 462 ? 18.017 -15.131 -7.764 1.00 73.06 462 GLU A N 1
ATOM 3720 C CA . GLU A 1 462 ? 18.103 -13.723 -7.348 1.00 73.06 462 GLU A CA 1
ATOM 3721 C C . GLU A 1 462 ? 19.299 -12.981 -7.958 1.00 73.06 462 GLU A C 1
ATOM 3723 O O . GLU A 1 462 ? 19.256 -11.763 -8.098 1.00 73.06 462 GLU A O 1
ATOM 3728 N N . GLN A 1 463 ? 20.374 -13.692 -8.307 1.00 66.19 463 GLN A N 1
ATOM 3729 C CA . GLN A 1 463 ? 21.559 -13.110 -8.946 1.00 66.19 463 GLN A CA 1
ATOM 3730 C C . GLN A 1 463 ? 21.411 -12.945 -10.463 1.00 66.19 463 GLN A C 1
ATOM 3732 O O . GLN A 1 463 ? 22.235 -12.272 -11.076 1.00 66.19 463 GLN A O 1
ATOM 3737 N N . LYS A 1 464 ? 20.395 -13.563 -11.078 1.00 54.94 464 LYS A N 1
ATOM 3738 C CA . LYS A 1 464 ? 20.266 -13.656 -12.539 1.00 54.94 464 LYS A CA 1
ATOM 3739 C C . LYS A 1 464 ? 19.752 -12.397 -13.239 1.00 54.94 464 LYS A C 1
ATOM 3741 O O . LYS A 1 464 ? 19.788 -12.371 -14.465 1.00 54.94 464 LYS A O 1
ATOM 3746 N N . THR A 1 465 ? 19.341 -11.367 -12.505 1.00 56.97 465 THR A N 1
ATOM 3747 C CA . THR A 1 465 ? 18.794 -10.140 -13.100 1.00 56.97 465 THR A CA 1
ATOM 3748 C C . THR A 1 465 ? 19.522 -8.923 -12.538 1.00 56.97 465 THR A C 1
ATOM 3750 O O . THR A 1 465 ? 19.068 -8.289 -11.590 1.00 56.97 465 THR A O 1
ATOM 3753 N N . GLU A 1 466 ? 20.701 -8.621 -13.083 1.00 64.75 466 GLU A N 1
ATOM 3754 C CA . GLU A 1 466 ? 21.329 -7.313 -12.878 1.00 64.75 466 GLU A CA 1
ATOM 3755 C C . GLU A 1 466 ? 20.741 -6.360 -13.919 1.00 64.75 466 GLU A C 1
ATOM 3757 O O . GLU A 1 466 ? 20.986 -6.508 -15.116 1.00 64.75 466 GLU A O 1
ATOM 3762 N N . TYR A 1 467 ? 19.895 -5.433 -13.470 1.00 76.44 467 TYR A N 1
ATOM 3763 C CA . TYR A 1 467 ? 19.304 -4.438 -14.356 1.00 76.44 467 TYR A CA 1
ATOM 3764 C C . TYR A 1 467 ? 20.389 -3.469 -14.807 1.00 76.44 467 TYR A C 1
ATOM 3766 O O . TYR A 1 467 ? 21.127 -2.913 -13.992 1.00 76.44 467 TYR A O 1
ATOM 3774 N N . THR A 1 468 ? 20.499 -3.280 -16.117 1.00 83.62 468 THR A N 1
ATOM 3775 C CA . THR A 1 468 ? 21.521 -2.408 -16.694 1.00 83.62 468 THR A CA 1
ATOM 3776 C C . THR A 1 468 ? 20.970 -1.013 -16.951 1.00 83.62 468 THR A C 1
ATOM 3778 O O . THR A 1 468 ? 19.761 -0.805 -17.080 1.00 83.62 468 THR A O 1
ATOM 3781 N N . TYR A 1 469 ? 21.884 -0.053 -17.074 1.00 85.50 469 TYR A N 1
ATOM 3782 C CA . TYR A 1 469 ? 21.560 1.306 -17.493 1.00 85.50 469 TYR A CA 1
ATOM 3783 C C . TYR A 1 469 ? 20.798 1.320 -18.833 1.00 85.50 469 TYR A C 1
ATOM 3785 O O . TYR A 1 469 ? 19.798 2.021 -18.967 1.00 85.50 469 TYR A O 1
ATOM 3793 N N . GLU A 1 470 ? 21.188 0.451 -19.770 1.00 86.81 470 GLU A N 1
ATOM 3794 C CA . GLU A 1 470 ? 20.525 0.301 -21.070 1.00 86.81 470 GLU A CA 1
ATOM 3795 C C . GLU A 1 470 ? 19.067 -0.166 -20.941 1.00 86.81 470 GLU A C 1
ATOM 3797 O O . GLU A 1 470 ? 18.188 0.378 -21.605 1.00 86.81 470 GLU A O 1
ATOM 3802 N N . ASN A 1 471 ? 18.771 -1.116 -20.041 1.00 85.31 471 ASN A N 1
ATOM 3803 C CA . ASN A 1 471 ? 17.391 -1.585 -19.849 1.00 85.31 471 ASN A CA 1
ATOM 3804 C C . ASN A 1 471 ? 16.460 -0.455 -19.387 1.00 85.31 471 ASN A C 1
ATOM 3806 O O . ASN A 1 471 ? 15.294 -0.411 -19.780 1.00 85.31 471 ASN A O 1
ATOM 3810 N N . LEU A 1 472 ? 16.976 0.464 -18.567 1.00 86.00 472 LEU A N 1
ATOM 3811 C CA . LEU A 1 472 ? 16.228 1.633 -18.114 1.00 86.00 472 LEU A CA 1
ATOM 3812 C C . LEU A 1 472 ? 16.014 2.635 -19.259 1.00 86.00 472 LEU A C 1
ATOM 3814 O O . LEU A 1 472 ? 14.900 3.132 -19.423 1.00 86.00 472 LEU A O 1
ATOM 3818 N N . ILE A 1 473 ? 17.031 2.903 -20.083 1.00 88.19 473 ILE A N 1
ATOM 3819 C CA . ILE A 1 473 ? 16.900 3.801 -21.244 1.00 88.19 473 ILE A CA 1
ATOM 3820 C C . ILE A 1 473 ? 15.875 3.265 -22.243 1.00 88.19 473 ILE A C 1
ATOM 3822 O O . ILE A 1 473 ? 15.001 4.006 -22.689 1.00 88.19 473 ILE A O 1
ATOM 3826 N N . GLU A 1 474 ? 15.942 1.981 -22.584 1.00 82.81 474 GLU A N 1
ATOM 3827 C CA . GLU A 1 474 ? 15.001 1.399 -23.539 1.00 82.81 474 GLU A CA 1
ATOM 3828 C C . GLU A 1 474 ? 13.567 1.459 -23.006 1.00 82.81 474 GLU A C 1
ATOM 3830 O O . GLU A 1 474 ? 12.661 1.910 -23.711 1.00 82.81 474 GLU A O 1
ATOM 3835 N N . PHE A 1 475 ? 13.364 1.101 -21.732 1.00 82.69 475 PHE A N 1
ATOM 3836 C CA . PHE A 1 475 ? 12.056 1.225 -21.097 1.00 82.69 475 PHE A CA 1
ATOM 3837 C C . PHE A 1 475 ? 11.530 2.662 -21.185 1.00 82.69 475 PHE A C 1
ATOM 3839 O O . PHE A 1 475 ? 10.408 2.876 -21.644 1.00 82.69 475 PHE A O 1
ATOM 3846 N N . THR A 1 476 ? 12.326 3.651 -20.778 1.00 79.44 476 THR A N 1
ATOM 3847 C CA . THR A 1 476 ? 11.903 5.061 -20.763 1.00 79.44 476 THR A CA 1
ATOM 3848 C C . THR A 1 476 ? 11.618 5.615 -22.155 1.00 79.44 476 THR A C 1
ATOM 3850 O O . THR A 1 476 ? 10.611 6.305 -22.329 1.00 79.44 476 THR A O 1
ATOM 3853 N N . ALA A 1 477 ? 12.401 5.243 -23.168 1.00 72.69 477 ALA A N 1
ATOM 3854 C CA . ALA A 1 477 ? 12.137 5.600 -24.559 1.00 72.69 477 ALA A CA 1
ATOM 3855 C C . ALA A 1 477 ? 10.802 5.022 -25.063 1.00 72.69 477 ALA A C 1
ATOM 3857 O O . ALA A 1 477 ? 10.118 5.643 -25.879 1.00 72.69 477 ALA A O 1
ATOM 3858 N N . MET A 1 478 ? 10.404 3.853 -24.552 1.00 66.81 478 MET A N 1
ATOM 3859 C CA . MET A 1 478 ? 9.122 3.213 -24.855 1.00 66.81 478 MET A CA 1
ATOM 3860 C C . MET A 1 478 ? 7.957 3.730 -23.999 1.00 66.81 478 MET A C 1
ATOM 3862 O O . MET A 1 478 ? 6.798 3.443 -24.323 1.00 66.81 478 MET A O 1
ATOM 3866 N N . THR A 1 479 ? 8.216 4.481 -22.920 1.00 59.66 479 THR A N 1
ATOM 3867 C CA . THR A 1 479 ? 7.136 5.023 -22.084 1.00 59.66 479 THR A CA 1
ATOM 3868 C C . THR A 1 479 ? 6.273 5.997 -22.881 1.00 59.66 479 THR A C 1
ATOM 3870 O O . THR A 1 479 ? 6.759 6.884 -23.580 1.00 59.66 479 THR A O 1
ATOM 3873 N N . ARG A 1 480 ? 4.954 5.830 -22.777 1.00 51.78 480 ARG A N 1
ATOM 3874 C CA . ARG A 1 480 ? 3.982 6.785 -23.311 1.00 51.78 480 ARG A CA 1
ATOM 3875 C C . ARG A 1 480 ? 3.430 7.580 -22.139 1.00 51.78 480 ARG A C 1
ATOM 3877 O O . ARG A 1 480 ? 2.723 7.017 -21.308 1.00 51.78 480 ARG A O 1
ATOM 3884 N N . THR A 1 481 ? 3.773 8.859 -22.054 1.00 48.94 481 THR A N 1
ATOM 3885 C CA . THR A 1 481 ? 3.100 9.808 -21.155 1.00 48.94 481 THR A CA 1
ATOM 3886 C C . THR A 1 481 ? 2.025 10.554 -21.940 1.00 48.94 481 THR A C 1
ATOM 3888 O O . THR A 1 481 ? 2.016 10.508 -23.173 1.00 48.94 481 THR A O 1
ATOM 3891 N N . THR A 1 482 ? 1.073 11.182 -21.248 1.00 41.50 482 THR A N 1
ATOM 3892 C CA . THR A 1 482 ? -0.100 11.831 -21.851 1.00 41.50 482 THR A CA 1
ATOM 3893 C C . THR A 1 482 ? 0.315 12.760 -23.000 1.00 41.50 482 THR A C 1
ATOM 3895 O O . THR A 1 482 ? 0.868 13.831 -22.774 1.00 41.50 482 THR A O 1
ATOM 3898 N N . GLY A 1 483 ? 0.093 12.325 -24.244 1.00 41.25 483 GLY A N 1
ATOM 3899 C CA . GLY A 1 483 ? 0.358 13.117 -25.449 1.00 41.25 483 GLY A CA 1
ATOM 3900 C C . GLY A 1 483 ? 1.812 13.212 -25.944 1.00 41.25 483 GLY A C 1
ATOM 3901 O O . GLY A 1 483 ? 2.039 13.968 -26.886 1.00 41.25 483 GLY A O 1
ATOM 3902 N N . SER A 1 484 ? 2.796 12.476 -25.399 1.00 47.12 484 SER A N 1
ATOM 3903 C CA . SER A 1 484 ? 4.187 12.532 -25.904 1.00 47.12 484 SER A CA 1
ATOM 3904 C C . SER A 1 484 ? 4.857 11.164 -26.114 1.00 47.12 484 SER A C 1
ATOM 3906 O O . SER A 1 484 ? 4.570 10.187 -25.419 1.00 47.12 484 SER A O 1
ATOM 3908 N N . LEU A 1 485 ? 5.752 11.094 -27.112 1.00 52.09 485 LEU A N 1
ATOM 3909 C CA . LEU A 1 485 ? 6.661 9.962 -27.331 1.00 52.09 485 LEU A CA 1
ATOM 3910 C C . LEU A 1 485 ? 7.809 10.043 -26.321 1.00 52.09 485 LEU A C 1
ATOM 3912 O O . LEU A 1 485 ? 8.541 11.023 -26.399 1.00 52.09 485 LEU A O 1
ATOM 3916 N N . GLY A 1 486 ? 7.973 9.011 -25.479 1.00 67.38 486 GLY A N 1
ATOM 3917 C CA . GLY A 1 486 ? 9.206 8.609 -24.779 1.00 67.38 486 GLY A CA 1
ATOM 3918 C C . GLY A 1 486 ? 9.935 9.671 -23.950 1.00 67.38 486 GLY A C 1
ATOM 3919 O O . GLY A 1 486 ? 10.296 10.733 -24.448 1.00 67.38 486 GLY A O 1
ATOM 3920 N N . ILE A 1 487 ? 10.279 9.364 -22.699 1.00 81.25 487 ILE A N 1
ATOM 3921 C CA . ILE A 1 487 ? 11.264 10.184 -21.977 1.00 81.25 487 ILE A CA 1
ATOM 3922 C C . ILE A 1 487 ? 12.624 9.943 -22.639 1.00 81.25 487 ILE A C 1
ATOM 3924 O O . ILE A 1 487 ? 13.104 8.810 -22.699 1.00 81.25 487 ILE A O 1
ATOM 3928 N N . LYS A 1 488 ? 13.235 10.997 -23.183 1.00 88.19 488 LYS A N 1
ATOM 3929 C CA . LYS A 1 488 ? 14.533 10.888 -23.860 1.00 88.19 488 LYS A CA 1
ATOM 3930 C C . LYS A 1 488 ? 15.655 10.786 -22.840 1.00 88.19 488 LYS A C 1
ATOM 3932 O O . LYS A 1 488 ? 15.524 11.256 -21.714 1.00 88.19 488 LYS A O 1
ATOM 3937 N N . THR A 1 489 ? 16.785 10.237 -23.265 1.00 91.50 489 THR A N 1
ATOM 3938 C CA . THR A 1 489 ? 18.012 10.234 -22.468 1.00 91.50 489 THR A CA 1
ATOM 3939 C C . THR A 1 489 ? 19.139 10.892 -23.247 1.00 91.50 489 THR A C 1
ATOM 3941 O O . THR A 1 489 ? 19.330 10.588 -24.423 1.00 91.50 489 THR A O 1
ATOM 3944 N N . GLU A 1 490 ? 19.880 11.786 -22.595 1.00 92.44 490 GLU A N 1
ATOM 3945 C CA . GLU A 1 490 ? 21.061 12.437 -23.162 1.00 92.44 490 GLU A CA 1
ATOM 3946 C C . GLU A 1 490 ? 22.234 12.365 -22.177 1.00 92.44 490 GLU A C 1
ATOM 3948 O O . GLU A 1 490 ? 22.136 12.816 -21.032 1.00 92.44 490 GLU A O 1
ATOM 3953 N N . GLU A 1 491 ? 23.366 11.819 -22.626 1.00 91.56 491 GLU A N 1
ATOM 3954 C CA . GLU A 1 491 ? 24.613 11.873 -21.863 1.00 91.56 491 GLU A CA 1
ATOM 3955 C C . GLU A 1 491 ? 25.360 13.176 -22.163 1.00 91.56 491 GLU A C 1
ATOM 3957 O O . GLU A 1 491 ? 25.809 13.413 -23.287 1.00 91.56 491 GLU A O 1
ATOM 3962 N N . VAL A 1 492 ? 25.532 14.020 -21.148 1.00 89.62 492 VAL A N 1
ATOM 3963 C CA . VAL A 1 492 ? 26.143 15.348 -21.287 1.00 89.62 492 VAL A CA 1
ATOM 3964 C C . VAL A 1 492 ? 27.350 15.505 -20.367 1.00 89.62 492 VAL A C 1
ATOM 3966 O O . VAL A 1 492 ? 27.450 14.871 -19.320 1.00 89.62 492 VAL A O 1
ATOM 3969 N N . ALA A 1 493 ? 28.287 16.375 -20.747 1.00 84.81 493 ALA A N 1
ATOM 3970 C CA . ALA A 1 493 ? 29.351 16.799 -19.843 1.00 84.81 493 ALA A CA 1
ATOM 3971 C C . ALA A 1 493 ? 28.775 17.786 -18.823 1.00 84.81 493 ALA A C 1
ATOM 3973 O O . ALA A 1 493 ? 28.367 18.886 -19.199 1.00 84.81 493 ALA A O 1
ATOM 3974 N N . MET A 1 494 ? 28.744 17.411 -17.546 1.00 83.75 494 MET A N 1
ATOM 3975 C CA . MET A 1 494 ? 28.296 18.304 -16.475 1.00 83.75 494 MET A CA 1
ATOM 3976 C C . MET A 1 494 ? 29.505 18.819 -15.690 1.00 83.75 494 MET A C 1
ATOM 3978 O O . MET A 1 494 ? 30.299 18.031 -15.179 1.00 83.75 494 MET A O 1
ATOM 3982 N N . ASN A 1 495 ? 29.649 20.144 -15.595 1.00 68.25 495 ASN A N 1
ATOM 3983 C CA . ASN A 1 495 ? 30.736 20.791 -14.857 1.00 68.25 495 ASN A CA 1
ATOM 3984 C C . ASN A 1 495 ? 30.275 21.111 -13.424 1.00 68.25 495 ASN A C 1
ATOM 3986 O O . ASN A 1 495 ? 29.391 21.944 -13.238 1.00 68.25 495 ASN A O 1
ATOM 3990 N N . GLY A 1 496 ? 30.880 20.481 -12.414 1.00 62.28 496 GLY A N 1
ATOM 3991 C CA . GLY A 1 496 ? 30.569 20.703 -10.998 1.00 62.28 496 GLY A CA 1
ATOM 3992 C C . GLY A 1 496 ? 31.230 19.663 -10.086 1.00 62.28 496 GLY A C 1
ATOM 3993 O O . GLY A 1 496 ? 31.673 18.621 -10.555 1.00 62.28 496 GLY A O 1
ATOM 3994 N N . LEU A 1 497 ? 31.320 19.947 -8.779 1.00 54.25 497 LEU A N 1
ATOM 3995 C CA . LEU A 1 497 ? 31.864 19.009 -7.777 1.00 54.25 497 LEU A CA 1
ATOM 3996 C C . LEU A 1 497 ? 30.944 17.798 -7.519 1.00 54.25 497 LEU A C 1
ATOM 3998 O O . LEU A 1 497 ? 31.404 16.793 -6.984 1.00 54.25 497 LEU A O 1
ATOM 4002 N N . ALA A 1 498 ? 29.661 17.885 -7.887 1.00 57.41 498 ALA A N 1
ATOM 4003 C CA . ALA A 1 498 ? 28.691 16.805 -7.746 1.00 57.41 498 ALA A CA 1
ATOM 4004 C C . ALA A 1 498 ? 28.586 15.999 -9.050 1.00 57.41 498 ALA A C 1
ATOM 4006 O O . ALA A 1 498 ? 28.319 16.547 -10.118 1.00 57.41 498 ALA A O 1
ATOM 4007 N N . ILE A 1 499 ? 28.795 14.686 -8.952 1.00 63.88 499 ILE A N 1
ATOM 4008 C CA . ILE A 1 499 ? 28.540 13.739 -10.039 1.00 63.88 499 ILE A CA 1
ATOM 4009 C C . ILE A 1 499 ? 27.022 13.483 -10.071 1.00 63.88 499 ILE A C 1
ATOM 4011 O O . ILE A 1 499 ? 26.495 12.952 -9.089 1.00 63.88 499 ILE A O 1
ATOM 4015 N N . ASP A 1 500 ? 26.312 13.878 -11.138 1.00 79.06 500 ASP A N 1
ATOM 4016 C CA . ASP A 1 500 ? 24.842 13.954 -11.075 1.00 79.06 500 ASP A CA 1
ATOM 4017 C C . ASP A 1 500 ? 24.061 13.678 -12.375 1.00 79.06 500 ASP A C 1
ATOM 4019 O O . ASP A 1 500 ? 24.638 13.441 -13.441 1.00 79.06 500 ASP A O 1
ATOM 4023 N N . SER A 1 501 ? 22.731 13.687 -12.253 1.00 86.94 501 SER A N 1
ATOM 4024 C CA . SER A 1 501 ? 21.737 13.615 -13.331 1.00 86.94 501 SER A CA 1
ATOM 4025 C C . SER A 1 501 ? 20.483 14.415 -12.962 1.00 86.94 501 SER A C 1
ATOM 4027 O O . SER A 1 501 ? 20.209 14.632 -11.784 1.00 86.94 501 SER A O 1
ATOM 4029 N N . PHE A 1 502 ? 19.695 14.840 -13.951 1.00 89.94 502 PHE A N 1
ATOM 4030 C CA . PHE A 1 502 ? 18.419 15.519 -13.707 1.00 89.94 502 PHE A CA 1
ATOM 4031 C C . PHE A 1 502 ? 17.428 15.327 -14.857 1.00 89.94 502 PHE A C 1
ATOM 4033 O O . PHE A 1 502 ? 17.808 15.017 -15.987 1.00 89.94 502 PHE A O 1
ATOM 4040 N N . TYR A 1 503 ? 16.146 15.546 -14.569 1.00 90.62 503 TYR A N 1
ATOM 4041 C CA . TYR A 1 503 ? 15.093 15.587 -15.578 1.00 90.62 503 TYR A CA 1
ATOM 4042 C C . TYR A 1 503 ? 14.828 17.024 -16.044 1.00 90.62 503 TYR A C 1
ATOM 4044 O O . TYR A 1 503 ? 14.534 17.910 -15.243 1.00 90.62 503 TYR A O 1
ATOM 4052 N N . ASP A 1 504 ? 14.926 17.247 -17.352 1.00 89.00 504 ASP A N 1
ATOM 4053 C CA . ASP A 1 504 ? 14.591 18.498 -18.022 1.00 89.00 504 ASP A CA 1
ATOM 4054 C C . ASP A 1 504 ? 13.171 18.410 -18.600 1.00 89.00 504 ASP A C 1
ATOM 4056 O O . ASP A 1 504 ? 12.924 17.745 -19.612 1.00 89.00 504 ASP A O 1
ATOM 4060 N N . LYS A 1 505 ? 12.231 19.094 -17.938 1.00 85.31 505 LYS A N 1
ATOM 4061 C CA . LYS A 1 505 ? 10.808 19.088 -18.299 1.00 85.31 505 LYS A CA 1
ATOM 4062 C C . LYS A 1 505 ? 10.535 19.734 -19.658 1.00 85.31 505 LYS A C 1
ATOM 4064 O O . LYS A 1 505 ? 9.616 19.295 -20.342 1.00 85.31 505 LYS A O 1
ATOM 4069 N N . GLU A 1 506 ? 11.296 20.755 -20.056 1.00 86.19 506 GLU A N 1
ATOM 4070 C CA . GLU A 1 506 ? 11.048 21.479 -21.313 1.00 86.19 506 GLU A CA 1
ATOM 4071 C C . GLU A 1 506 ? 11.354 20.604 -22.528 1.00 86.19 506 GLU A C 1
ATOM 4073 O O . GLU A 1 506 ? 10.626 20.616 -23.520 1.00 86.19 506 GLU A O 1
ATOM 4078 N N . SER A 1 507 ? 12.421 19.811 -22.433 1.00 86.06 507 SER A N 1
ATOM 4079 C CA . SER A 1 507 ? 12.854 18.908 -23.499 1.00 86.06 507 SER A CA 1
ATOM 4080 C C . SER A 1 507 ? 12.368 17.464 -23.327 1.00 86.06 507 SER A C 1
ATOM 4082 O O . SER A 1 507 ? 12.672 16.626 -24.179 1.00 86.06 507 SER A O 1
ATOM 4084 N N . ASN A 1 508 ? 11.627 17.162 -22.252 1.00 85.25 508 ASN A N 1
ATOM 4085 C CA . ASN A 1 508 ? 11.227 15.809 -21.843 1.00 85.25 508 ASN A CA 1
ATOM 4086 C C . ASN A 1 508 ? 12.414 14.821 -21.867 1.00 85.25 508 ASN A C 1
ATOM 4088 O O . ASN A 1 508 ? 12.344 13.744 -22.467 1.00 85.25 508 ASN A O 1
ATOM 4092 N N . THR A 1 509 ? 13.545 15.237 -21.288 1.00 89.38 509 THR A N 1
ATOM 4093 C CA . THR A 1 509 ? 14.829 14.525 -21.392 1.00 89.38 509 THR A CA 1
ATOM 4094 C C . THR A 1 509 ? 15.476 14.346 -20.022 1.00 89.38 509 THR A C 1
ATOM 4096 O O . THR A 1 509 ? 15.657 15.305 -19.277 1.00 89.38 509 THR A O 1
ATOM 4099 N N . ILE A 1 510 ? 15.886 13.123 -19.696 1.00 92.44 510 ILE A N 1
ATOM 4100 C CA . ILE A 1 510 ? 16.794 12.844 -18.584 1.00 92.44 510 ILE A CA 1
ATOM 4101 C C . ILE A 1 510 ? 18.221 13.102 -19.065 1.00 92.44 510 ILE A C 1
ATOM 4103 O O . ILE A 1 510 ? 18.725 12.417 -19.959 1.00 92.44 510 ILE A O 1
ATOM 4107 N N . LYS A 1 511 ? 18.876 14.092 -18.461 1.00 93.38 511 LYS A N 1
ATOM 4108 C CA . LYS A 1 511 ? 20.284 14.405 -18.701 1.00 93.38 511 LYS A CA 1
ATOM 4109 C C . LYS A 1 511 ? 21.125 13.716 -17.642 1.00 93.38 511 LYS A C 1
ATOM 4111 O O . LYS A 1 511 ? 20.903 13.907 -16.447 1.00 93.38 511 LYS A O 1
ATOM 4116 N N . ILE A 1 512 ? 22.105 12.934 -18.074 1.00 91.00 512 ILE A N 1
ATOM 4117 C CA . ILE A 1 512 ? 23.018 12.212 -17.185 1.00 91.00 512 ILE A CA 1
ATOM 4118 C C . ILE A 1 512 ? 24.460 12.628 -17.454 1.00 91.00 512 ILE A C 1
ATOM 4120 O O . ILE A 1 512 ? 24.834 12.886 -18.599 1.00 91.00 512 ILE A O 1
ATOM 4124 N N . ASN A 1 513 ? 25.280 12.723 -16.407 1.00 89.44 513 ASN A N 1
ATOM 4125 C CA . ASN A 1 513 ? 26.691 13.025 -16.597 1.00 89.44 513 ASN A CA 1
ATOM 4126 C C . ASN A 1 513 ? 27.401 11.855 -17.299 1.00 89.44 513 ASN A C 1
ATOM 4128 O O . ASN A 1 513 ? 27.494 10.758 -16.750 1.00 89.44 513 ASN A O 1
ATOM 4132 N N . ARG A 1 514 ? 27.944 12.096 -18.495 1.00 88.31 514 ARG A N 1
ATOM 4133 C CA . ARG A 1 514 ? 28.646 11.078 -19.297 1.00 88.31 514 ARG A CA 1
ATOM 4134 C C . ARG A 1 514 ? 29.890 10.493 -18.615 1.00 88.31 514 ARG A C 1
ATOM 4136 O O . ARG A 1 514 ? 30.331 9.411 -18.978 1.00 88.31 514 ARG A O 1
ATOM 4143 N N . GLU A 1 515 ? 30.458 11.210 -17.642 1.00 86.19 515 GLU A N 1
ATOM 4144 C CA . GLU A 1 515 ? 31.654 10.787 -16.900 1.00 86.19 515 GLU A CA 1
ATOM 4145 C C . GLU A 1 515 ? 31.331 9.774 -15.773 1.00 86.19 515 GLU A C 1
ATOM 4147 O O . GLU A 1 515 ? 32.237 9.300 -15.089 1.00 86.19 515 GLU A O 1
ATOM 4152 N N . LEU A 1 516 ? 30.049 9.440 -15.552 1.00 82.19 516 LEU A N 1
ATOM 4153 C CA . LEU A 1 516 ? 29.611 8.413 -14.599 1.00 82.19 516 LEU A CA 1
ATOM 4154 C C . LEU A 1 516 ? 30.017 7.003 -15.058 1.00 82.19 516 LEU A C 1
ATOM 4156 O O . LEU A 1 516 ? 29.849 6.647 -16.222 1.00 82.19 516 LEU A O 1
ATOM 4160 N N . HIS A 1 517 ? 30.454 6.152 -14.127 1.00 80.12 517 HIS A N 1
ATOM 4161 C CA . HIS A 1 517 ? 30.563 4.711 -14.387 1.00 80.12 517 HIS A CA 1
ATOM 4162 C C . HIS A 1 517 ? 29.174 4.059 -14.480 1.00 80.12 517 HIS A C 1
ATOM 4164 O O . HIS A 1 517 ? 28.248 4.507 -13.809 1.00 80.12 517 HIS A O 1
ATOM 4170 N N . ASP A 1 518 ? 29.031 2.960 -15.229 1.00 70.94 518 ASP A N 1
ATOM 4171 C CA . ASP A 1 518 ? 27.737 2.287 -15.466 1.00 70.94 518 ASP A CA 1
ATOM 4172 C C . ASP A 1 518 ? 26.967 1.958 -14.179 1.00 70.94 518 ASP A C 1
ATOM 4174 O O . ASP A 1 518 ? 25.762 2.186 -14.096 1.00 70.94 518 ASP A O 1
ATOM 4178 N N . SER A 1 519 ? 27.665 1.502 -13.135 1.00 68.25 519 SER A N 1
ATOM 4179 C CA . SER A 1 519 ? 27.053 1.221 -11.830 1.00 68.25 519 SER A CA 1
ATOM 4180 C C . SER A 1 519 ? 26.516 2.471 -11.128 1.00 68.25 519 SER A C 1
ATOM 4182 O O . SER A 1 519 ? 25.564 2.387 -10.363 1.00 68.25 519 SER A O 1
ATOM 4184 N N . GLN A 1 520 ? 27.105 3.638 -11.386 1.00 77.94 520 GLN A N 1
ATOM 4185 C CA . GLN A 1 520 ? 26.618 4.919 -10.879 1.00 77.94 520 GLN A CA 1
ATOM 4186 C C . GLN A 1 520 ? 25.509 5.483 -11.776 1.00 77.94 520 GLN A C 1
ATOM 4188 O O . GLN A 1 520 ? 24.621 6.178 -11.280 1.00 77.94 520 GLN A O 1
ATOM 4193 N N . LYS A 1 521 ? 25.540 5.177 -13.083 1.00 83.81 521 LYS A N 1
ATOM 4194 C CA . LYS A 1 521 ? 24.523 5.616 -14.041 1.00 83.81 521 LYS A CA 1
ATOM 4195 C C . LYS A 1 521 ? 23.152 5.049 -13.706 1.00 83.81 521 LYS A C 1
ATOM 4197 O O . LYS A 1 521 ? 22.206 5.822 -13.699 1.00 83.81 521 LYS A O 1
ATOM 4202 N N . VAL A 1 522 ? 23.044 3.760 -13.368 1.00 82.75 522 VAL A N 1
ATOM 4203 C CA . VAL A 1 522 ? 21.767 3.141 -12.951 1.00 82.75 522 VAL A CA 1
ATOM 4204 C C . VAL A 1 522 ? 21.142 3.937 -11.803 1.00 82.75 522 VAL A C 1
ATOM 4206 O O . VAL A 1 522 ? 20.006 4.398 -11.907 1.00 82.75 522 VAL A O 1
ATOM 4209 N N . SER A 1 523 ? 21.931 4.201 -10.765 1.00 81.56 523 SER A N 1
ATOM 4210 C CA . SER A 1 523 ? 21.459 4.839 -9.541 1.00 81.56 523 SER A CA 1
ATOM 4211 C C . SER A 1 523 ? 20.992 6.275 -9.785 1.00 81.56 523 SER A C 1
ATOM 4213 O O . SER A 1 523 ? 19.895 6.694 -9.408 1.00 81.56 523 SER A O 1
ATOM 4215 N N . LYS A 1 524 ? 21.816 7.048 -10.490 1.00 86.00 524 LYS A N 1
ATOM 4216 C CA . LYS A 1 524 ? 21.498 8.431 -10.853 1.00 86.00 524 LYS A CA 1
ATOM 4217 C C . LYS A 1 524 ? 20.289 8.501 -11.782 1.00 86.00 524 LYS A C 1
ATOM 4219 O O . LYS A 1 524 ? 19.372 9.292 -11.560 1.00 86.00 524 LYS A O 1
ATOM 4224 N N . TYR A 1 525 ? 20.214 7.587 -12.737 1.00 88.75 525 TYR A N 1
ATOM 4225 C CA . TYR A 1 525 ? 19.095 7.508 -13.655 1.00 88.75 525 TYR A CA 1
ATOM 4226 C C . TYR A 1 525 ? 17.771 7.170 -12.964 1.00 88.75 525 TYR A C 1
ATOM 4228 O O . TYR A 1 525 ? 16.769 7.808 -13.270 1.00 88.75 525 TYR A O 1
ATOM 4236 N N . ILE A 1 526 ? 17.750 6.238 -12.003 1.00 87.19 526 ILE A N 1
ATOM 4237 C CA . ILE A 1 526 ? 16.543 5.909 -11.218 1.00 87.19 526 ILE A CA 1
ATOM 4238 C C . ILE A 1 526 ? 15.994 7.147 -10.500 1.00 87.19 526 ILE A C 1
ATOM 4240 O O . ILE A 1 526 ? 14.782 7.381 -10.523 1.00 87.19 526 ILE A O 1
ATOM 4244 N N . ASN A 1 527 ? 16.870 7.965 -9.912 1.00 86.75 527 ASN A N 1
ATOM 4245 C CA . ASN A 1 527 ? 16.468 9.213 -9.265 1.00 86.75 527 ASN A CA 1
ATOM 4246 C C . ASN A 1 527 ? 15.803 10.172 -10.262 1.00 86.75 527 ASN A C 1
ATOM 4248 O O . ASN A 1 527 ? 14.665 10.590 -10.054 1.00 86.75 527 ASN A O 1
ATOM 4252 N N . SER A 1 528 ? 16.464 10.452 -11.387 1.00 90.06 528 SER A N 1
ATOM 4253 C CA . SER A 1 528 ? 15.922 11.367 -12.400 1.00 90.06 528 SER A CA 1
ATOM 4254 C C . SER A 1 528 ? 14.673 10.827 -13.098 1.00 90.06 528 SER A C 1
ATOM 4256 O O . SER A 1 528 ? 13.787 11.601 -13.446 1.00 90.06 528 SER A O 1
ATOM 4258 N N . LEU A 1 529 ? 14.565 9.510 -13.279 1.00 88.88 529 LEU A N 1
ATOM 4259 C CA . LEU A 1 529 ? 13.364 8.863 -13.801 1.00 88.88 529 LEU A CA 1
ATOM 4260 C C . LEU A 1 529 ? 12.189 9.000 -12.832 1.00 88.88 529 LEU A C 1
ATOM 4262 O O . LEU A 1 529 ? 11.066 9.258 -13.263 1.00 88.88 529 LEU A O 1
ATOM 4266 N N . SER A 1 530 ? 12.438 8.857 -11.531 1.00 87.56 530 SER A N 1
ATOM 4267 C CA . SER A 1 530 ? 11.408 9.052 -10.508 1.00 87.56 530 SER A CA 1
ATOM 4268 C C . SER A 1 530 ? 10.895 10.491 -10.532 1.00 87.56 530 SER A C 1
ATOM 4270 O O . SER A 1 530 ? 9.683 10.702 -10.614 1.00 87.56 530 SER A O 1
ATOM 4272 N N . ASP A 1 531 ? 11.805 11.469 -10.595 1.00 88.19 531 ASP A N 1
ATOM 4273 C CA . ASP A 1 531 ? 11.450 12.883 -10.743 1.00 88.19 531 ASP A CA 1
ATOM 4274 C C . ASP A 1 531 ? 10.657 13.132 -12.031 1.00 88.19 531 ASP A C 1
ATOM 4276 O O . ASP A 1 531 ? 9.643 13.831 -12.002 1.00 88.19 531 ASP A O 1
ATOM 4280 N N . ALA A 1 532 ? 11.069 12.532 -13.152 1.00 86.56 532 ALA A N 1
ATOM 4281 C CA . ALA A 1 532 ? 10.388 12.671 -14.434 1.00 86.56 532 ALA A CA 1
ATOM 4282 C C . ALA A 1 532 ? 8.957 12.128 -14.393 1.00 86.56 532 ALA A C 1
ATOM 4284 O O . ALA A 1 532 ? 8.016 12.834 -14.760 1.00 86.56 532 ALA A O 1
ATOM 4285 N N . ILE A 1 533 ? 8.773 10.899 -13.901 1.00 83.88 533 ILE A N 1
ATOM 4286 C CA . ILE A 1 533 ? 7.456 10.259 -13.801 1.00 83.88 533 ILE A CA 1
ATOM 4287 C C . ILE A 1 533 ? 6.533 11.091 -12.920 1.00 83.88 533 ILE A C 1
ATOM 4289 O O . ILE A 1 533 ? 5.407 11.379 -13.326 1.00 83.88 533 ILE A O 1
ATOM 4293 N N . ILE A 1 534 ? 6.993 11.508 -11.740 1.00 83.50 534 ILE A N 1
ATOM 4294 C CA . ILE A 1 534 ? 6.167 12.304 -10.833 1.00 83.50 534 ILE A CA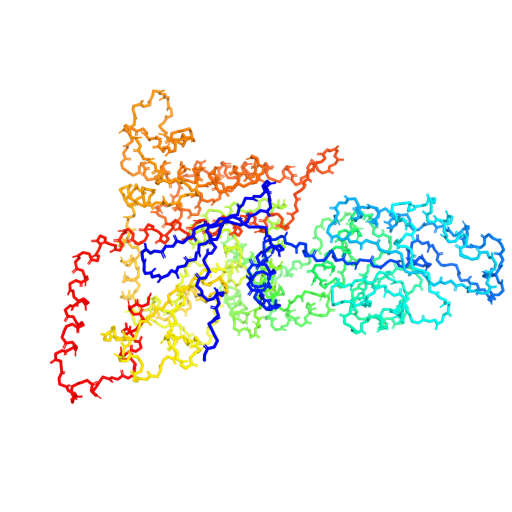 1
ATOM 4295 C C . ILE A 1 534 ? 5.860 13.672 -11.443 1.00 83.50 534 ILE A C 1
ATOM 4297 O O . ILE A 1 534 ? 4.696 14.054 -11.488 1.00 83.50 534 ILE A O 1
ATOM 4301 N N . THR A 1 535 ? 6.844 14.363 -12.018 1.00 83.12 535 THR A N 1
ATOM 4302 C CA . THR A 1 535 ? 6.638 15.669 -12.672 1.00 83.12 535 THR A CA 1
ATOM 4303 C C . THR A 1 535 ? 5.617 15.606 -13.813 1.00 83.12 535 THR A C 1
ATOM 4305 O O . THR A 1 535 ? 4.902 16.580 -14.057 1.00 83.12 535 THR A O 1
ATOM 4308 N N . LEU A 1 536 ? 5.564 14.486 -14.539 1.00 77.44 536 LEU A N 1
ATOM 4309 C CA . LEU A 1 536 ? 4.679 14.293 -15.691 1.00 77.44 536 LEU A CA 1
ATOM 4310 C C . LEU A 1 536 ? 3.283 13.782 -15.320 1.00 77.44 536 LEU A C 1
ATOM 4312 O O . LEU A 1 536 ? 2.357 13.956 -16.107 1.00 77.44 536 LEU A O 1
ATOM 4316 N N . THR A 1 537 ? 3.125 13.123 -14.169 1.00 73.44 537 THR A N 1
ATOM 4317 C CA . THR A 1 537 ? 1.884 12.401 -13.820 1.00 73.44 537 THR A CA 1
ATOM 4318 C C . THR A 1 537 ? 1.229 12.869 -12.523 1.00 73.44 537 THR A C 1
ATOM 4320 O O . THR A 1 537 ? 0.106 12.464 -12.225 1.00 73.44 537 THR A O 1
ATOM 4323 N N . SER A 1 538 ? 1.914 13.683 -11.720 1.00 75.81 538 SER A N 1
ATOM 4324 C CA . SER A 1 538 ? 1.437 14.113 -10.412 1.00 75.81 538 SER A CA 1
ATOM 4325 C C . SER A 1 538 ? 0.775 15.483 -10.448 1.00 75.81 538 SER A C 1
ATOM 4327 O O . SER A 1 538 ? 1.385 16.476 -10.826 1.00 75.81 538 SER A O 1
ATOM 4329 N N . GLU A 1 539 ? -0.454 15.535 -9.942 1.00 78.44 539 GLU A N 1
ATOM 4330 C CA . GLU A 1 539 ? -1.189 16.775 -9.665 1.00 78.44 539 GLU A CA 1
ATOM 4331 C C . GLU A 1 539 ? -1.017 17.243 -8.205 1.00 78.44 539 GLU A C 1
ATOM 4333 O O . GLU A 1 539 ? -1.621 18.225 -7.777 1.00 78.44 539 GLU A O 1
ATOM 4338 N N . SER A 1 540 ? -0.193 16.544 -7.414 1.00 74.19 540 SER A N 1
ATOM 4339 C CA . SER A 1 540 ? 0.024 16.852 -5.998 1.00 74.19 540 SER A CA 1
ATOM 4340 C C . SER A 1 540 ? 0.784 18.182 -5.824 1.00 74.19 540 SER A C 1
ATOM 4342 O O . SER A 1 540 ? 1.566 18.560 -6.694 1.00 74.19 540 SER A O 1
ATOM 4344 N N . PRO A 1 541 ? 0.637 18.898 -4.693 1.00 75.50 541 PRO A N 1
ATOM 4345 C CA . PRO A 1 541 ? 1.490 20.036 -4.336 1.00 75.50 541 PRO A CA 1
ATOM 4346 C C . PRO A 1 541 ? 2.996 19.733 -4.415 1.00 75.50 541 PRO A C 1
ATOM 4348 O O . PRO A 1 541 ? 3.419 18.626 -4.093 1.00 75.50 541 PRO A O 1
ATOM 4351 N N . ALA A 1 542 ? 3.826 20.730 -4.745 1.00 76.50 542 ALA A N 1
ATOM 4352 C CA . ALA A 1 542 ? 5.265 20.545 -4.998 1.00 76.50 542 ALA A CA 1
ATOM 4353 C C . ALA A 1 542 ? 6.023 19.790 -3.885 1.00 76.50 542 ALA A C 1
ATOM 4355 O O . ALA A 1 542 ? 6.783 18.872 -4.173 1.00 76.50 542 ALA A O 1
ATOM 4356 N N . LYS A 1 543 ? 5.773 20.111 -2.607 1.00 71.06 543 LYS A N 1
ATOM 4357 C CA . LYS A 1 543 ? 6.404 19.404 -1.475 1.00 71.06 543 LYS A CA 1
ATOM 4358 C C . LYS A 1 543 ? 6.027 17.911 -1.422 1.00 71.06 543 LYS A C 1
ATOM 4360 O O . LYS A 1 543 ? 6.841 17.081 -1.033 1.00 71.06 543 LYS A O 1
ATOM 4365 N N . LEU A 1 544 ? 4.816 17.560 -1.857 1.00 75.00 544 LEU A N 1
ATOM 4366 C CA . LEU A 1 544 ? 4.361 16.171 -1.949 1.00 75.00 544 LEU A CA 1
ATOM 4367 C C . LEU A 1 544 ? 4.884 15.468 -3.191 1.00 75.00 544 LEU A C 1
ATOM 4369 O O . LEU A 1 544 ? 5.158 14.278 -3.122 1.00 75.00 544 LEU A O 1
ATOM 4373 N N . GLN A 1 545 ? 5.084 16.184 -4.296 1.00 82.00 545 GLN A N 1
ATOM 4374 C CA . GLN A 1 545 ? 5.777 15.623 -5.456 1.00 82.00 545 GLN A CA 1
ATOM 4375 C C . GLN A 1 545 ? 7.208 15.212 -5.091 1.00 82.00 545 GLN A C 1
ATOM 4377 O O . GLN A 1 545 ? 7.647 14.128 -5.469 1.00 82.00 545 GLN A O 1
ATOM 4382 N N . THR A 1 546 ? 7.912 16.012 -4.281 1.00 81.50 546 THR A N 1
ATOM 4383 C CA . THR A 1 546 ? 9.226 15.623 -3.745 1.00 81.50 546 THR A CA 1
ATOM 4384 C C . THR A 1 546 ? 9.131 14.321 -2.951 1.00 81.50 546 THR A C 1
ATOM 4386 O O . THR A 1 546 ? 9.897 13.393 -3.205 1.00 81.50 546 THR A O 1
ATOM 4389 N N . PHE A 1 547 ? 8.163 14.207 -2.038 1.00 79.62 547 PHE A N 1
ATOM 4390 C CA . PHE A 1 547 ? 7.922 12.974 -1.287 1.00 79.62 547 PHE A CA 1
ATOM 4391 C C . PHE A 1 547 ? 7.611 11.771 -2.187 1.00 79.62 547 PHE A C 1
ATOM 4393 O O . PHE A 1 547 ? 8.245 10.723 -2.055 1.00 79.62 547 PHE A O 1
ATOM 4400 N N . GLU A 1 548 ? 6.685 11.923 -3.132 1.00 83.31 548 GLU A N 1
ATOM 4401 C CA . GLU A 1 548 ? 6.321 10.889 -4.103 1.00 83.31 548 GLU A CA 1
ATOM 4402 C C . GLU A 1 548 ? 7.540 10.410 -4.895 1.00 83.31 548 GLU A C 1
ATOM 4404 O O . GLU A 1 548 ? 7.751 9.203 -5.025 1.00 83.31 548 GLU A O 1
ATOM 4409 N N . SER A 1 549 ? 8.365 11.344 -5.378 1.00 85.31 549 SER A N 1
ATOM 4410 C CA . SER A 1 549 ? 9.557 11.030 -6.167 1.00 85.31 549 SER A CA 1
ATOM 4411 C C . SER A 1 549 ? 10.593 10.275 -5.341 1.00 85.31 549 SER A C 1
ATOM 4413 O O . SER A 1 549 ? 11.093 9.235 -5.769 1.00 85.31 549 SER A O 1
ATOM 4415 N N . ARG A 1 550 ? 10.868 10.725 -4.112 1.00 84.06 550 ARG A N 1
ATOM 4416 C CA . ARG A 1 550 ? 11.837 10.060 -3.228 1.00 84.06 550 ARG A CA 1
ATOM 4417 C C . ARG A 1 550 ? 11.376 8.660 -2.830 1.00 84.06 550 ARG A C 1
ATOM 4419 O O . ARG A 1 550 ? 12.184 7.732 -2.829 1.00 84.06 550 ARG A O 1
ATOM 4426 N N . MET A 1 551 ? 10.084 8.477 -2.563 1.00 81.00 551 MET A N 1
ATOM 4427 C CA . MET A 1 551 ? 9.513 7.162 -2.260 1.00 81.00 551 MET A CA 1
ATOM 4428 C C . MET A 1 551 ? 9.518 6.222 -3.469 1.00 81.00 551 MET A C 1
ATOM 4430 O O . MET A 1 551 ? 9.800 5.027 -3.317 1.00 81.00 551 MET A O 1
ATOM 4434 N N . LEU A 1 552 ? 9.232 6.746 -4.664 1.00 85.06 552 LEU A N 1
ATOM 4435 C CA . LEU A 1 552 ? 9.344 5.996 -5.912 1.00 85.06 552 LEU A CA 1
ATOM 4436 C C . LEU A 1 552 ? 10.795 5.567 -6.139 1.00 85.06 552 LEU A C 1
ATOM 4438 O O . LEU A 1 552 ? 11.047 4.374 -6.295 1.00 85.06 552 LEU A O 1
ATOM 4442 N N . SER A 1 553 ? 11.739 6.502 -6.040 1.00 85.19 553 SER A N 1
ATOM 4443 C CA . SER A 1 553 ? 13.170 6.240 -6.181 1.00 85.19 553 SER A CA 1
ATOM 4444 C C . SER A 1 553 ? 13.638 5.145 -5.218 1.00 85.19 553 SER A C 1
ATOM 4446 O O . SER A 1 553 ? 14.183 4.132 -5.654 1.00 85.19 553 SER A O 1
ATOM 4448 N N . ALA A 1 554 ? 13.321 5.252 -3.923 1.00 80.12 554 ALA A N 1
ATOM 4449 C CA . ALA A 1 554 ? 13.673 4.237 -2.925 1.00 80.12 554 ALA A CA 1
ATOM 4450 C C . ALA A 1 554 ? 13.125 2.837 -3.271 1.00 80.12 554 ALA A C 1
ATOM 4452 O O . ALA A 1 554 ? 13.817 1.821 -3.131 1.00 80.12 554 ALA A O 1
ATOM 4453 N N . THR A 1 555 ? 11.886 2.773 -3.762 1.00 81.88 555 THR A N 1
ATOM 4454 C CA . THR A 1 555 ? 11.248 1.518 -4.190 1.00 81.88 555 THR A CA 1
ATOM 4455 C C . THR A 1 555 ? 11.946 0.932 -5.423 1.00 81.88 555 THR A C 1
ATOM 4457 O O . THR A 1 555 ? 12.194 -0.273 -5.487 1.00 81.88 555 THR A O 1
ATOM 4460 N N . LEU A 1 556 ? 12.317 1.769 -6.394 1.00 83.88 556 LEU A N 1
ATOM 4461 C CA . LEU A 1 556 ? 12.997 1.336 -7.616 1.00 83.88 556 LEU A CA 1
ATOM 4462 C C . LEU A 1 556 ? 14.445 0.916 -7.353 1.00 83.88 556 LEU A C 1
ATOM 4464 O O . LEU A 1 556 ? 14.848 -0.144 -7.819 1.00 83.88 556 LEU A O 1
ATOM 4468 N N . HIS A 1 557 ? 15.200 1.655 -6.541 1.00 81.25 557 HIS A N 1
ATOM 4469 C CA . HIS A 1 557 ? 16.551 1.255 -6.138 1.00 81.25 557 HIS A CA 1
ATOM 4470 C C . HIS A 1 557 ? 16.561 -0.098 -5.429 1.00 81.25 557 HIS A C 1
ATOM 4472 O O . HIS A 1 557 ? 17.405 -0.940 -5.711 1.00 81.25 557 HIS A O 1
ATOM 4478 N N . THR A 1 558 ? 15.607 -0.348 -4.529 1.00 79.12 558 THR A N 1
ATOM 4479 C CA . THR A 1 558 ? 15.515 -1.648 -3.839 1.00 79.12 558 THR A CA 1
ATOM 4480 C C . THR A 1 558 ? 15.064 -2.789 -4.753 1.00 79.12 558 THR A C 1
ATOM 4482 O O . THR A 1 558 ? 15.316 -3.952 -4.433 1.00 79.12 558 THR A O 1
ATOM 4485 N N . SER A 1 559 ? 14.434 -2.466 -5.884 1.00 80.38 559 SER A N 1
ATOM 4486 C CA . SER A 1 559 ? 13.997 -3.434 -6.895 1.00 80.38 559 SER A CA 1
ATOM 4487 C C . SER A 1 559 ? 15.073 -3.729 -7.943 1.00 80.38 559 SER A C 1
ATOM 4489 O O . SER A 1 559 ? 15.202 -4.879 -8.359 1.00 80.38 559 SER A O 1
ATOM 4491 N N . PHE A 1 560 ? 15.844 -2.717 -8.354 1.00 77.50 560 PHE A N 1
ATOM 4492 C CA . PHE A 1 560 ? 16.784 -2.801 -9.474 1.00 77.50 560 PHE A CA 1
ATOM 4493 C C . PHE A 1 560 ? 18.263 -2.842 -9.075 1.00 77.50 560 PHE A C 1
ATOM 4495 O O . PHE A 1 560 ? 19.075 -3.389 -9.818 1.00 77.50 560 PHE A O 1
ATOM 4502 N N . GLU A 1 561 ? 18.637 -2.294 -7.918 1.00 67.25 561 GLU A N 1
ATOM 4503 C CA . GLU A 1 561 ? 20.031 -2.205 -7.477 1.00 67.25 561 GLU A CA 1
ATOM 4504 C C . GLU A 1 561 ? 20.329 -3.071 -6.242 1.00 67.25 561 GLU A C 1
ATOM 4506 O O . GLU A 1 561 ? 19.458 -3.487 -5.472 1.00 67.25 561 GLU A O 1
ATOM 4511 N N . LYS A 1 562 ? 21.624 -3.317 -6.005 1.00 57.31 562 LYS A N 1
ATOM 4512 C CA . LYS A 1 562 ? 22.123 -3.711 -4.677 1.00 57.31 562 LYS A CA 1
ATOM 4513 C C . LYS A 1 562 ? 22.018 -2.492 -3.743 1.00 57.31 562 LYS A C 1
ATOM 4515 O O . LYS A 1 562 ? 22.140 -1.371 -4.218 1.00 57.31 562 LYS A O 1
ATOM 4520 N N . PRO A 1 563 ? 21.770 -2.693 -2.433 1.00 47.81 563 PRO A N 1
ATOM 4521 C CA . PRO A 1 563 ? 21.240 -1.659 -1.544 1.00 47.81 563 PRO A CA 1
ATOM 4522 C C . PRO A 1 563 ? 21.983 -0.324 -1.620 1.00 47.81 563 PRO A C 1
ATOM 4524 O O . PRO A 1 563 ? 23.212 -0.290 -1.562 1.00 47.81 563 PRO A O 1
ATOM 4527 N N . VAL A 1 564 ? 21.183 0.742 -1.685 1.00 46.56 564 VAL A N 1
ATOM 4528 C CA . VAL A 1 564 ? 21.568 2.155 -1.662 1.00 46.56 564 VAL A CA 1
ATOM 4529 C C . VAL A 1 564 ? 22.633 2.412 -0.596 1.00 46.56 564 VAL A C 1
ATOM 4531 O O . VAL A 1 564 ? 22.491 2.009 0.563 1.00 46.56 564 VAL A O 1
ATOM 4534 N N . SER A 1 565 ? 23.715 3.094 -0.979 1.00 43.53 565 SER A N 1
ATOM 4535 C CA . SER A 1 565 ? 24.645 3.654 0.002 1.00 43.53 565 SER A CA 1
ATOM 4536 C C . SER A 1 565 ? 23.911 4.737 0.796 1.00 43.53 565 SER A C 1
ATOM 4538 O O . SER A 1 565 ? 23.209 5.545 0.202 1.00 43.53 565 SER A O 1
ATOM 4540 N N . MET A 1 566 ? 24.074 4.752 2.119 1.00 42.97 566 MET A N 1
ATOM 4541 C CA . MET A 1 566 ? 23.277 5.493 3.114 1.00 42.97 566 MET A CA 1
ATOM 4542 C C . MET A 1 566 ? 23.053 7.013 2.908 1.00 42.97 566 MET A C 1
ATOM 4544 O O . MET A 1 566 ? 22.356 7.613 3.721 1.00 42.97 566 MET A O 1
ATOM 4548 N N . ALA A 1 567 ? 23.577 7.636 1.849 1.00 44.25 567 ALA A N 1
ATOM 4549 C CA . ALA A 1 567 ? 23.376 9.050 1.529 1.00 44.25 567 ALA A CA 1
ATOM 4550 C C . ALA A 1 567 ? 21.891 9.435 1.320 1.00 44.25 567 ALA A C 1
ATOM 4552 O O . ALA A 1 567 ? 21.468 10.504 1.755 1.00 44.25 567 ALA A O 1
ATOM 4553 N N . ASP A 1 568 ? 21.065 8.556 0.740 1.00 50.53 568 ASP A N 1
ATOM 4554 C CA . ASP A 1 568 ? 19.639 8.858 0.503 1.00 50.53 568 ASP A CA 1
ATOM 4555 C C . ASP A 1 568 ? 18.746 8.621 1.732 1.00 50.53 568 ASP A C 1
ATOM 4557 O O . ASP A 1 568 ? 17.623 9.120 1.790 1.00 50.53 568 ASP A O 1
ATOM 4561 N N . GLY A 1 569 ? 19.231 7.892 2.745 1.00 52.34 569 GLY A N 1
ATOM 4562 C CA . GLY A 1 569 ? 18.485 7.648 3.986 1.00 52.34 569 GLY A CA 1
ATOM 4563 C C . GLY A 1 569 ? 18.281 8.923 4.808 1.00 52.34 569 GLY A C 1
ATOM 4564 O O . GLY A 1 569 ? 17.206 9.131 5.373 1.00 52.34 569 GLY A O 1
ATOM 4565 N N . GLU A 1 570 ? 19.280 9.808 4.820 1.00 53.84 570 GLU A N 1
ATOM 4566 C CA . GLU A 1 570 ? 19.178 11.145 5.418 1.00 53.84 570 GLU A CA 1
ATOM 4567 C C . GLU A 1 570 ? 18.197 12.022 4.627 1.00 53.84 570 GLU A C 1
ATOM 4569 O O . GLU A 1 570 ? 17.360 12.698 5.216 1.00 53.84 570 GLU A O 1
ATOM 4574 N N . THR A 1 571 ? 18.215 11.922 3.293 1.00 58.56 571 THR A N 1
ATOM 4575 C CA . THR A 1 571 ? 17.305 12.669 2.412 1.00 58.56 571 THR A CA 1
ATOM 4576 C C . THR A 1 571 ? 15.854 12.230 2.607 1.00 58.56 571 THR A C 1
ATOM 4578 O O . THR A 1 571 ? 14.991 13.082 2.780 1.00 58.56 571 THR A O 1
ATOM 4581 N N . LEU A 1 572 ? 15.576 10.922 2.667 1.00 60.81 572 LEU A N 1
ATOM 4582 C CA . LEU A 1 572 ? 14.241 10.397 2.973 1.00 60.81 572 LEU A CA 1
ATOM 4583 C C . LEU A 1 572 ? 13.785 10.804 4.372 1.00 60.81 572 LEU A C 1
ATOM 4585 O O . LEU A 1 572 ? 12.649 11.236 4.523 1.00 60.81 572 LEU A O 1
ATOM 4589 N N . THR A 1 573 ? 14.659 10.711 5.379 1.00 59.75 573 THR A N 1
ATOM 4590 C CA . THR A 1 573 ? 14.342 11.154 6.748 1.00 59.75 573 THR A CA 1
ATOM 4591 C C . THR A 1 573 ? 13.932 12.625 6.756 1.00 59.75 573 THR A C 1
ATOM 4593 O O . THR A 1 573 ? 12.900 12.963 7.331 1.00 59.75 573 THR A O 1
ATOM 4596 N N . THR A 1 574 ? 14.683 13.482 6.062 1.00 63.34 574 THR A N 1
ATOM 4597 C CA . THR A 1 574 ? 14.353 14.901 5.891 1.00 63.34 574 THR A CA 1
ATOM 4598 C C . THR A 1 574 ? 13.037 15.084 5.141 1.00 63.34 574 THR A C 1
ATOM 4600 O O . THR A 1 574 ? 12.186 15.821 5.613 1.00 63.34 574 THR A O 1
ATOM 4603 N N . THR A 1 575 ? 12.792 14.367 4.042 1.00 62.75 575 THR A N 1
ATOM 4604 C CA . THR A 1 575 ? 11.519 14.464 3.305 1.00 62.75 575 THR A CA 1
ATOM 4605 C C . THR A 1 575 ? 10.325 14.000 4.148 1.00 62.75 575 THR A C 1
ATOM 4607 O O . THR A 1 575 ? 9.263 14.611 4.105 1.00 62.75 575 THR A O 1
ATOM 4610 N N . PHE A 1 576 ? 10.476 12.952 4.960 1.00 65.12 576 PHE A N 1
ATOM 4611 C CA . PHE A 1 576 ? 9.444 12.523 5.908 1.00 65.12 576 PHE A CA 1
ATOM 4612 C C . PHE A 1 576 ? 9.241 13.533 7.031 1.00 65.12 576 PHE A C 1
ATOM 4614 O O . PHE A 1 576 ? 8.108 13.739 7.455 1.00 65.12 576 PHE A O 1
ATOM 4621 N N . GLN A 1 577 ? 10.313 14.166 7.503 1.00 65.94 577 GLN A N 1
ATOM 4622 C CA . GLN A 1 577 ? 10.240 15.237 8.485 1.00 65.94 577 GLN A CA 1
ATOM 4623 C C . GLN A 1 577 ? 9.544 16.473 7.898 1.00 65.94 577 GLN A C 1
ATOM 4625 O O . GLN A 1 577 ? 8.685 17.030 8.562 1.00 65.94 577 GLN A O 1
ATOM 4630 N N . GLU A 1 578 ? 9.803 16.835 6.642 1.00 64.25 578 GLU A N 1
ATOM 4631 C CA . GLU A 1 578 ? 9.085 17.893 5.919 1.00 64.25 578 GLU A CA 1
ATOM 4632 C C . GLU A 1 578 ? 7.603 17.545 5.731 1.00 64.25 578 GLU A C 1
ATOM 4634 O O . GLU A 1 578 ? 6.731 18.396 5.897 1.00 64.25 578 GLU A O 1
ATOM 4639 N N . VAL A 1 579 ? 7.289 16.284 5.417 1.00 60.81 579 VAL A N 1
ATOM 4640 C CA . VAL A 1 579 ? 5.907 15.790 5.352 1.00 60.81 579 VAL A CA 1
ATOM 4641 C C . VAL A 1 579 ? 5.244 15.831 6.730 1.00 60.81 579 VAL A C 1
ATOM 4643 O O . VAL A 1 579 ? 4.099 16.258 6.839 1.00 60.81 579 VAL A O 1
ATOM 4646 N N . ARG A 1 580 ? 5.952 15.450 7.796 1.00 63.94 580 ARG A N 1
ATOM 4647 C CA . ARG A 1 580 ? 5.483 15.562 9.184 1.00 63.94 580 ARG A CA 1
ATOM 4648 C C . ARG A 1 580 ? 5.262 17.021 9.574 1.00 63.94 580 ARG A C 1
ATOM 4650 O O . ARG A 1 580 ? 4.259 17.327 10.203 1.00 63.94 580 ARG A O 1
ATOM 4657 N N . GLU A 1 581 ? 6.159 17.914 9.179 1.00 62.91 581 GLU A N 1
ATOM 4658 C CA . GLU A 1 581 ? 6.020 19.351 9.393 1.00 62.91 581 GLU A CA 1
ATOM 4659 C C . GLU A 1 581 ? 4.770 19.872 8.685 1.00 62.91 581 GLU A C 1
ATOM 4661 O O . GLU A 1 581 ? 3.966 20.543 9.324 1.00 62.91 581 GLU A O 1
ATOM 4666 N N . LEU A 1 582 ? 4.515 19.440 7.444 1.00 57.34 582 LEU A N 1
ATOM 4667 C CA . LEU A 1 582 ? 3.264 19.716 6.728 1.00 57.34 582 LEU A CA 1
ATOM 4668 C C . LEU A 1 582 ? 2.013 19.168 7.428 1.00 57.34 582 LEU A C 1
ATOM 4670 O O . LEU A 1 582 ? 0.965 19.804 7.355 1.00 57.34 582 LEU A O 1
ATOM 4674 N N . PHE A 1 583 ? 2.107 18.016 8.098 1.00 53.41 583 PHE A N 1
ATOM 4675 C CA . PHE A 1 583 ? 1.035 17.491 8.954 1.00 53.41 583 PHE A CA 1
ATOM 4676 C C . PHE A 1 583 ? 0.878 18.274 10.266 1.00 53.41 583 PHE A C 1
ATOM 4678 O O . PHE A 1 583 ? -0.219 18.314 10.818 1.00 53.41 583 PHE A O 1
ATOM 4685 N N . SER A 1 584 ? 1.955 18.870 10.787 1.00 50.84 584 SER A N 1
ATOM 4686 C CA . SER A 1 584 ? 1.974 19.560 12.084 1.00 50.84 584 SER A CA 1
ATOM 4687 C C . SER A 1 584 ? 1.650 21.055 12.008 1.00 50.84 584 SER A C 1
ATOM 4689 O O . SER A 1 584 ? 1.155 21.610 12.986 1.00 50.84 584 SER A O 1
ATOM 4691 N N . ASP A 1 585 ? 1.852 21.702 10.854 1.00 46.38 585 ASP A N 1
ATOM 4692 C CA . ASP A 1 585 ? 1.630 23.144 10.620 1.00 46.38 585 ASP A CA 1
ATOM 4693 C C . ASP A 1 585 ? 0.134 23.538 10.541 1.00 46.38 585 ASP A C 1
ATOM 4695 O O . ASP A 1 585 ? -0.261 24.553 9.964 1.00 46.38 585 ASP A O 1
ATOM 4699 N N . VAL A 1 586 ? -0.737 22.741 11.160 1.00 43.75 586 VAL A N 1
ATOM 4700 C CA . VAL A 1 586 ? -2.204 22.880 11.152 1.00 43.75 586 VAL A CA 1
ATOM 4701 C C . VAL A 1 586 ? -2.694 23.872 12.227 1.00 43.75 586 VAL A C 1
ATOM 4703 O O . VAL A 1 586 ? -3.887 24.015 12.471 1.00 43.75 586 VAL A O 1
ATOM 4706 N N . GLY A 1 587 ? -1.786 24.624 12.853 1.00 35.88 587 GLY A N 1
ATOM 4707 C CA . GLY A 1 587 ? -2.137 25.631 13.855 1.00 35.88 587 GLY A CA 1
ATOM 4708 C C . GLY A 1 587 ? -2.619 26.970 13.291 1.00 35.88 587 GLY A C 1
ATOM 4709 O O . GLY A 1 587 ? -3.498 27.580 13.893 1.00 35.88 587 GLY A O 1
ATOM 4710 N N . GLU A 1 588 ? -2.067 27.457 12.168 1.00 35.53 588 GLU A N 1
ATOM 4711 C CA . GLU A 1 588 ? -2.259 28.880 11.816 1.00 35.53 588 GLU A CA 1
ATOM 4712 C C . GLU A 1 588 ? -2.471 29.222 10.332 1.00 35.53 588 GLU A C 1
ATOM 4714 O O . GLU A 1 588 ? -3.013 30.292 10.066 1.00 35.53 588 GLU A O 1
ATOM 4719 N N . ASN A 1 589 ? -2.155 28.374 9.343 1.00 35.53 589 ASN A N 1
ATOM 4720 C CA . ASN A 1 589 ? -2.434 28.708 7.934 1.00 35.53 589 ASN A CA 1
ATOM 4721 C C . ASN A 1 589 ? -2.605 27.472 7.031 1.00 35.53 589 ASN A C 1
ATOM 4723 O O . ASN A 1 589 ? -1.626 26.902 6.573 1.00 35.53 589 ASN A O 1
ATOM 4727 N N . LYS A 1 590 ? -3.865 27.130 6.713 1.00 49.53 590 LYS A N 1
ATOM 4728 C CA . LYS A 1 590 ? -4.325 26.354 5.536 1.00 49.53 590 LYS A CA 1
ATOM 4729 C C . LYS A 1 590 ? -3.344 25.300 4.959 1.00 49.53 590 LYS A C 1
ATOM 4731 O O . LYS A 1 590 ? -2.581 25.624 4.051 1.00 49.53 590 LYS A O 1
ATOM 4736 N N . ALA A 1 591 ? -3.511 24.017 5.304 1.00 41.03 591 ALA A N 1
ATOM 4737 C CA . ALA A 1 591 ? -3.174 22.914 4.392 1.00 41.03 591 ALA A CA 1
ATOM 4738 C C . ALA A 1 591 ? -4.052 21.660 4.591 1.00 41.03 591 ALA A C 1
ATOM 4740 O O . ALA A 1 591 ? -4.453 21.304 5.691 1.00 41.03 591 ALA A O 1
ATOM 4741 N N . SER A 1 592 ? -4.335 21.016 3.462 1.00 46.88 592 SER A N 1
ATOM 4742 C CA . SER A 1 592 ? -5.292 19.950 3.151 1.00 46.88 592 SER A CA 1
ATOM 4743 C C . SER A 1 592 ? -4.683 18.537 3.211 1.00 46.88 592 SER A C 1
ATOM 4745 O O . SER A 1 592 ? -4.860 17.737 2.287 1.00 46.88 592 SER A O 1
ATOM 4747 N N . PHE A 1 593 ? -3.907 18.226 4.254 1.00 53.78 593 PHE A N 1
ATOM 4748 C CA . PHE A 1 593 ? -3.140 16.976 4.325 1.00 53.78 593 PHE A CA 1
ATOM 4749 C C . PHE A 1 593 ? -3.667 16.039 5.422 1.00 53.78 593 PHE A C 1
ATOM 4751 O O . PHE A 1 593 ? -3.564 16.329 6.608 1.00 53.78 593 PHE A O 1
ATOM 4758 N N . THR A 1 594 ? -4.279 14.924 5.011 1.00 61.03 594 THR A N 1
ATOM 4759 C CA . THR A 1 594 ? -4.945 13.940 5.885 1.00 61.03 594 THR A CA 1
ATOM 4760 C C . THR A 1 594 ? -4.293 12.558 5.751 1.00 61.03 594 THR A C 1
ATOM 4762 O O . THR A 1 594 ? -3.559 12.312 4.792 1.00 61.03 594 THR A O 1
ATOM 4765 N N . LEU A 1 595 ? -4.591 11.625 6.666 1.00 62.62 595 LEU A N 1
ATOM 4766 C CA . LEU A 1 595 ? -4.213 10.205 6.529 1.00 62.62 595 LEU A CA 1
ATOM 4767 C C . LEU A 1 595 ? -4.667 9.612 5.183 1.00 62.62 595 LEU A C 1
ATOM 4769 O O . LEU A 1 595 ? -3.918 8.881 4.543 1.00 62.62 595 LEU A O 1
ATOM 4773 N N . GLU A 1 596 ? -5.848 10.007 4.706 1.00 63.66 596 GLU A N 1
ATOM 4774 C CA . GLU A 1 596 ? -6.365 9.648 3.380 1.00 63.66 596 GLU A CA 1
ATOM 4775 C C . GLU A 1 596 ? -5.462 10.182 2.254 1.00 63.66 596 GLU A C 1
ATOM 4777 O O . GLU A 1 596 ? -5.180 9.477 1.283 1.00 63.66 596 GLU A O 1
ATOM 4782 N N . THR A 1 597 ? -4.940 11.403 2.390 1.00 69.62 597 THR A N 1
ATOM 4783 C CA . THR A 1 597 ? -3.989 11.960 1.421 1.00 69.62 597 THR A CA 1
ATOM 4784 C C . THR A 1 597 ? -2.695 11.143 1.386 1.00 69.62 597 THR A C 1
ATOM 4786 O O . THR A 1 597 ? -2.185 10.862 0.300 1.00 69.62 597 THR A O 1
ATOM 4789 N N . LEU A 1 598 ? -2.183 10.702 2.540 1.00 71.00 598 LEU A N 1
ATOM 4790 C CA . LEU A 1 598 ? -1.003 9.835 2.613 1.00 71.00 598 LEU A CA 1
ATOM 4791 C C . LEU A 1 598 ? -1.251 8.461 1.984 1.00 71.00 598 LEU A C 1
ATOM 4793 O O . LEU A 1 598 ? -0.438 8.018 1.175 1.00 71.00 598 LEU A O 1
ATOM 4797 N N . GLU A 1 599 ? -2.367 7.807 2.310 1.00 70.06 599 GLU A N 1
ATOM 4798 C CA . GLU A 1 599 ? -2.757 6.526 1.704 1.00 70.06 599 GLU A CA 1
ATOM 4799 C C . GLU A 1 599 ? -2.807 6.626 0.177 1.00 70.06 599 GLU A C 1
ATOM 4801 O O . GLU A 1 599 ? -2.181 5.834 -0.530 1.00 70.06 599 GLU A O 1
ATOM 4806 N N . ASN A 1 600 ? -3.496 7.645 -0.342 1.00 72.50 600 ASN A N 1
ATOM 4807 C CA . ASN A 1 600 ? -3.614 7.880 -1.778 1.00 72.50 600 ASN A CA 1
ATOM 4808 C C . ASN A 1 600 ? -2.250 8.145 -2.428 1.00 72.50 600 ASN A C 1
ATOM 4810 O O . ASN A 1 600 ? -1.970 7.630 -3.517 1.00 72.50 600 ASN A O 1
ATOM 4814 N N . THR A 1 601 ? -1.385 8.893 -1.739 1.00 76.25 601 THR A N 1
ATOM 4815 C CA . THR A 1 601 ? -0.014 9.187 -2.175 1.00 76.25 601 THR A CA 1
ATOM 4816 C C . THR A 1 601 ? 0.818 7.907 -2.269 1.00 76.25 601 THR A C 1
ATOM 4818 O O . THR A 1 601 ? 1.407 7.620 -3.312 1.00 76.25 601 THR A O 1
ATOM 4821 N N . LEU A 1 602 ? 0.822 7.076 -1.224 1.00 77.25 602 LEU A N 1
ATOM 4822 C CA . LEU A 1 602 ? 1.577 5.819 -1.202 1.00 77.25 602 LEU A CA 1
ATOM 4823 C C . LEU A 1 602 ? 1.045 4.808 -2.224 1.00 77.25 602 LEU A C 1
ATOM 4825 O O . LEU A 1 602 ? 1.835 4.167 -2.922 1.00 77.25 602 LEU A O 1
ATOM 4829 N N . ALA A 1 603 ? -0.276 4.713 -2.385 1.00 72.31 603 ALA A N 1
ATOM 4830 C CA . ALA A 1 603 ? -0.892 3.855 -3.390 1.00 72.31 603 ALA A CA 1
ATOM 4831 C C . ALA A 1 603 ? -0.512 4.290 -4.816 1.00 72.31 603 ALA A C 1
ATOM 4833 O O . ALA A 1 603 ? -0.247 3.448 -5.678 1.00 72.31 603 ALA A O 1
ATOM 4834 N N . LYS A 1 604 ? -0.452 5.601 -5.077 1.00 77.12 604 LYS A N 1
ATOM 4835 C CA . LYS A 1 604 ? 0.004 6.164 -6.356 1.00 77.12 604 LYS A CA 1
ATOM 4836 C C . LYS A 1 604 ? 1.474 5.848 -6.622 1.00 77.12 604 LYS A C 1
ATOM 4838 O O . LYS A 1 604 ? 1.783 5.357 -7.708 1.00 77.12 604 LYS A O 1
ATOM 4843 N N . VAL A 1 605 ? 2.348 6.036 -5.633 1.00 80.19 605 VAL A N 1
ATOM 4844 C CA . VAL A 1 605 ? 3.770 5.661 -5.731 1.00 80.19 605 VAL A CA 1
ATOM 4845 C C . VAL A 1 605 ? 3.921 4.169 -6.031 1.00 80.19 605 VAL A C 1
ATOM 4847 O O . VAL A 1 605 ? 4.660 3.797 -6.938 1.00 80.19 605 VAL A O 1
ATOM 4850 N N . ASN A 1 606 ? 3.174 3.303 -5.342 1.00 75.88 606 ASN A N 1
ATOM 4851 C CA . ASN A 1 606 ? 3.223 1.857 -5.563 1.00 75.88 606 ASN A CA 1
ATOM 4852 C C . ASN A 1 606 ? 2.756 1.465 -6.982 1.00 75.88 606 ASN A C 1
ATOM 4854 O O . ASN A 1 606 ? 3.351 0.600 -7.631 1.00 75.88 606 ASN A O 1
ATOM 4858 N N . ARG A 1 607 ? 1.720 2.133 -7.512 1.00 73.19 607 ARG A N 1
ATOM 4859 C CA . ARG A 1 607 ? 1.284 1.952 -8.909 1.00 73.19 607 ARG A CA 1
ATOM 4860 C C . ARG A 1 607 ? 2.370 2.368 -9.901 1.00 73.19 607 ARG A C 1
ATOM 4862 O O . ARG A 1 607 ? 2.641 1.606 -10.828 1.00 73.19 607 ARG A O 1
ATOM 4869 N N . ALA A 1 608 ? 2.998 3.525 -9.690 1.00 77.94 608 ALA A N 1
ATOM 4870 C CA . ALA A 1 608 ? 4.094 4.007 -10.529 1.00 77.94 608 ALA A CA 1
ATOM 4871 C C . ALA A 1 608 ? 5.294 3.046 -10.494 1.00 77.94 608 ALA A C 1
ATOM 4873 O O . ALA A 1 608 ? 5.781 2.637 -11.545 1.00 77.94 608 ALA A O 1
ATOM 4874 N N . ALA A 1 609 ? 5.701 2.594 -9.305 1.00 80.38 609 ALA A N 1
ATOM 4875 C CA . ALA A 1 609 ? 6.777 1.619 -9.146 1.00 80.38 609 ALA A CA 1
ATOM 4876 C C . ALA A 1 609 ? 6.461 0.307 -9.874 1.00 80.38 609 ALA A C 1
ATOM 4878 O O . ALA A 1 609 ? 7.276 -0.187 -10.647 1.00 80.38 609 ALA A O 1
ATOM 4879 N N . THR A 1 610 ? 5.243 -0.220 -9.705 1.00 74.31 610 THR A N 1
ATOM 4880 C CA . THR A 1 610 ? 4.788 -1.437 -10.397 1.00 74.31 610 THR A CA 1
ATOM 4881 C C . THR A 1 610 ? 4.854 -1.289 -11.918 1.00 74.31 610 THR A C 1
ATOM 4883 O O . THR A 1 610 ? 5.232 -2.236 -12.607 1.00 74.31 610 THR A O 1
ATOM 4886 N N . TYR A 1 611 ? 4.469 -0.125 -12.450 1.00 74.25 611 TYR A N 1
ATOM 4887 C CA . TYR A 1 611 ? 4.533 0.159 -13.883 1.00 74.25 611 TYR A CA 1
ATOM 4888 C C . TYR A 1 611 ? 5.974 0.131 -14.398 1.00 74.25 611 TYR A C 1
ATOM 4890 O O . TYR A 1 611 ? 6.248 -0.549 -15.386 1.00 74.25 611 TYR A O 1
ATOM 4898 N N . VAL A 1 612 ? 6.891 0.808 -13.701 1.00 78.00 612 VAL A N 1
ATOM 4899 C CA . VAL A 1 612 ? 8.310 0.853 -14.078 1.00 78.00 612 VAL A CA 1
ATOM 4900 C C . VAL A 1 612 ? 8.946 -0.528 -13.979 1.00 78.00 612 VAL A C 1
ATOM 4902 O O . VAL A 1 612 ? 9.512 -0.992 -14.962 1.00 78.00 612 VAL A O 1
ATOM 4905 N N . ILE A 1 613 ? 8.794 -1.219 -12.845 1.00 77.06 613 ILE A N 1
ATOM 4906 C CA . ILE A 1 613 ? 9.359 -2.560 -12.619 1.00 77.06 613 ILE A CA 1
ATOM 4907 C C . ILE A 1 613 ? 8.917 -3.516 -13.722 1.00 77.06 613 ILE A C 1
ATOM 4909 O O . ILE A 1 613 ? 9.756 -4.077 -14.413 1.00 77.06 613 ILE A O 1
ATOM 4913 N N . ARG A 1 614 ? 7.611 -3.610 -13.989 1.00 72.81 614 ARG A N 1
ATOM 4914 C CA . ARG A 1 614 ? 7.101 -4.497 -15.046 1.00 72.81 614 ARG A CA 1
ATOM 4915 C C . ARG A 1 614 ? 7.527 -4.088 -16.447 1.00 72.81 614 ARG A C 1
ATOM 4917 O O . ARG A 1 614 ? 7.633 -4.940 -17.323 1.00 72.81 614 ARG A O 1
ATOM 4924 N N . GLY A 1 615 ? 7.667 -2.792 -16.695 1.00 73.00 615 GLY A N 1
ATOM 4925 C CA . GLY A 1 615 ? 8.118 -2.293 -17.985 1.00 73.00 615 GLY A CA 1
ATOM 4926 C C . GLY A 1 615 ? 9.572 -2.664 -18.251 1.00 73.00 615 GLY A C 1
ATOM 4927 O O . GLY A 1 615 ? 9.884 -3.157 -19.331 1.00 73.00 615 GLY A O 1
ATOM 4928 N N . VAL A 1 616 ? 10.430 -2.499 -17.248 1.00 77.69 616 VAL A N 1
ATOM 4929 C CA . VAL A 1 616 ? 11.840 -2.894 -17.307 1.00 77.69 616 VAL A CA 1
ATOM 4930 C C . VAL A 1 616 ? 11.976 -4.417 -17.358 1.00 77.69 616 VAL A C 1
ATOM 4932 O O . VAL A 1 616 ? 12.740 -4.914 -18.181 1.00 77.69 616 VAL A O 1
ATOM 4935 N N . ASP A 1 617 ? 11.190 -5.165 -16.576 1.00 71.31 617 ASP A N 1
ATOM 4936 C CA . ASP A 1 617 ? 11.135 -6.632 -16.646 1.00 71.31 617 ASP A CA 1
ATOM 4937 C C . ASP A 1 617 ? 10.828 -7.091 -18.068 1.00 71.31 617 ASP A C 1
ATOM 4939 O O . ASP A 1 617 ? 11.535 -7.936 -18.595 1.00 71.31 617 ASP A O 1
ATOM 4943 N N . LYS A 1 618 ? 9.850 -6.472 -18.741 1.00 69.50 618 LYS A N 1
ATOM 4944 C CA . LYS A 1 618 ? 9.530 -6.782 -20.141 1.00 69.50 618 LYS A CA 1
ATOM 4945 C C . LYS A 1 618 ? 10.664 -6.468 -21.109 1.00 69.50 618 LYS A C 1
ATOM 4947 O O . LYS A 1 618 ? 10.813 -7.176 -22.099 1.00 69.50 618 LYS A O 1
ATOM 4952 N N . VAL A 1 619 ? 11.434 -5.408 -20.870 1.00 75.19 619 VAL A N 1
ATOM 4953 C CA . VAL A 1 619 ? 12.625 -5.092 -21.674 1.00 75.19 619 VAL A CA 1
ATOM 4954 C C . VAL A 1 619 ? 13.696 -6.164 -21.474 1.00 75.19 619 VAL A C 1
ATOM 4956 O O . VAL A 1 619 ? 14.258 -6.676 -22.438 1.00 75.19 619 VAL A O 1
ATOM 4959 N N . VAL A 1 620 ? 13.953 -6.564 -20.228 1.00 73.69 620 VAL A N 1
ATOM 4960 C CA . VAL A 1 620 ? 14.909 -7.634 -19.914 1.00 73.69 620 VAL A CA 1
ATOM 4961 C C . VAL A 1 620 ? 14.437 -8.972 -20.487 1.00 73.69 620 VAL A C 1
ATOM 4963 O O . VAL A 1 620 ? 15.212 -9.684 -21.125 1.00 73.69 620 VAL A O 1
ATOM 4966 N N . GLU A 1 621 ? 13.158 -9.295 -20.315 1.00 65.88 621 GLU A N 1
ATOM 4967 C CA . GLU A 1 621 ? 12.511 -10.463 -20.898 1.00 65.88 621 GLU A CA 1
ATOM 4968 C C . GLU A 1 621 ? 12.621 -10.428 -22.413 1.00 65.88 621 GLU A C 1
ATOM 4970 O O . GLU A 1 621 ? 13.022 -11.436 -22.961 1.00 65.88 621 GLU A O 1
ATOM 4975 N N . SER A 1 622 ? 12.380 -9.305 -23.098 1.00 66.69 622 SER A N 1
ATOM 4976 C CA . SER A 1 622 ? 12.492 -9.231 -24.563 1.00 66.69 622 SER A CA 1
ATOM 4977 C C . SER A 1 622 ? 13.909 -9.570 -25.051 1.00 66.69 622 SER A C 1
ATOM 4979 O O . SER A 1 622 ? 14.068 -10.308 -26.029 1.00 66.69 622 SER A O 1
ATOM 4981 N N . HIS A 1 623 ? 14.940 -9.124 -24.327 1.00 69.81 623 HIS A N 1
ATOM 4982 C CA . HIS A 1 623 ? 16.335 -9.470 -24.598 1.00 69.81 623 HIS A CA 1
ATOM 4983 C C . HIS A 1 623 ? 16.632 -10.957 -24.371 1.00 69.81 623 HIS A C 1
ATOM 4985 O O . HIS A 1 623 ? 17.360 -11.571 -25.153 1.00 69.81 623 HIS A O 1
ATOM 4991 N N . ILE A 1 624 ? 16.045 -11.561 -23.335 1.00 61.75 624 ILE A N 1
ATOM 4992 C CA . ILE A 1 624 ? 16.162 -13.001 -23.054 1.00 61.75 624 ILE A CA 1
ATOM 4993 C C . ILE A 1 624 ? 15.347 -13.819 -24.078 1.00 61.75 624 ILE A C 1
ATOM 4995 O O . ILE A 1 624 ? 15.805 -14.836 -24.606 1.00 61.75 624 ILE A O 1
ATOM 4999 N N . GLU A 1 625 ? 14.148 -13.360 -24.413 1.00 53.56 625 GLU A N 1
ATOM 5000 C CA . GLU A 1 625 ? 13.138 -13.984 -25.263 1.00 53.56 625 GLU A CA 1
ATOM 5001 C C . GLU A 1 625 ? 13.548 -14.054 -26.731 1.00 53.56 625 GLU A C 1
ATOM 5003 O O . GLU A 1 625 ? 13.117 -14.977 -27.424 1.00 53.56 625 GLU A O 1
ATOM 5008 N N . GLN A 1 626 ? 14.441 -13.185 -27.210 1.00 52.91 626 GLN A N 1
ATOM 5009 C CA . GLN A 1 626 ? 15.049 -13.344 -28.537 1.00 52.91 626 GLN A CA 1
ATOM 5010 C C . GLN A 1 626 ? 15.761 -14.707 -28.703 1.00 52.91 626 GLN A C 1
ATOM 5012 O O . GLN A 1 626 ? 15.904 -15.183 -29.831 1.00 52.91 626 GLN A O 1
ATOM 5017 N N . SER A 1 627 ? 16.103 -15.392 -27.601 1.00 42.28 627 SER A N 1
ATOM 5018 C CA . SER A 1 627 ? 16.607 -16.774 -27.595 1.00 42.28 627 SER A CA 1
ATOM 5019 C C . SER A 1 627 ? 15.547 -17.859 -27.290 1.00 42.28 627 SER A C 1
ATOM 5021 O O . SER A 1 627 ? 15.668 -18.969 -27.804 1.00 42.28 627 SER A O 1
ATOM 5023 N N . GLN A 1 628 ? 14.468 -17.554 -26.546 1.00 46.34 628 GLN A N 1
ATOM 5024 C CA . GLN A 1 628 ? 13.451 -18.530 -26.081 1.00 46.34 628 GLN A CA 1
ATOM 5025 C C . GLN A 1 628 ? 12.118 -18.514 -26.859 1.00 46.34 628 GLN A C 1
ATOM 5027 O O . GLN A 1 628 ? 11.437 -19.537 -26.951 1.00 46.34 628 GLN A O 1
ATOM 5032 N N . GLN A 1 629 ? 11.738 -17.407 -27.508 1.00 44.94 629 GLN A N 1
ATOM 5033 C CA . GLN A 1 629 ? 10.553 -17.357 -28.381 1.00 44.94 629 GLN A CA 1
ATOM 5034 C C . GLN A 1 629 ? 10.681 -18.298 -29.584 1.00 44.94 629 GLN A C 1
ATOM 5036 O O . GLN A 1 629 ? 9.667 -18.717 -30.146 1.00 44.94 629 GLN A O 1
ATOM 5041 N N . GLN A 1 630 ? 11.905 -18.659 -29.979 1.00 48.44 630 GLN A N 1
ATOM 5042 C CA . GLN A 1 630 ? 12.126 -19.725 -30.952 1.00 48.44 630 GLN A CA 1
ATOM 5043 C C . GLN A 1 630 ? 11.706 -21.088 -30.394 1.00 48.44 630 GLN A C 1
ATOM 5045 O O . GLN A 1 630 ? 11.062 -21.832 -31.125 1.00 48.44 630 GLN A O 1
ATOM 5050 N N . GLU A 1 631 ? 11.968 -21.387 -29.119 1.00 48.00 631 GLU A N 1
ATOM 5051 C CA . GLU A 1 631 ? 11.533 -22.628 -28.466 1.00 48.00 631 GLU A CA 1
ATOM 5052 C C . GLU A 1 631 ? 10.019 -22.668 -28.264 1.00 48.00 631 GLU A C 1
ATOM 5054 O O . GLU A 1 631 ? 9.410 -23.671 -28.608 1.00 48.00 631 GLU A O 1
ATOM 5059 N N . VAL A 1 632 ? 9.370 -21.590 -27.807 1.00 49.69 632 VAL A N 1
ATOM 5060 C CA . VAL A 1 632 ? 7.900 -21.568 -27.639 1.00 49.69 632 VAL A CA 1
ATOM 5061 C C . VAL A 1 632 ? 7.182 -21.656 -28.991 1.00 49.69 632 VAL A C 1
ATOM 5063 O O . VAL A 1 632 ? 6.245 -22.440 -29.141 1.00 49.69 632 VAL A O 1
ATOM 5066 N N . LYS A 1 633 ? 7.650 -20.936 -30.023 1.00 55.50 633 LYS A N 1
ATOM 5067 C CA . LYS A 1 633 ? 7.116 -21.069 -31.393 1.00 55.50 633 LYS A CA 1
ATOM 5068 C C . LYS A 1 633 ? 7.422 -22.444 -31.999 1.00 55.50 633 LYS A C 1
ATOM 5070 O O . LYS A 1 633 ? 6.604 -22.960 -32.761 1.00 55.50 633 LYS A O 1
ATOM 5075 N N . GLN A 1 634 ? 8.564 -23.058 -31.675 1.00 55.53 634 GLN A N 1
ATOM 5076 C CA . GLN A 1 634 ? 8.887 -24.435 -32.067 1.00 55.53 634 GLN A CA 1
ATOM 5077 C C . GLN A 1 634 ? 8.025 -25.461 -31.332 1.00 55.53 634 GLN A C 1
ATOM 5079 O O . GLN A 1 634 ? 7.565 -26.394 -31.976 1.00 55.53 634 GLN A O 1
ATOM 5084 N N . GLN A 1 635 ? 7.751 -25.281 -30.042 1.00 56.53 635 GLN A N 1
ATOM 5085 C CA . GLN A 1 635 ? 6.890 -26.147 -29.236 1.00 56.53 635 GLN A CA 1
ATOM 5086 C C . GLN A 1 635 ? 5.428 -26.026 -29.676 1.00 56.53 635 GLN A C 1
ATOM 5088 O O . GLN A 1 635 ? 4.763 -27.043 -29.840 1.00 56.53 635 GLN A O 1
ATOM 5093 N N . GLN A 1 636 ? 4.945 -24.820 -29.993 1.00 57.09 636 GLN A N 1
ATOM 5094 C CA . GLN A 1 636 ? 3.632 -24.611 -30.614 1.00 57.09 636 GLN A CA 1
ATOM 5095 C C . GLN A 1 636 ? 3.552 -25.267 -32.000 1.00 57.09 636 GLN A C 1
ATOM 5097 O O . GLN A 1 636 ? 2.576 -25.958 -32.290 1.00 57.09 636 GLN A O 1
ATOM 5102 N N . LYS A 1 637 ? 4.589 -25.137 -32.842 1.00 61.88 637 LYS A N 1
ATOM 5103 C CA . LYS A 1 637 ? 4.674 -25.859 -34.128 1.00 61.88 637 LYS A CA 1
ATOM 5104 C C . LYS A 1 637 ? 4.747 -27.379 -33.952 1.00 61.88 637 LYS A C 1
ATOM 5106 O O . LYS A 1 637 ? 4.103 -28.104 -34.706 1.00 61.88 637 LYS A O 1
ATOM 5111 N N . GLN A 1 638 ? 5.507 -27.877 -32.978 1.00 59.50 638 GLN A N 1
ATOM 5112 C CA . GLN A 1 638 ? 5.593 -29.303 -32.649 1.00 59.50 638 GLN A CA 1
ATOM 5113 C C . GLN A 1 638 ? 4.240 -29.825 -32.165 1.00 59.50 638 GLN A C 1
ATOM 5115 O O . GLN A 1 638 ? 3.786 -30.863 -32.626 1.00 59.50 638 GLN A O 1
ATOM 5120 N N . TYR A 1 639 ? 3.544 -29.078 -31.312 1.00 61.84 639 TYR A N 1
ATOM 5121 C CA . TYR A 1 639 ? 2.210 -29.432 -30.840 1.00 61.84 639 TYR A CA 1
ATOM 5122 C C . TYR A 1 639 ? 1.175 -29.447 -31.975 1.00 61.84 639 TYR A C 1
ATOM 5124 O O . TYR A 1 639 ? 0.378 -30.377 -32.092 1.00 61.84 639 TYR A O 1
ATOM 5132 N N . GLN A 1 640 ? 1.232 -28.459 -32.875 1.00 60.19 640 GLN A N 1
ATOM 5133 C CA . GLN A 1 640 ? 0.386 -28.387 -34.074 1.00 60.19 640 GLN A CA 1
ATOM 5134 C C . GLN A 1 640 ? 0.670 -29.505 -35.094 1.00 60.19 640 GLN A C 1
ATOM 5136 O O . GLN A 1 640 ? -0.188 -29.782 -35.930 1.00 60.19 640 GLN A O 1
ATOM 5141 N N . THR A 1 641 ? 1.839 -30.152 -35.032 1.00 58.69 641 THR A N 1
ATOM 5142 C CA . THR A 1 641 ? 2.233 -31.262 -35.922 1.00 58.69 641 THR A CA 1
ATOM 5143 C C . THR A 1 641 ? 2.043 -32.653 -35.302 1.00 58.69 641 THR A C 1
ATOM 5145 O O . THR A 1 641 ? 2.197 -33.653 -36.003 1.00 58.69 641 THR A O 1
ATOM 5148 N N . GLN A 1 642 ? 1.662 -32.745 -34.022 1.00 64.88 642 GLN A N 1
ATOM 5149 C CA . GLN A 1 642 ? 1.327 -34.008 -33.360 1.00 64.88 642 GLN A CA 1
ATOM 5150 C C . GLN A 1 642 ? 0.008 -34.598 -33.879 1.00 64.88 642 GLN A C 1
ATOM 5152 O O . GLN A 1 642 ? -0.945 -33.887 -34.198 1.00 64.88 642 GLN A O 1
ATOM 5157 N N . THR A 1 643 ? -0.065 -35.929 -33.932 1.00 56.34 643 THR A N 1
ATOM 5158 C CA . THR A 1 643 ? -1.299 -36.640 -34.298 1.00 56.34 643 THR A CA 1
ATOM 5159 C C . THR A 1 643 ? -2.374 -36.500 -33.206 1.00 56.34 643 THR A C 1
ATOM 5161 O O . THR A 1 643 ? -2.035 -36.362 -32.029 1.00 56.34 643 THR A O 1
ATOM 5164 N N . PRO A 1 644 ? -3.676 -36.609 -33.539 1.00 52.47 644 PRO A N 1
ATOM 5165 C CA . PRO A 1 644 ? -4.760 -36.529 -32.551 1.00 52.47 644 PRO A CA 1
ATOM 5166 C C . PRO A 1 644 ? -4.610 -37.502 -31.366 1.00 52.47 644 PRO A C 1
ATOM 5168 O O . PRO A 1 644 ? -4.987 -37.168 -30.248 1.00 52.47 644 PRO A O 1
ATOM 5171 N N . ALA A 1 645 ? -4.002 -38.675 -31.581 1.00 50.56 645 ALA A N 1
ATOM 5172 C CA . ALA A 1 645 ? -3.706 -39.651 -30.528 1.00 50.56 645 ALA A CA 1
ATOM 5173 C C . ALA A 1 645 ? -2.579 -39.205 -29.571 1.00 50.56 645 ALA A C 1
ATOM 5175 O O . ALA A 1 645 ? -2.583 -39.577 -28.403 1.00 50.56 645 ALA A O 1
ATOM 5176 N N . GLN A 1 646 ? -1.628 -38.395 -30.048 1.00 54.25 646 GLN A N 1
ATOM 5177 C CA . GLN A 1 646 ? -0.539 -37.829 -29.239 1.00 54.25 646 GLN A CA 1
ATOM 5178 C C . GLN A 1 646 ? -1.010 -36.614 -28.427 1.00 54.25 646 GLN A C 1
ATOM 5180 O O . GLN A 1 646 ? -0.609 -36.456 -27.279 1.00 54.25 646 GLN A O 1
ATOM 5185 N N . GLN A 1 647 ? -1.925 -35.810 -28.976 1.00 55.66 647 GLN A N 1
ATOM 5186 C CA . GLN A 1 647 ? -2.538 -34.678 -28.269 1.00 55.66 647 GLN A CA 1
ATOM 5187 C C . GLN A 1 647 ? -3.476 -35.125 -27.131 1.00 55.66 647 GLN A C 1
ATOM 5189 O O . GLN A 1 647 ? -3.599 -34.426 -26.130 1.00 55.66 647 GLN A O 1
ATOM 5194 N N . GLN A 1 648 ? -4.097 -36.306 -27.250 1.00 52.66 648 GLN A N 1
ATOM 5195 C CA . GLN A 1 648 ? -4.954 -36.908 -26.215 1.00 52.66 648 GLN A CA 1
ATOM 5196 C C . GLN A 1 648 ? -4.188 -37.473 -25.003 1.00 52.66 648 GLN A C 1
ATOM 5198 O O . GLN A 1 648 ? -4.814 -37.787 -23.994 1.00 52.66 648 GLN A O 1
ATOM 5203 N N . GLY A 1 649 ? -2.859 -37.612 -25.088 1.00 55.31 649 GLY A N 1
ATOM 5204 C CA . GLY A 1 649 ? -2.013 -38.122 -24.001 1.00 55.31 649 GLY A CA 1
ATOM 5205 C C . GLY A 1 649 ? -1.499 -37.057 -23.028 1.00 55.31 649 GLY A C 1
ATOM 5206 O O . GLY A 1 649 ? -0.857 -37.414 -22.044 1.00 55.31 649 GLY A O 1
ATOM 5207 N N . VAL A 1 650 ? -1.760 -35.772 -23.295 1.00 59.59 650 VAL A N 1
ATOM 5208 C CA . VAL A 1 650 ? -1.314 -34.661 -22.443 1.00 59.59 650 VAL A CA 1
ATOM 5209 C C . VAL A 1 650 ? -2.238 -34.542 -21.239 1.00 59.59 650 VAL A C 1
ATOM 5211 O O . VAL A 1 650 ? -3.460 -34.446 -21.376 1.00 59.59 650 VAL A O 1
ATOM 5214 N N . THR A 1 651 ? -1.658 -34.563 -20.048 1.00 64.94 651 THR A N 1
ATOM 5215 C CA . THR A 1 651 ? -2.413 -34.471 -18.799 1.00 64.94 651 THR A CA 1
ATOM 5216 C C . THR A 1 651 ? -2.959 -33.057 -18.585 1.00 64.94 651 THR A C 1
ATOM 5218 O O . THR A 1 651 ? -2.393 -32.066 -19.048 1.00 64.94 651 THR A O 1
ATOM 5221 N N . THR A 1 652 ? -4.061 -32.936 -17.839 1.00 60.22 652 THR A N 1
ATOM 5222 C CA . THR A 1 652 ? -4.630 -31.629 -17.466 1.00 60.22 652 THR A CA 1
ATOM 5223 C C . THR A 1 652 ? -3.604 -30.745 -16.748 1.00 60.22 652 THR A C 1
ATOM 5225 O O . THR A 1 652 ? -3.566 -29.541 -16.979 1.00 60.22 652 THR A O 1
ATOM 5228 N N . ASP A 1 653 ? -2.729 -31.334 -15.930 1.00 54.09 653 ASP A N 1
ATOM 5229 C CA . ASP A 1 653 ? -1.698 -30.600 -15.189 1.00 54.09 653 ASP A CA 1
ATOM 5230 C C . ASP A 1 653 ? -0.620 -30.013 -16.118 1.00 54.09 653 ASP A C 1
ATOM 5232 O O . ASP A 1 653 ? -0.161 -28.888 -15.911 1.00 54.09 653 ASP A O 1
ATOM 5236 N N . GLU A 1 654 ? -0.244 -30.731 -17.179 1.00 61.16 654 GLU A N 1
ATOM 5237 C CA . GLU A 1 654 ? 0.687 -30.233 -18.201 1.00 61.16 654 GLU A CA 1
ATOM 5238 C C . GLU A 1 654 ? 0.084 -29.065 -18.993 1.00 61.16 654 GLU A C 1
ATOM 5240 O O . GLU A 1 654 ? 0.769 -28.070 -19.236 1.00 61.16 654 GLU A O 1
ATOM 5245 N N . LEU A 1 655 ? -1.208 -29.135 -19.330 1.00 60.47 655 LEU A N 1
ATOM 5246 C CA . LEU A 1 655 ? -1.919 -28.048 -20.014 1.00 60.47 655 LEU A CA 1
ATOM 5247 C C . LEU A 1 655 ? -2.053 -26.800 -19.137 1.00 60.47 655 LEU A C 1
ATOM 5249 O O . LEU A 1 655 ? -1.841 -25.686 -19.619 1.00 60.47 655 LEU A O 1
ATOM 5253 N N . VAL A 1 656 ? -2.354 -26.971 -17.848 1.00 58.31 656 VAL A N 1
ATOM 5254 C CA . VAL A 1 656 ? -2.430 -25.864 -16.883 1.00 58.31 656 VAL A CA 1
ATOM 5255 C C . VAL A 1 656 ? -1.075 -25.170 -16.737 1.00 58.31 656 VAL A C 1
ATOM 5257 O O . VAL A 1 656 ? -1.019 -23.940 -16.772 1.00 58.31 656 VAL A O 1
ATOM 5260 N N . ASN A 1 657 ? 0.018 -25.932 -16.638 1.00 58.19 657 ASN A N 1
ATOM 5261 C CA . ASN A 1 657 ? 1.369 -25.369 -16.571 1.00 58.19 657 ASN A CA 1
ATOM 5262 C C . ASN A 1 657 ? 1.750 -24.625 -17.858 1.00 58.19 657 ASN A C 1
ATOM 5264 O O . ASN A 1 657 ? 2.338 -23.547 -17.790 1.00 58.19 657 ASN A O 1
ATOM 5268 N N . PHE A 1 658 ? 1.388 -25.154 -19.029 1.00 59.78 658 PHE A N 1
ATOM 5269 C CA . PHE A 1 658 ? 1.656 -24.484 -20.303 1.00 59.78 658 PHE A CA 1
ATOM 5270 C C . PHE A 1 658 ? 0.873 -23.171 -20.432 1.00 59.78 658 PHE A C 1
ATOM 5272 O O . PHE A 1 658 ? 1.415 -22.147 -20.839 1.00 59.78 658 PHE A O 1
ATOM 5279 N N . ILE A 1 659 ? -0.393 -23.158 -20.012 1.00 56.50 659 ILE A N 1
ATOM 5280 C CA . ILE A 1 659 ? -1.208 -21.937 -19.986 1.00 56.50 659 ILE A CA 1
ATOM 5281 C C . ILE A 1 659 ? -0.641 -20.911 -19.008 1.00 56.50 659 ILE A C 1
ATOM 5283 O O . ILE A 1 659 ? -0.657 -19.724 -19.317 1.00 56.50 659 ILE A O 1
ATOM 5287 N N . GLN A 1 660 ? -0.096 -21.344 -17.871 1.00 58.66 660 GLN A N 1
ATOM 5288 C CA . GLN A 1 660 ? 0.609 -20.452 -16.947 1.00 58.66 660 GLN A CA 1
ATOM 5289 C C . GLN A 1 660 ? 1.892 -19.857 -17.533 1.00 58.66 660 GLN A C 1
ATOM 5291 O O . GLN A 1 660 ? 2.258 -18.762 -17.135 1.00 58.66 660 GLN A O 1
ATOM 5296 N N . GLN A 1 661 ? 2.578 -20.547 -18.446 1.00 55.06 661 GLN A N 1
ATOM 5297 C CA . GLN A 1 661 ? 3.740 -19.987 -19.149 1.00 55.06 661 GLN A CA 1
ATOM 5298 C C . GLN A 1 661 ? 3.335 -18.985 -20.236 1.00 55.06 661 GLN A C 1
ATOM 5300 O O . GLN A 1 661 ? 4.088 -18.064 -20.528 1.00 55.06 661 GLN A O 1
ATOM 5305 N N . ILE A 1 662 ? 2.156 -19.161 -20.843 1.00 52.69 662 ILE A N 1
ATOM 5306 C CA . ILE A 1 662 ? 1.600 -18.204 -21.810 1.00 52.69 662 ILE A CA 1
ATOM 5307 C C . ILE A 1 662 ? 1.118 -16.925 -21.109 1.00 52.69 662 ILE A C 1
ATOM 5309 O O . ILE A 1 662 ? 1.231 -15.843 -21.689 1.00 52.69 662 ILE A O 1
ATOM 5313 N N . GLN A 1 663 ? 0.503 -17.062 -19.930 1.00 46.34 663 GLN A N 1
ATOM 5314 C CA . GLN A 1 663 ? -0.071 -15.969 -19.132 1.00 46.34 663 GLN A CA 1
ATOM 5315 C C . GLN A 1 663 ? 0.995 -14.998 -18.643 1.00 46.34 663 GLN A C 1
ATOM 5317 O O . GLN A 1 663 ? 0.778 -13.780 -18.883 1.00 46.34 663 GLN A O 1
#

Foldseek 3Di:
DDDQQVVQKAFDDADPVVQWTWIWGDPDPPDIDTDIGHPVRCCVVRVDDPVVCVVPVPPDPDPDQQEEEEEPDLTQFDHDDDPDPVCLLDACSLLPTHGLQLRLLLVVCCVPQPVSYHYAYQYEFAPPRPHTVVSNVVNCVVRPVSQDPVRYFYHYPPDQSQVGDVVGDDQLYEYEEQDVVNQVSPDPSYHYAHEDAPPDCPVVPDPFHYDYSPPGNNVRNVSVVCVSVPDGDDDPPDPDDPDDDPPPQPPPDLPDLDALVVQLVVVVVPDPQANLQSLLVSQVSLVVSVVVCVVVVVDDVVSVVVSVRSNVRSQLDPRDDDPVNLQVSLLVVVVVCLVVVVCLVLLQQLQQLLLFPSRSSQQCSNHVPFRHKDDQVVLVVVVKHFDPSGDWRKGWDKDKWKWFDDPNDTDTLLPDDPVVLLCVLLVNTDIDIDIDIDIDTMDGPVRMDADPVSVVVVVVVVVVDQQWLVLLQVLQQPDDFDPDGGQAEDADADDDPDQAWAQDPVVSYIYHHNPDDRLVSVLRVLLRVLLSCLVRPPPDPPLLSLLLSLSLSSNQCSLNHDRDDCPSSVVNSVSSVVVSVLVVVPPDDDDSDDSVNVSVSRVVSSVVSNSSSVSSVVSVCVVVVVVCVVVSVVVSVVQVPDDPVVVVPDDPVNSSVSVVVVD

Secondary structure (DSSP, 8-state):
----GGGGEEEEEEETTTTEEEEEEEEETTEEEEEEE-HHHHHHHH---HHHHHHHSTTTS----EEEEE--BTTTB-----SSGGGGGSTTTTTTPPB-HHHHHHHHHHHHH-TTEEEEEEEEE-TT-SSHHHHHHHHHHHH-TTS-GGGEEEEETTS-GGGGSTT---TT-EEEES-HHHHHHHTTTSEEEEEE-SSS-TT----SEEEETTS-HHHHHHHHHHHHTT------TTS-SS-S-----S---TT-PPPHHHHHHHHTTT----HHHHHHHHHHHHHHHHHHHHHTT---HHHHHHHHHHHHHHHHS-----HHHHHHHHHHHHHHHHHHSTTHHHHT-HHHHTT-HHHHHHHHHH-TT---EE-HHHHHTTT-EEPTTPPPEEEEEEEEEEEEEETTEEEEGGG--HHHHHHHHTTSS--EEEEEEEEEEEEEGGGEE--HHHHHHHHHHHHS----HHHHHHHHHH-EETTEE--EEEEE---SSS--EEEETTTTEEEEETTS-HHHHHHHHHHHHHHHHHHHH--S-HHHHHHHHHHHHHHHHHHHSS---THHHHHHHHHHHHHHHHHH-TTTS-----HHHHHHHHHHHHHHHHHHHHHHHHHHHHHHHHHHHHHHHHHHHHHHHS-HHHHTT--HHHHHHHHHHH-

Sequence (663 aa):
MLYDPAANLEFHSYDAENSSFTVRYHGGPDDYIEETLTPEELDKRYSFSEDFRAQFFDMNYINPKQRLFVDQDGTLVEFKHVDCLDTLYEPGYFANLKPMENVVQAIKEIIRNHPAIEVFLLSAYLSDSKHALDEKNQSLDKHLPEIDAAHRIFVPYGRDKKEFVPDGIRPNDYLLDDYTQNLIQWEPPAKGIKLLNGINHTKGTWQGSKLSYDMSANSLAQSIVDVMRGSTISQRENIIRDDKPANKTLPLSPEKIPMFSDYLKNVQKQSDITAFEAKANYLSELEEVKSVLTNEQKADKKLLQLLDLAQQSANLAPIPITLPELRNAVTRRLDDLLLDGNINRLLLDKNLMKYGLENAVAIRLQNPSATKLYTQMELSKLGIRVKKGQKPIYIYSASVKAYFEKDGKRVLAKDAATAEQLQIVSGKLPINRQIQYGLNRVFDIEQFDITKSQRQMILDMEQKTEYTYENLIEFTAMTRTTGSLGIKTEEVAMNGLAIDSFYDKESNTIKINRELHDSQKVSKYINSLSDAIITLTSESPAKLQTFESRMLSATLHTSFEKPVSMADGETLTTTFQEVRELFSDVGENKASFTLETLENTLAKVNRAATYVIRGVDKVVESHIEQSQQQEVKQQQKQYQTQTPAQQQGVTTDELVNFIQQIQ

Radius of gyration: 30.57 Å; chains: 1; bounding box: 80×72×76 Å

InterPro domains:
  IPR010708 5'(3')-deoxyribonucleotidase [PF06941] (86-200)
  IPR023214 HAD superfamily [G3DSA:3.40.50.1000] (85-209)
  IPR036412 HAD-like superfamily [SSF56784] (65-181)

Organism: NCBI:txid474960

pLDDT: mean 73.1, std 16.93, range [26.11, 97.94]